Protein AF-A0A940ZWL9-F1 (afdb_monomer_lite)

Sequence (417 aa):
MSSHLVRTAQLRFAGARVITVVVVAIGALFLGMLVYILVGLVMSLPDIWNMHLAHQRGELGLADSFSYTMGLVILWLPVYIYGGLYVLPVILTLPVSAPIVALWQAPPRFLFLRPFNRGLLSRPLKRVARREVAPFGHLYTLSDADIKVSWYIRIPILLGQLALFSFRMRRIRDQKQIPRLARAVDRTWLRNINWCMSIGKIFPVASSDDHWRRVVDCLLTRSSAVIIDVSDLRENVMWEIDRAKSLGVETQILYLISSDRADASQAALTQTLGAEACASRLFRYTKDGLADRSRFRAALVEKVVGEATAENGRPRTHEPDRLDIAATVAFVLGLIPVLGLAFPNILGLPRWNPWEHSAYWPGIARVVNTEALTIMAFGLSTWVLLFLAARRAHTMRFLLIIQTLLLLSAPIGMLDW

pLDDT: mean 77.96, std 15.51, range [38.91, 98.0]

Foldseek 3Di:
DLVVLVVQLVVLLVLLLVLQVVLVVLLVVLVVVVVVVVVVVVVCVVVVVVLVVCVVVVVDDPCVVVVVVVVVCVVCVVVCNLCSQAVVSCLVSCLSLLLSLVLCQDQFEEEEAEDAPDQVVLQQVLVQCQPQPLSRGQYEYADHPNRHDDPLLVPCSNCHCCVVLDPLDNEAEDPVCLVVVLVCLVPSSSRSSNQSNDNSSYRHHHYDPVCVVVNLLSRLVRGLAYEYEQQPPDPVSVCSQVSNVVVVNNLRYAYEHEPVRCPPRLVVVCVVQNDVRSVQRYWYTYSVYTPCSPSSSVSNVVSNVVVVVVCVVPPDDDDCDVLNSVLSVLLSVLVVLLVCLLCVVVVVHDDDDVVPPPPPDDDPVPPDDPSLVVSLVSLVVSLVSLVVVVVRDVSSVVSNVSSVVSSVCSVVSVDDD

Radius of gyration: 27.42 Å; chains: 1; bounding box: 62×54×81 Å

Structure (mmCIF, N/CA/C/O backbone):
data_AF-A0A940ZWL9-F1
#
_entry.id   AF-A0A940ZWL9-F1
#
loop_
_atom_site.group_PDB
_atom_site.id
_atom_site.type_symbol
_atom_site.label_atom_id
_atom_site.label_alt_id
_atom_site.label_comp_id
_atom_site.label_asym_id
_atom_site.label_entity_id
_atom_site.label_seq_id
_atom_site.pdbx_PDB_ins_code
_atom_site.Cartn_x
_atom_site.Cartn_y
_atom_site.Cartn_z
_atom_site.occupancy
_atom_site.B_iso_or_equiv
_atom_site.auth_seq_id
_atom_site.auth_comp_id
_atom_site.auth_asym_id
_atom_site.auth_atom_id
_atom_site.pdbx_PDB_model_num
ATOM 1 N N . MET A 1 1 ? -7.010 22.313 14.764 1.00 57.34 1 MET A N 1
ATOM 2 C CA . MET A 1 1 ? -5.910 21.398 14.361 1.00 57.34 1 MET A CA 1
ATOM 3 C C . MET A 1 1 ? -6.362 20.259 13.440 1.00 57.34 1 MET A C 1
ATOM 5 O O . MET A 1 1 ? -5.707 20.029 12.429 1.00 57.34 1 MET A O 1
ATOM 9 N N . SER A 1 2 ? -7.478 19.575 13.729 1.00 69.50 2 SER A N 1
ATOM 10 C CA . SER A 1 2 ? -7.965 18.428 12.935 1.00 69.50 2 SER A CA 1
ATOM 11 C C . SER A 1 2 ? -8.220 18.746 11.451 1.00 69.50 2 SER A C 1
ATOM 13 O O . SER A 1 2 ? -7.832 17.969 10.582 1.00 69.50 2 SER A O 1
ATOM 15 N N . SER A 1 3 ? -8.791 19.912 11.132 1.00 80.00 3 SER A N 1
ATOM 16 C CA . SER A 1 3 ? -9.109 20.307 9.748 1.00 80.00 3 SER A CA 1
ATOM 17 C C . SER A 1 3 ? -7.876 20.450 8.845 1.00 80.00 3 SER A C 1
ATOM 19 O O . SER A 1 3 ? -7.915 20.039 7.684 1.00 80.00 3 SER A O 1
ATOM 21 N N . HIS A 1 4 ? -6.765 20.978 9.368 1.00 82.06 4 HIS A N 1
ATOM 22 C CA . HIS A 1 4 ? -5.525 21.157 8.608 1.00 82.06 4 HIS A CA 1
ATOM 23 C C . HIS A 1 4 ? -4.855 19.814 8.282 1.00 82.06 4 HIS A C 1
ATOM 25 O O . HIS A 1 4 ? -4.444 19.581 7.143 1.00 82.06 4 HIS A O 1
ATOM 31 N N . LEU A 1 5 ? -4.803 18.897 9.258 1.00 80.81 5 LEU A N 1
ATOM 32 C CA . LEU A 1 5 ? -4.275 17.543 9.057 1.00 80.81 5 LEU A CA 1
ATOM 33 C C . LEU A 1 5 ? -5.085 16.775 8.009 1.00 80.81 5 LEU A C 1
ATOM 35 O O . LEU A 1 5 ? -4.501 16.171 7.112 1.00 80.81 5 LEU A O 1
ATOM 39 N N . VAL A 1 6 ? -6.419 16.861 8.069 1.00 80.88 6 VAL A N 1
ATOM 40 C CA . VAL A 1 6 ? -7.310 16.224 7.087 1.00 80.88 6 VAL A CA 1
ATOM 41 C C . VAL A 1 6 ? -7.081 16.785 5.682 1.00 80.88 6 VAL A C 1
ATOM 43 O O . VAL A 1 6 ? -6.930 16.006 4.742 1.00 80.88 6 VAL A O 1
ATOM 46 N N . ARG A 1 7 ? -7.000 18.114 5.517 1.00 85.31 7 ARG A N 1
ATOM 47 C CA . ARG A 1 7 ? -6.727 18.736 4.206 1.00 85.31 7 ARG A CA 1
ATOM 48 C C . ARG A 1 7 ? -5.365 18.321 3.650 1.00 85.31 7 ARG A C 1
ATOM 50 O O . ARG A 1 7 ? -5.267 17.938 2.488 1.00 85.31 7 ARG A O 1
ATOM 57 N N . THR A 1 8 ? -4.333 18.327 4.491 1.00 82.31 8 THR A N 1
ATOM 58 C CA . THR A 1 8 ? -2.970 17.944 4.092 1.00 82.31 8 THR A CA 1
ATOM 59 C C . THR A 1 8 ? -2.908 16.473 3.669 1.00 82.31 8 THR A C 1
ATOM 61 O O . THR A 1 8 ? -2.327 16.145 2.636 1.00 82.31 8 THR A O 1
ATOM 64 N N . ALA A 1 9 ? -3.557 15.584 4.426 1.00 83.19 9 ALA A N 1
ATOM 65 C CA . ALA A 1 9 ? -3.692 14.165 4.105 1.00 83.19 9 ALA A CA 1
ATOM 66 C C . ALA A 1 9 ? -4.405 13.945 2.757 1.00 83.19 9 ALA A C 1
ATOM 68 O O . ALA A 1 9 ? -3.939 13.173 1.917 1.00 83.19 9 ALA A O 1
ATOM 69 N N . GLN A 1 10 ? -5.498 14.671 2.505 1.00 84.25 10 GLN A N 1
ATOM 70 C CA . GLN A 1 10 ? -6.243 14.590 1.245 1.00 84.25 10 GLN A CA 1
ATOM 71 C C . GLN A 1 10 ? -5.436 15.090 0.043 1.00 84.25 10 GLN A C 1
ATOM 73 O O . GLN A 1 10 ? -5.428 14.421 -0.990 1.00 84.25 10 GLN A O 1
ATOM 78 N N . LEU A 1 11 ? -4.722 16.212 0.176 1.00 83.62 11 LEU A N 1
ATOM 79 C CA . LEU A 1 11 ? -3.851 16.741 -0.879 1.00 83.62 11 LEU A CA 1
ATOM 80 C C . LEU A 1 11 ? -2.728 15.756 -1.224 1.00 83.62 11 LEU A C 1
ATOM 82 O O . LEU A 1 11 ? -2.514 15.448 -2.395 1.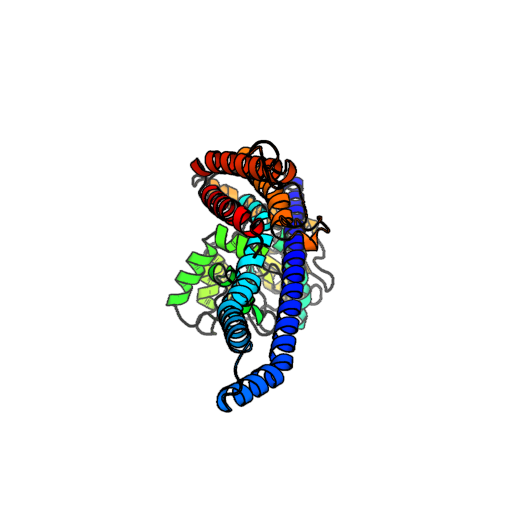00 83.62 11 LEU A O 1
ATOM 86 N N . ARG A 1 12 ? -2.065 15.183 -0.210 1.00 81.44 12 ARG A N 1
ATOM 87 C CA . ARG A 1 12 ? -1.033 14.147 -0.401 1.00 81.44 12 ARG A CA 1
ATOM 88 C C . ARG A 1 12 ? -1.592 12.914 -1.103 1.00 81.44 12 ARG A C 1
ATOM 90 O O . ARG A 1 12 ? -0.975 12.382 -2.022 1.00 81.44 12 ARG A O 1
ATOM 97 N N . PHE A 1 13 ? -2.781 12.476 -0.699 1.00 83.69 13 PHE A N 1
ATOM 98 C CA . PHE A 1 13 ? -3.461 11.341 -1.313 1.00 83.69 13 PHE A CA 1
ATOM 99 C C . PHE A 1 13 ? -3.853 11.599 -2.771 1.00 83.69 13 PHE A C 1
ATOM 101 O O . PHE A 1 13 ? -3.687 10.714 -3.612 1.00 83.69 13 PHE A O 1
ATOM 108 N N . ALA A 1 14 ? -4.332 12.805 -3.085 1.00 84.00 14 ALA A N 1
ATOM 109 C CA . ALA A 1 14 ? -4.616 13.224 -4.452 1.00 84.00 14 ALA A CA 1
ATOM 110 C C . ALA A 1 14 ? -3.336 13.246 -5.302 1.00 84.00 14 ALA A C 1
ATOM 112 O O . ALA A 1 14 ? -3.299 12.601 -6.349 1.00 84.00 14 ALA A O 1
ATOM 113 N N . GLY A 1 15 ? -2.259 13.869 -4.809 1.00 80.31 15 GLY A N 1
ATOM 114 C CA . GLY A 1 15 ? -0.956 13.881 -5.483 1.00 80.31 15 GLY A CA 1
ATOM 115 C C . GLY A 1 15 ? -0.423 12.471 -5.750 1.00 80.31 15 GLY A C 1
ATOM 116 O O . GLY A 1 15 ? -0.023 12.147 -6.864 1.00 80.31 15 GLY A O 1
ATOM 117 N N . ALA A 1 16 ? -0.529 11.568 -4.775 1.00 79.25 16 ALA A N 1
ATOM 118 C CA . ALA A 1 16 ? -0.110 10.179 -4.944 1.00 79.25 16 ALA A CA 1
ATOM 119 C C . ALA A 1 16 ? -0.954 9.392 -5.957 1.00 79.25 16 ALA A C 1
ATOM 121 O O . ALA A 1 16 ? -0.450 8.441 -6.562 1.00 79.25 16 ALA A O 1
ATOM 122 N N . ARG A 1 17 ? -2.232 9.749 -6.147 1.00 82.44 17 ARG A N 1
ATOM 123 C CA . ARG A 1 17 ? -3.064 9.184 -7.220 1.00 82.44 17 ARG A CA 1
ATOM 124 C C . ARG A 1 17 ? -2.637 9.700 -8.583 1.00 82.44 17 ARG A C 1
ATOM 126 O O . ARG A 1 17 ? -2.506 8.881 -9.483 1.00 82.44 17 ARG A O 1
ATOM 133 N N . VAL A 1 18 ? -2.377 11.000 -8.710 1.00 80.25 18 VAL A N 1
ATOM 134 C CA . VAL A 1 18 ? -1.851 11.590 -9.951 1.00 80.25 18 VAL A CA 1
ATOM 135 C C . VAL A 1 18 ? -0.548 10.898 -10.341 1.00 80.25 18 VAL A C 1
ATOM 137 O O . VAL A 1 18 ? -0.451 10.397 -11.454 1.00 80.25 18 VAL A O 1
ATOM 140 N N . ILE A 1 19 ? 0.388 10.727 -9.401 1.00 75.75 19 ILE A N 1
ATOM 141 C CA . ILE A 1 19 ? 1.624 9.962 -9.637 1.00 75.75 19 ILE A CA 1
ATOM 142 C C . ILE A 1 19 ? 1.319 8.551 -10.120 1.00 75.75 19 ILE A C 1
ATOM 144 O O . ILE A 1 19 ? 1.910 8.097 -11.087 1.00 75.75 19 ILE A O 1
ATOM 148 N N . THR A 1 20 ? 0.395 7.848 -9.462 1.00 77.25 20 THR A N 1
ATOM 149 C CA . THR A 1 20 ? 0.047 6.479 -9.865 1.00 77.25 20 THR A CA 1
ATOM 150 C C . THR A 1 20 ? -0.488 6.444 -11.299 1.00 77.25 20 THR A C 1
ATOM 152 O O . THR A 1 20 ? -0.107 5.562 -12.059 1.00 77.25 20 THR A O 1
ATOM 155 N N . VAL A 1 21 ? -1.341 7.399 -11.683 1.00 80.06 21 VAL A N 1
ATOM 156 C CA . VAL A 1 21 ? -1.873 7.513 -13.050 1.00 80.06 21 VAL A CA 1
ATOM 157 C C . VAL A 1 21 ? -0.754 7.801 -14.047 1.00 80.06 21 VAL A C 1
ATOM 159 O O . VAL A 1 21 ? -0.672 7.114 -15.058 1.00 80.06 21 VAL A O 1
ATOM 162 N N . VAL A 1 22 ? 0.142 8.743 -13.739 1.00 75.75 22 VAL A N 1
ATOM 163 C CA . VAL A 1 22 ? 1.304 9.076 -14.578 1.00 75.75 22 VAL A CA 1
ATOM 164 C C . VAL A 1 22 ? 2.220 7.863 -14.751 1.00 75.75 22 VAL A C 1
ATOM 166 O O . VAL A 1 22 ? 2.555 7.513 -15.876 1.00 75.75 22 VAL A O 1
ATOM 169 N N . VAL A 1 23 ? 2.560 7.159 -13.666 1.00 73.38 23 VAL A N 1
ATOM 170 C CA . VAL A 1 23 ? 3.372 5.928 -13.703 1.00 73.38 23 VAL A CA 1
ATOM 171 C C . VAL A 1 23 ? 2.710 4.862 -14.580 1.00 73.38 23 VAL A C 1
ATOM 173 O O . VAL A 1 23 ? 3.387 4.225 -15.381 1.00 73.38 23 VAL A O 1
ATOM 176 N N . VAL A 1 24 ? 1.394 4.660 -14.445 1.00 78.19 24 VAL A N 1
ATOM 177 C CA . VAL A 1 24 ? 0.647 3.676 -15.246 1.00 78.19 24 VAL A CA 1
ATOM 178 C C . VAL A 1 24 ? 0.608 4.075 -16.721 1.00 78.19 24 VAL A C 1
ATOM 180 O O . VAL A 1 24 ? 0.820 3.215 -17.569 1.00 78.19 24 VAL A O 1
ATOM 183 N N . ALA A 1 25 ? 0.379 5.352 -17.033 1.00 77.06 25 ALA A N 1
ATOM 184 C CA . ALA A 1 25 ? 0.365 5.854 -18.405 1.00 77.06 25 ALA A CA 1
ATOM 185 C C . ALA A 1 25 ? 1.740 5.707 -19.072 1.00 77.06 25 ALA A C 1
ATOM 187 O O . ALA A 1 25 ? 1.836 5.160 -20.166 1.00 77.06 25 ALA A O 1
ATOM 188 N N . ILE A 1 26 ? 2.807 6.105 -18.372 1.00 72.69 26 ILE A N 1
ATOM 189 C CA . ILE A 1 26 ? 4.192 5.923 -18.817 1.00 72.69 26 ILE A CA 1
ATOM 190 C C . ILE A 1 26 ? 4.485 4.433 -19.035 1.00 72.69 26 ILE A C 1
ATOM 192 O O . ILE A 1 26 ? 4.972 4.048 -20.093 1.00 72.69 26 ILE A O 1
ATOM 196 N N . GLY A 1 27 ? 4.127 3.572 -18.078 1.00 74.50 27 GLY A N 1
ATOM 197 C CA . GLY A 1 27 ? 4.304 2.125 -18.205 1.00 74.50 27 GLY A CA 1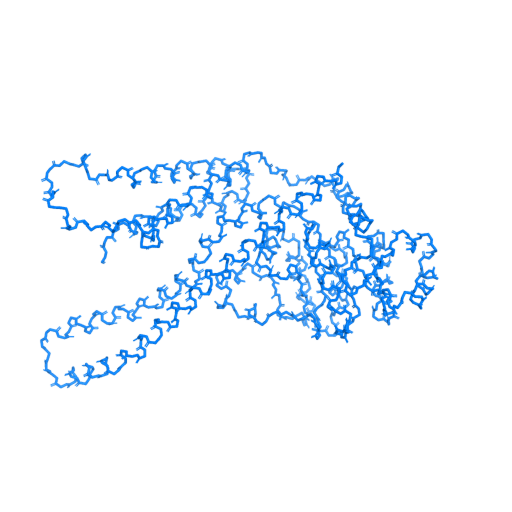
ATOM 198 C C . GLY A 1 27 ? 3.545 1.520 -19.392 1.00 74.50 27 GLY A C 1
ATOM 199 O O . GLY A 1 27 ? 4.076 0.646 -20.073 1.00 74.50 27 GLY A O 1
ATOM 200 N N . ALA A 1 28 ? 2.331 2.000 -19.677 1.00 77.62 28 ALA A N 1
ATOM 201 C CA . ALA A 1 28 ? 1.547 1.567 -20.832 1.00 77.62 28 ALA A CA 1
ATOM 202 C C . ALA A 1 28 ? 2.184 2.002 -22.161 1.00 77.62 28 ALA A C 1
ATOM 204 O O . ALA A 1 28 ? 2.263 1.189 -23.081 1.00 77.62 28 ALA A O 1
ATOM 205 N N . LEU A 1 29 ? 2.692 3.238 -22.246 1.00 75.25 29 LEU A N 1
ATOM 206 C CA . LEU A 1 29 ? 3.441 3.723 -23.412 1.00 75.25 29 LEU A CA 1
ATOM 207 C C . LEU A 1 29 ? 4.685 2.866 -23.668 1.00 75.25 29 LEU A C 1
ATOM 209 O O . LEU A 1 29 ? 4.911 2.430 -24.795 1.00 75.25 29 LEU A O 1
ATOM 213 N N . PHE A 1 30 ? 5.446 2.549 -22.618 1.00 70.75 30 PHE A N 1
ATOM 214 C CA . PHE A 1 30 ? 6.616 1.677 -22.727 1.00 70.75 30 PHE A CA 1
ATOM 215 C C . PHE A 1 30 ? 6.273 0.260 -23.166 1.00 70.75 30 PHE A C 1
ATOM 217 O O . PHE A 1 30 ? 6.975 -0.306 -24.000 1.00 70.75 30 PHE A O 1
ATOM 224 N N . LEU A 1 31 ? 5.191 -0.312 -22.636 1.00 76.81 31 LEU A N 1
ATOM 225 C CA . LEU A 1 31 ? 4.726 -1.624 -23.070 1.00 76.81 31 LEU A CA 1
ATOM 226 C C . LEU A 1 31 ? 4.325 -1.602 -24.552 1.00 76.81 31 LEU A C 1
ATOM 228 O O . LEU A 1 31 ? 4.677 -2.522 -25.284 1.00 76.81 31 LEU A O 1
ATOM 232 N N . GLY A 1 32 ? 3.652 -0.540 -25.005 1.00 78.62 32 GLY A N 1
ATOM 233 C CA . GLY A 1 32 ? 3.329 -0.336 -26.418 1.00 78.62 32 GLY A CA 1
ATOM 234 C C . GLY A 1 32 ? 4.577 -0.249 -27.298 1.00 78.62 32 GLY A C 1
ATOM 235 O O . GLY A 1 32 ? 4.660 -0.940 -28.310 1.00 78.62 32 GLY A O 1
ATOM 236 N N . MET A 1 33 ? 5.583 0.523 -26.875 1.00 74.06 33 MET A N 1
ATOM 237 C CA . MET A 1 33 ? 6.866 0.633 -27.577 1.00 74.06 33 MET A CA 1
ATOM 238 C C . MET A 1 33 ? 7.605 -0.710 -27.634 1.00 74.06 33 MET A C 1
ATOM 240 O O . MET A 1 33 ? 8.136 -1.074 -28.677 1.00 74.06 33 MET A O 1
ATOM 244 N N . LEU A 1 34 ? 7.601 -1.482 -26.543 1.00 75.38 34 LEU A N 1
ATOM 245 C CA . LEU A 1 34 ? 8.202 -2.815 -26.507 1.00 75.38 34 LEU A CA 1
ATOM 246 C C . LEU A 1 34 ? 7.515 -3.769 -27.487 1.00 75.38 34 LEU A C 1
ATOM 248 O O . LEU A 1 34 ? 8.196 -4.486 -28.214 1.00 75.38 34 LEU A O 1
ATOM 252 N N . VAL A 1 35 ? 6.180 -3.775 -27.515 1.00 81.75 35 VAL A N 1
ATOM 253 C CA . VAL A 1 35 ? 5.411 -4.590 -28.466 1.00 81.75 35 VAL A CA 1
ATOM 254 C C . VAL A 1 35 ? 5.734 -4.174 -29.899 1.00 81.75 35 VAL A C 1
ATOM 256 O O . VAL A 1 35 ? 5.996 -5.041 -30.724 1.00 81.75 35 VAL A O 1
ATOM 259 N N . TYR A 1 36 ? 5.789 -2.871 -30.183 1.00 78.94 36 TYR A N 1
ATOM 260 C CA . TYR A 1 36 ? 6.165 -2.355 -31.500 1.00 78.94 36 TYR A CA 1
ATOM 261 C C . TYR A 1 36 ? 7.568 -2.818 -31.925 1.00 78.94 36 TYR A C 1
ATOM 263 O O . TYR A 1 36 ? 7.735 -3.332 -33.028 1.00 78.94 36 TYR A O 1
ATOM 271 N N . ILE A 1 37 ? 8.558 -2.715 -31.032 1.00 75.31 37 ILE A N 1
ATOM 272 C CA . ILE A 1 37 ? 9.932 -3.178 -31.277 1.00 75.31 37 ILE A CA 1
ATOM 273 C C . ILE A 1 37 ? 9.971 -4.691 -31.514 1.00 75.31 37 ILE A C 1
ATOM 275 O O . ILE A 1 37 ? 10.633 -5.143 -32.443 1.00 75.31 37 ILE A O 1
ATOM 279 N N . LEU A 1 38 ? 9.259 -5.482 -30.706 1.00 80.25 38 LEU A N 1
ATOM 280 C CA . LEU A 1 38 ? 9.203 -6.937 -30.866 1.00 80.25 38 LEU A CA 1
ATOM 281 C C . LEU A 1 38 ? 8.554 -7.341 -32.192 1.00 80.25 38 LEU A C 1
ATOM 283 O O . LEU A 1 38 ? 9.057 -8.239 -32.857 1.00 80.25 38 LEU A O 1
ATOM 287 N N . VAL A 1 39 ? 7.473 -6.671 -32.599 1.00 82.12 39 VAL A N 1
ATOM 288 C CA . VAL A 1 39 ? 6.845 -6.897 -33.908 1.00 82.12 39 VAL A CA 1
ATOM 289 C C . VAL A 1 39 ? 7.810 -6.523 -35.029 1.00 82.12 39 VAL A C 1
ATOM 291 O O . VAL A 1 39 ? 7.989 -7.318 -35.944 1.00 82.12 39 VAL A O 1
ATOM 294 N N . GLY A 1 40 ? 8.478 -5.370 -34.938 1.00 78.44 40 GLY A N 1
ATOM 295 C CA . GLY A 1 40 ? 9.489 -4.952 -35.911 1.00 78.44 40 GLY A CA 1
ATOM 296 C C . GLY A 1 40 ? 10.642 -5.951 -36.032 1.00 78.44 40 GLY A C 1
ATOM 297 O O . GLY A 1 40 ? 11.038 -6.288 -37.141 1.00 78.44 40 GLY A O 1
ATOM 298 N N . LEU A 1 41 ? 11.116 -6.488 -34.903 1.00 79.12 41 LEU A N 1
ATOM 299 C CA . LEU A 1 41 ? 12.145 -7.527 -34.867 1.00 79.12 41 LEU A CA 1
ATOM 300 C C . LEU A 1 41 ? 11.666 -8.819 -35.534 1.00 79.12 41 LEU A C 1
ATOM 302 O O . LEU A 1 41 ? 12.392 -9.399 -36.326 1.00 79.12 41 LEU A O 1
ATOM 306 N N . VAL A 1 42 ? 10.447 -9.274 -35.230 1.00 84.00 42 VAL A N 1
ATOM 307 C CA . VAL A 1 42 ? 9.881 -10.486 -35.845 1.00 84.00 42 VAL A CA 1
ATOM 308 C C . VAL A 1 42 ? 9.708 -10.303 -37.352 1.00 84.00 42 VAL A C 1
ATOM 310 O O . VAL A 1 42 ? 10.035 -11.211 -38.112 1.00 84.00 42 VAL A O 1
ATOM 313 N N . MET A 1 43 ? 9.243 -9.129 -37.786 1.00 81.75 43 MET A N 1
ATOM 314 C CA . MET A 1 43 ? 9.074 -8.804 -39.204 1.00 81.75 43 MET A CA 1
ATOM 315 C C . MET A 1 43 ? 10.405 -8.691 -39.952 1.00 81.75 43 MET A C 1
ATOM 317 O O . MET A 1 43 ? 10.425 -8.956 -41.147 1.00 81.75 43 MET A O 1
ATOM 321 N N . SER A 1 44 ? 11.507 -8.345 -39.278 1.00 77.62 44 SER A N 1
ATOM 322 C CA . SER A 1 44 ? 12.837 -8.283 -39.896 1.00 77.62 44 SER A CA 1
ATOM 323 C C . SER A 1 44 ? 13.584 -9.621 -39.901 1.00 77.62 44 SER A C 1
ATOM 325 O O . SER A 1 44 ? 14.590 -9.745 -40.598 1.00 77.62 44 SER A O 1
ATOM 327 N N . LEU A 1 45 ? 13.104 -10.651 -39.187 1.00 81.62 45 LEU A N 1
ATOM 328 C CA . LEU A 1 45 ? 13.741 -11.977 -39.173 1.00 81.62 45 LEU A CA 1
ATOM 329 C C . LEU A 1 45 ? 13.907 -12.605 -40.570 1.00 81.62 45 LEU A C 1
ATOM 331 O O . LEU A 1 45 ? 14.984 -13.150 -40.814 1.00 81.62 45 LEU A O 1
ATOM 335 N N . PRO A 1 46 ? 12.925 -12.548 -41.496 1.00 83.94 46 PRO A N 1
ATOM 336 C CA . PRO A 1 46 ? 13.101 -13.079 -42.847 1.00 83.94 46 PRO A CA 1
ATOM 337 C C . PRO A 1 46 ? 14.211 -12.361 -43.617 1.00 83.94 46 PRO A C 1
ATOM 339 O O . PRO A 1 46 ? 15.024 -13.018 -44.261 1.00 83.94 46 PRO A O 1
ATOM 342 N N . ASP A 1 47 ? 14.292 -11.033 -43.507 1.00 77.81 47 ASP A N 1
ATOM 343 C CA . ASP A 1 47 ? 15.323 -10.235 -44.178 1.00 77.81 47 ASP A CA 1
ATOM 344 C C . ASP A 1 47 ? 16.711 -10.546 -43.613 1.00 77.81 47 ASP A C 1
ATOM 346 O O . ASP A 1 47 ? 17.658 -10.769 -44.368 1.00 77.81 47 ASP A O 1
ATOM 350 N N . ILE A 1 48 ? 16.816 -10.648 -42.283 1.00 75.06 48 ILE A N 1
ATOM 351 C CA . ILE A 1 48 ? 18.038 -11.064 -41.585 1.00 75.06 48 ILE A CA 1
ATOM 352 C C . ILE A 1 48 ? 18.461 -12.472 -42.033 1.00 75.06 48 ILE A C 1
ATOM 354 O O . ILE A 1 48 ? 19.636 -12.707 -42.317 1.00 75.06 48 ILE A O 1
ATOM 358 N N . TRP A 1 49 ? 17.514 -13.409 -42.134 1.00 81.31 49 TRP A N 1
ATOM 359 C CA . TRP A 1 49 ? 17.774 -14.783 -42.566 1.00 81.31 49 TRP A CA 1
ATOM 360 C C . TRP A 1 49 ? 18.230 -14.859 -44.027 1.00 81.31 49 TRP A C 1
ATOM 362 O O . TRP A 1 49 ? 19.225 -15.515 -44.338 1.00 81.31 49 TRP A O 1
ATOM 372 N N . ASN A 1 50 ? 17.552 -14.142 -44.923 1.00 79.19 50 ASN A N 1
ATOM 373 C CA . ASN A 1 50 ? 17.914 -14.068 -46.337 1.00 79.19 50 ASN A CA 1
ATOM 374 C C . ASN A 1 50 ? 19.313 -13.472 -46.527 1.00 79.19 50 ASN A C 1
ATOM 376 O O . ASN A 1 50 ? 20.092 -13.983 -47.333 1.00 79.19 50 ASN A O 1
ATOM 380 N N . MET A 1 51 ? 19.663 -12.449 -45.743 1.00 67.81 51 MET A N 1
ATOM 381 C CA . MET A 1 51 ? 21.014 -11.888 -45.726 1.00 67.81 51 MET A CA 1
ATOM 382 C C . MET A 1 51 ? 22.058 -12.878 -45.223 1.00 67.81 51 MET A C 1
ATOM 384 O O . MET A 1 51 ? 23.126 -12.987 -45.823 1.00 67.81 51 MET A O 1
ATOM 388 N N . HIS A 1 52 ? 21.756 -13.646 -44.175 1.00 73.19 52 HIS A N 1
ATOM 389 C CA . HIS A 1 52 ? 22.655 -14.697 -43.706 1.00 73.19 52 HIS A CA 1
ATOM 390 C C . HIS A 1 52 ? 22.918 -15.751 -44.797 1.00 73.19 52 HIS A C 1
ATOM 392 O O . HIS A 1 52 ? 24.062 -16.151 -45.017 1.00 73.19 52 HIS A O 1
ATOM 398 N N . LEU A 1 53 ? 21.881 -16.148 -45.543 1.00 80.62 53 LEU A N 1
ATOM 399 C CA . LEU A 1 53 ? 22.008 -17.076 -46.672 1.00 80.62 53 LEU A CA 1
ATOM 400 C C . LEU A 1 53 ? 22.760 -16.479 -47.873 1.00 80.62 53 LEU A C 1
ATOM 402 O O . LEU A 1 53 ? 23.414 -17.218 -48.607 1.00 80.62 53 LEU A O 1
ATOM 406 N N . ALA A 1 54 ? 22.657 -15.171 -48.119 1.00 75.38 54 ALA A N 1
ATOM 407 C CA . ALA A 1 54 ? 23.446 -14.484 -49.145 1.00 75.38 54 ALA A CA 1
ATOM 408 C C . ALA A 1 54 ? 24.933 -14.409 -48.752 1.00 75.38 54 ALA A C 1
ATOM 410 O O . ALA A 1 54 ? 25.806 -14.662 -49.580 1.00 75.38 54 ALA A O 1
ATOM 411 N N . HIS A 1 55 ? 25.226 -14.178 -47.466 1.00 68.19 55 HIS A N 1
ATOM 412 C CA . HIS A 1 55 ? 26.591 -14.205 -46.937 1.00 68.19 55 HIS A CA 1
ATOM 413 C C . HIS A 1 55 ? 27.258 -15.572 -47.119 1.00 68.19 55 HIS A C 1
ATOM 415 O O . HIS A 1 55 ? 28.385 -15.645 -47.601 1.00 68.19 55 HIS A O 1
ATOM 421 N N . GLN A 1 56 ? 26.546 -16.669 -46.835 1.00 77.94 56 GLN A N 1
ATOM 422 C CA . GLN A 1 56 ? 27.082 -18.019 -47.054 1.00 77.94 56 GLN A CA 1
ATOM 423 C C . GLN A 1 56 ? 27.386 -18.338 -48.528 1.00 77.94 56 GLN A C 1
ATOM 425 O O . GLN A 1 56 ? 28.177 -19.238 -48.801 1.00 77.94 56 GLN A O 1
ATOM 430 N N . ARG A 1 57 ? 26.791 -17.605 -49.478 1.00 85.69 57 ARG A N 1
ATOM 431 C CA . ARG A 1 57 ? 27.025 -17.774 -50.920 1.00 85.69 57 ARG A CA 1
ATOM 432 C C . ARG A 1 57 ? 28.219 -16.977 -51.458 1.00 85.69 57 ARG A C 1
ATOM 434 O O . ARG A 1 57 ? 28.560 -17.139 -52.623 1.00 85.69 57 ARG A O 1
ATOM 441 N N . GLY A 1 58 ? 28.883 -16.168 -50.626 1.00 76.06 58 GLY A N 1
ATOM 442 C CA . GLY A 1 58 ? 30.091 -15.429 -51.014 1.00 76.06 58 GLY A CA 1
ATOM 443 C C . GLY A 1 58 ? 29.839 -14.209 -51.908 1.00 76.06 58 GLY A C 1
ATOM 444 O O . GLY A 1 58 ? 30.762 -13.729 -52.557 1.00 76.06 58 GLY A O 1
ATOM 445 N N . GLU A 1 59 ? 28.612 -13.685 -51.949 1.00 78.62 59 GLU A N 1
ATOM 446 C CA . GLU A 1 59 ? 28.196 -12.609 -52.868 1.00 78.62 59 GLU A CA 1
ATOM 447 C C . GLU A 1 59 ? 28.518 -11.178 -52.372 1.00 78.62 59 GLU A C 1
ATOM 449 O O . GLU A 1 59 ? 27.866 -10.219 -52.780 1.00 78.62 59 GLU A O 1
ATOM 454 N N . LEU A 1 60 ? 29.490 -10.978 -51.474 1.00 55.03 60 LEU A N 1
ATOM 455 C CA . LEU A 1 60 ? 29.508 -9.755 -50.659 1.00 55.03 60 LEU A CA 1
ATOM 456 C C . LEU A 1 60 ? 30.567 -8.702 -51.006 1.00 55.03 60 LEU A C 1
ATOM 458 O O . LEU A 1 60 ? 31.713 -8.759 -50.576 1.00 55.03 60 LEU A O 1
ATOM 462 N N . GLY A 1 61 ? 30.090 -7.656 -51.689 1.00 70.25 61 GLY A N 1
ATOM 463 C CA . GLY A 1 61 ? 30.397 -6.251 -51.395 1.00 70.25 61 GLY A CA 1
ATOM 464 C C . GLY A 1 61 ? 29.175 -5.569 -50.744 1.00 70.25 61 GLY A C 1
ATOM 465 O O . GLY A 1 61 ? 28.072 -6.102 -50.810 1.00 70.25 61 GLY A O 1
ATOM 466 N N . LEU A 1 62 ? 29.351 -4.406 -50.096 1.00 59.56 62 LEU A N 1
ATOM 467 C CA . LEU A 1 62 ? 28.325 -3.575 -49.408 1.00 59.56 62 LEU A CA 1
ATOM 468 C C . LEU A 1 62 ? 27.479 -4.218 -48.280 1.00 59.56 62 LEU A C 1
ATOM 470 O O . LEU A 1 62 ? 27.052 -3.497 -47.377 1.00 59.56 62 LEU A O 1
ATOM 474 N N . ALA A 1 63 ? 27.253 -5.531 -48.245 1.00 56.12 63 ALA A N 1
ATOM 475 C CA . ALA A 1 63 ? 26.443 -6.157 -47.194 1.00 56.12 63 ALA A CA 1
ATOM 476 C C . ALA A 1 63 ? 27.232 -6.591 -45.939 1.00 56.12 63 ALA A C 1
ATOM 478 O O . ALA A 1 63 ? 26.616 -6.846 -44.903 1.00 56.12 63 ALA A O 1
ATOM 479 N N . ASP A 1 64 ? 28.568 -6.504 -45.950 1.00 60.75 64 ASP A N 1
ATOM 480 C CA . ASP A 1 64 ? 29.383 -6.566 -44.721 1.00 60.75 64 ASP A CA 1
ATOM 481 C C . ASP A 1 64 ? 29.118 -5.364 -43.798 1.00 60.75 64 ASP A C 1
ATOM 483 O O . ASP A 1 64 ? 29.007 -5.519 -42.580 1.00 60.75 64 ASP A O 1
ATOM 487 N N . SER A 1 65 ? 28.901 -4.174 -44.372 1.00 61.47 65 SER A N 1
ATOM 488 C CA . SER A 1 65 ? 28.475 -2.979 -43.629 1.00 61.47 65 SER A CA 1
ATOM 489 C C . SER A 1 65 ? 27.098 -3.160 -42.986 1.00 61.47 65 SER A C 1
ATOM 491 O O . SER A 1 65 ? 26.911 -2.782 -41.834 1.00 61.47 65 SER A O 1
ATOM 493 N N . PHE A 1 66 ? 26.147 -3.790 -43.682 1.00 63.34 66 PHE A N 1
ATOM 494 C CA . PHE A 1 66 ? 24.795 -3.991 -43.151 1.00 63.34 66 PHE A CA 1
ATOM 495 C C . PHE A 1 66 ? 24.744 -5.063 -42.051 1.00 63.34 66 PHE A C 1
ATOM 497 O O . PHE A 1 66 ? 24.074 -4.871 -41.036 1.00 63.34 66 PHE A O 1
ATOM 504 N N . SER A 1 67 ? 25.492 -6.164 -42.207 1.00 62.09 67 SER A N 1
ATOM 505 C CA . SER A 1 67 ? 25.644 -7.197 -41.170 1.00 62.09 67 SER A CA 1
ATOM 506 C C . SER A 1 67 ? 26.255 -6.618 -39.889 1.00 62.09 67 SER A C 1
ATOM 508 O O . SER A 1 67 ? 25.772 -6.883 -38.786 1.00 62.09 67 SER A O 1
ATOM 510 N N . TYR A 1 68 ? 27.248 -5.733 -40.029 1.00 65.75 68 TYR A N 1
ATOM 511 C CA . TYR A 1 68 ? 27.832 -5.001 -38.908 1.00 65.75 68 TYR A CA 1
ATOM 512 C C . TYR A 1 68 ? 26.817 -4.064 -38.229 1.00 65.75 68 TYR A C 1
ATOM 514 O O . TYR A 1 68 ? 26.689 -4.085 -37.003 1.00 65.75 68 TYR A O 1
ATOM 522 N N . THR A 1 69 ? 26.026 -3.301 -38.996 1.00 69.94 69 THR A N 1
ATOM 523 C CA . THR A 1 69 ? 24.977 -2.424 -38.444 1.00 69.94 69 THR A CA 1
ATOM 524 C C . THR A 1 69 ? 23.879 -3.212 -37.727 1.00 69.94 69 THR A C 1
ATOM 526 O O . THR A 1 69 ? 23.503 -2.853 -36.612 1.00 69.94 69 THR A O 1
ATOM 529 N N . MET A 1 70 ? 23.386 -4.313 -38.302 1.00 68.56 70 MET A N 1
ATOM 530 C CA . MET A 1 70 ? 22.378 -5.158 -37.647 1.00 68.56 70 MET A CA 1
ATOM 531 C C . MET A 1 70 ? 22.932 -5.871 -36.414 1.00 68.56 70 MET A C 1
ATOM 533 O O . MET A 1 70 ? 22.245 -5.951 -35.394 1.00 68.56 70 MET A O 1
ATOM 537 N N . GLY A 1 71 ? 24.188 -6.319 -36.465 1.00 71.06 71 GLY A N 1
ATOM 538 C CA . GLY A 1 71 ? 24.897 -6.858 -35.307 1.00 71.06 71 GLY A CA 1
ATOM 539 C C . GLY A 1 71 ? 24.980 -5.845 -34.164 1.00 71.06 71 GLY A C 1
ATOM 540 O O . GLY A 1 71 ? 24.672 -6.186 -33.022 1.00 71.06 71 GLY A O 1
ATOM 541 N N . LEU A 1 72 ? 25.302 -4.583 -34.469 1.00 71.81 72 LEU A N 1
ATOM 542 C CA . LEU A 1 72 ? 25.298 -3.494 -33.490 1.00 71.81 72 LEU A CA 1
ATOM 543 C C . LEU A 1 72 ? 23.895 -3.228 -32.931 1.00 71.81 72 LEU A C 1
ATOM 545 O O . LEU A 1 72 ? 23.739 -3.144 -31.715 1.00 71.81 72 LEU A O 1
ATOM 549 N N . VAL A 1 73 ? 22.861 -3.145 -33.772 1.00 74.81 73 VAL A N 1
ATOM 550 C CA . VAL A 1 73 ? 21.481 -2.916 -33.307 1.00 74.81 73 VAL A CA 1
ATOM 551 C C . VAL A 1 73 ? 21.021 -4.033 -32.369 1.00 74.81 73 VAL A C 1
ATOM 553 O O . VAL A 1 73 ? 20.483 -3.746 -31.302 1.00 74.81 73 VAL A O 1
ATOM 556 N N . ILE A 1 74 ? 21.273 -5.299 -32.713 1.00 76.00 74 ILE A N 1
ATOM 557 C CA . ILE A 1 74 ? 20.925 -6.449 -31.866 1.00 76.00 74 ILE A CA 1
ATOM 558 C C . ILE A 1 74 ? 21.724 -6.432 -30.557 1.00 76.00 74 ILE A C 1
ATOM 560 O O . ILE A 1 74 ? 21.160 -6.716 -29.499 1.00 76.00 74 ILE A O 1
ATOM 564 N N . LEU A 1 75 ? 23.008 -6.060 -30.600 1.00 75.44 75 LEU A N 1
ATOM 565 C CA . LEU A 1 75 ? 23.856 -5.934 -29.412 1.00 75.44 75 LEU A CA 1
ATOM 566 C C . LEU A 1 75 ? 23.349 -4.843 -28.453 1.00 75.44 75 LEU A C 1
ATOM 568 O O . LEU A 1 75 ? 23.357 -5.039 -27.237 1.00 75.44 75 LEU A O 1
ATOM 572 N N . TRP A 1 76 ? 22.877 -3.712 -28.988 1.00 77.75 76 TRP A N 1
ATOM 573 C CA . TRP A 1 76 ? 22.365 -2.585 -28.200 1.00 77.75 76 TRP A CA 1
ATOM 574 C C . TRP A 1 76 ? 20.892 -2.723 -27.803 1.00 77.75 76 TRP A C 1
ATOM 576 O O . TRP A 1 76 ? 20.455 -2.094 -26.837 1.00 77.75 76 TRP A O 1
ATOM 586 N N . LEU A 1 77 ? 20.120 -3.578 -28.477 1.00 77.94 77 LEU A N 1
ATOM 587 C CA . LEU A 1 77 ? 18.696 -3.777 -28.210 1.00 77.94 77 LEU A CA 1
ATOM 588 C C . LEU A 1 77 ? 18.391 -4.101 -26.730 1.00 77.94 77 LEU A C 1
ATOM 590 O O . LEU A 1 77 ? 17.516 -3.442 -26.163 1.00 77.94 77 LEU A O 1
ATOM 594 N N . PRO A 1 78 ? 19.104 -5.016 -26.036 1.00 76.56 78 PRO A N 1
ATOM 595 C CA . PRO A 1 78 ? 18.905 -5.245 -24.604 1.00 76.56 78 PRO A CA 1
ATOM 596 C C . PRO A 1 78 ? 19.173 -4.006 -23.747 1.00 76.56 78 PRO A C 1
ATOM 598 O O . PRO A 1 78 ? 18.476 -3.791 -22.757 1.00 76.56 78 PRO A O 1
ATOM 601 N N . VAL A 1 79 ? 20.155 -3.180 -24.126 1.00 75.62 79 VAL A N 1
ATOM 602 C CA . VAL A 1 79 ? 20.489 -1.934 -23.422 1.00 75.62 79 VAL A CA 1
ATOM 603 C C . VAL A 1 79 ? 19.362 -0.920 -23.585 1.00 75.62 79 VAL A C 1
ATOM 605 O O . VAL A 1 79 ? 18.932 -0.342 -22.589 1.00 75.62 79 VAL A O 1
ATOM 608 N N . TYR A 1 80 ? 18.815 -0.756 -24.792 1.00 77.81 80 TYR A N 1
ATOM 609 C CA . TYR A 1 80 ? 17.663 0.119 -25.028 1.00 77.81 80 TYR A CA 1
ATOM 610 C C . TYR A 1 80 ? 16.398 -0.383 -24.332 1.00 77.81 80 TYR A C 1
ATOM 612 O O . TYR A 1 80 ? 15.686 0.407 -23.714 1.00 77.81 80 TYR A O 1
ATOM 620 N N . ILE A 1 81 ? 16.139 -1.694 -24.359 1.00 76.88 81 ILE A N 1
ATOM 621 C CA . ILE A 1 81 ? 15.023 -2.307 -23.627 1.00 76.88 81 ILE A CA 1
ATOM 622 C C . ILE A 1 81 ? 15.195 -2.079 -22.122 1.00 76.88 81 ILE A C 1
ATOM 624 O O . ILE A 1 81 ? 14.244 -1.691 -21.445 1.00 76.88 81 ILE A O 1
ATOM 628 N N . TYR A 1 82 ? 16.400 -2.271 -21.583 1.00 77.94 82 TYR A N 1
ATOM 629 C CA . TYR A 1 82 ? 16.677 -2.023 -20.172 1.00 77.94 82 TYR A CA 1
ATOM 630 C C . TYR A 1 82 ? 16.524 -0.537 -19.816 1.00 77.94 82 TYR A C 1
ATOM 632 O O . TYR A 1 82 ? 15.815 -0.193 -18.870 1.00 77.94 82 TYR A O 1
ATOM 640 N N . GLY A 1 83 ? 17.128 0.359 -20.596 1.00 78.56 83 GLY A N 1
ATOM 641 C CA . GLY A 1 83 ? 17.032 1.804 -20.412 1.00 78.56 83 GLY A CA 1
ATOM 642 C C . GLY A 1 83 ? 15.584 2.290 -20.456 1.00 78.56 83 GLY A C 1
ATOM 643 O O . GLY A 1 83 ? 15.122 2.938 -19.517 1.00 78.56 83 GLY A O 1
ATOM 644 N N . GLY A 1 84 ? 14.841 1.899 -21.491 1.00 74.00 84 GLY A N 1
ATOM 645 C CA . GLY A 1 84 ? 13.444 2.273 -21.687 1.00 74.00 84 GLY A CA 1
ATOM 646 C C . GLY A 1 84 ? 12.499 1.684 -20.639 1.00 74.00 84 GLY A C 1
ATOM 647 O O . GLY A 1 84 ? 11.674 2.407 -20.099 1.00 74.00 84 GLY A O 1
ATOM 648 N N . LEU A 1 85 ? 12.613 0.397 -20.297 1.00 71.00 85 LEU A N 1
ATOM 649 C CA . LEU A 1 85 ? 11.663 -0.241 -19.373 1.00 71.00 85 LEU A CA 1
ATOM 650 C C . LEU A 1 85 ? 12.005 -0.040 -17.890 1.00 71.00 85 LEU A C 1
ATOM 652 O O . LEU A 1 85 ? 11.102 -0.046 -17.055 1.00 71.00 85 LEU A O 1
ATOM 656 N N . TYR A 1 86 ? 13.286 0.103 -17.536 1.00 72.81 86 TYR A N 1
ATOM 657 C CA . TYR A 1 86 ? 13.730 0.053 -16.137 1.00 72.81 86 TYR A CA 1
ATOM 658 C C . TYR A 1 86 ? 14.254 1.386 -15.624 1.00 72.81 86 TYR A C 1
ATOM 660 O O . TYR A 1 86 ? 13.961 1.744 -14.483 1.00 72.81 86 TYR A O 1
ATOM 668 N N . VAL A 1 87 ? 15.044 2.095 -16.430 1.00 76.31 87 VAL A N 1
ATOM 669 C CA . VAL A 1 87 ? 15.730 3.322 -16.002 1.00 76.31 87 VAL A CA 1
ATOM 670 C C . VAL A 1 87 ? 14.823 4.529 -16.208 1.00 76.31 87 VAL A C 1
ATOM 672 O O . VAL A 1 87 ? 14.586 5.305 -15.283 1.00 76.31 87 VAL A O 1
ATOM 675 N N . LEU A 1 88 ? 14.253 4.657 -17.404 1.00 72.56 88 LEU A N 1
ATOM 676 C CA . LEU A 1 88 ? 13.499 5.834 -17.803 1.00 72.56 88 LEU A CA 1
ATOM 677 C C . LEU A 1 88 ? 12.224 6.062 -16.965 1.00 72.56 88 LEU A C 1
ATOM 679 O O . LEU A 1 88 ? 12.039 7.185 -16.498 1.00 72.56 88 LEU A O 1
ATOM 683 N N . PRO A 1 89 ? 11.386 5.055 -16.632 1.00 72.06 89 PRO A N 1
ATOM 684 C CA . PRO A 1 89 ? 10.226 5.273 -15.768 1.00 72.06 89 PRO A CA 1
ATOM 685 C C . PRO A 1 89 ? 10.627 5.739 -14.371 1.00 72.06 89 PRO A C 1
ATOM 687 O O . PRO A 1 89 ? 9.941 6.565 -13.777 1.00 72.06 89 PRO A O 1
ATOM 690 N N . VAL A 1 90 ? 11.745 5.245 -13.836 1.00 74.19 90 VAL A N 1
ATOM 691 C CA . VAL A 1 90 ? 12.262 5.693 -12.538 1.00 74.19 90 VAL A CA 1
ATOM 692 C C . VAL A 1 90 ? 12.680 7.151 -12.635 1.00 74.19 90 VAL A C 1
ATOM 694 O O . VAL A 1 90 ? 12.190 7.959 -11.856 1.00 74.19 90 VAL A O 1
ATOM 697 N N . ILE A 1 91 ? 13.494 7.506 -13.629 1.00 74.38 91 ILE A N 1
ATOM 698 C CA . ILE A 1 91 ? 13.929 8.888 -13.861 1.00 74.38 91 ILE A CA 1
ATOM 699 C C . ILE A 1 91 ? 12.736 9.838 -14.031 1.00 74.38 91 ILE A C 1
ATOM 701 O O . ILE A 1 91 ? 12.741 10.918 -13.454 1.00 74.38 91 ILE A O 1
ATOM 705 N N . LEU A 1 92 ? 11.696 9.436 -14.765 1.00 72.75 92 LEU A N 1
ATOM 706 C CA . LEU A 1 92 ? 10.509 10.264 -15.001 1.00 72.75 92 LEU A CA 1
ATOM 707 C C . LEU A 1 92 ? 9.610 10.397 -13.763 1.00 72.75 92 LEU A C 1
ATOM 709 O O . LEU A 1 92 ? 8.975 11.428 -13.553 1.00 72.75 92 LEU A O 1
ATOM 713 N N . THR A 1 93 ? 9.521 9.358 -12.930 1.00 71.81 93 THR A N 1
ATOM 714 C CA . THR A 1 93 ? 8.575 9.315 -11.797 1.00 71.81 93 THR A CA 1
ATOM 715 C C . THR A 1 93 ? 9.183 9.801 -10.488 1.00 71.81 93 THR A C 1
ATOM 717 O O . THR A 1 93 ? 8.465 10.237 -9.581 1.00 71.81 93 THR A O 1
ATOM 720 N N . LEU A 1 94 ? 10.505 9.755 -10.367 1.00 74.31 94 LEU A N 1
ATOM 721 C CA . LEU A 1 94 ? 11.234 10.167 -9.179 1.00 74.31 94 LEU A CA 1
ATOM 722 C C . LEU A 1 94 ? 11.110 11.663 -8.852 1.00 74.31 94 LEU A C 1
ATOM 724 O O . LEU A 1 94 ? 10.853 11.956 -7.690 1.00 74.31 94 LEU A O 1
ATOM 728 N N . PRO A 1 95 ? 11.168 12.608 -9.805 1.00 70.38 95 PRO A N 1
ATOM 729 C CA . PRO A 1 95 ? 10.975 14.032 -9.537 1.00 70.38 95 PRO A CA 1
ATOM 730 C C . PRO A 1 95 ? 9.617 14.308 -8.909 1.00 70.38 95 PRO A C 1
ATOM 732 O O . PRO A 1 95 ? 9.512 15.116 -8.003 1.00 70.38 95 PRO A O 1
ATOM 735 N N . VAL A 1 96 ? 8.574 13.590 -9.324 1.00 71.69 96 VAL A N 1
ATOM 736 C CA . VAL A 1 96 ? 7.230 13.791 -8.770 1.00 71.69 96 VAL A CA 1
ATOM 737 C C . VAL A 1 96 ? 7.067 13.060 -7.432 1.00 71.69 96 VAL A C 1
ATOM 739 O O . VAL A 1 96 ? 6.464 13.583 -6.495 1.00 71.69 96 VAL A O 1
ATOM 742 N N . SER A 1 97 ? 7.609 11.845 -7.310 1.00 73.44 97 SER A N 1
ATOM 743 C CA . SER A 1 97 ? 7.438 11.004 -6.117 1.00 73.44 97 SER A CA 1
ATOM 744 C C . SER A 1 97 ? 8.369 11.348 -4.959 1.00 73.44 97 SER A C 1
ATOM 746 O O . SER A 1 97 ? 7.928 11.294 -3.812 1.00 73.44 97 SER A O 1
ATOM 748 N N . ALA A 1 98 ? 9.611 11.750 -5.223 1.00 77.62 98 ALA A N 1
ATOM 749 C CA . ALA A 1 98 ? 10.589 12.113 -4.205 1.00 77.62 98 ALA A CA 1
ATOM 750 C C . ALA A 1 98 ? 10.111 13.240 -3.270 1.00 77.62 98 ALA A C 1
ATOM 752 O O . ALA A 1 98 ? 10.193 13.026 -2.063 1.00 77.62 98 ALA A O 1
ATOM 753 N N . PRO A 1 99 ? 9.533 14.369 -3.735 1.00 73.38 99 PRO A N 1
ATOM 754 C CA . PRO A 1 99 ? 8.940 15.369 -2.846 1.00 73.38 99 PRO A CA 1
ATOM 755 C C . PRO A 1 99 ? 7.829 14.813 -1.980 1.00 73.38 99 PRO A C 1
ATOM 757 O O . PRO A 1 99 ? 7.813 15.068 -0.782 1.00 73.38 99 PRO A O 1
ATOM 760 N N . ILE A 1 100 ? 6.917 14.014 -2.534 1.00 76.19 100 ILE A N 1
ATOM 761 C CA . ILE A 1 100 ? 5.837 13.437 -1.724 1.00 76.19 100 ILE A CA 1
ATOM 762 C C . ILE A 1 100 ? 6.413 12.499 -0.658 1.00 76.19 100 ILE A C 1
ATOM 764 O O . ILE A 1 100 ? 5.993 12.544 0.497 1.00 76.19 100 ILE A O 1
ATOM 768 N N . VAL A 1 101 ? 7.410 11.692 -1.024 1.00 81.12 101 VAL A N 1
ATOM 769 C CA . VAL A 1 101 ? 8.133 10.804 -0.109 1.00 81.12 101 VAL A CA 1
ATOM 770 C C . VAL A 1 101 ? 8.884 11.599 0.965 1.00 81.12 101 VAL A C 1
ATOM 772 O O . VAL A 1 101 ? 8.838 11.209 2.130 1.00 81.12 101 VAL A O 1
ATOM 775 N N . ALA A 1 102 ? 9.537 12.703 0.603 1.00 76.38 102 ALA A N 1
ATOM 776 C CA . ALA A 1 102 ? 10.337 13.542 1.494 1.00 76.38 102 ALA A CA 1
ATOM 777 C C . ALA A 1 102 ? 9.477 14.390 2.442 1.00 76.38 102 ALA A C 1
ATOM 779 O O . ALA A 1 102 ? 9.819 14.557 3.607 1.00 76.38 102 ALA A O 1
ATOM 780 N N . LEU A 1 103 ? 8.327 14.882 1.976 1.00 77.00 103 LEU A N 1
ATOM 781 C CA . LEU A 1 103 ? 7.379 15.660 2.780 1.00 77.00 103 LEU A CA 1
ATOM 782 C C . LEU A 1 103 ? 6.595 14.794 3.773 1.00 77.00 103 LEU A C 1
ATOM 784 O O . LEU A 1 103 ? 5.921 15.317 4.665 1.00 77.00 103 LEU A O 1
ATOM 788 N N . TRP A 1 104 ? 6.650 13.470 3.625 1.00 81.25 104 TRP A N 1
ATOM 789 C CA . TRP A 1 104 ? 5.927 12.527 4.466 1.00 81.25 104 TRP A CA 1
ATOM 790 C C . TRP A 1 104 ? 6.867 11.810 5.438 1.00 81.25 104 TRP A C 1
ATOM 792 O O . TRP A 1 104 ? 7.046 10.597 5.388 1.00 81.25 104 TRP A O 1
ATOM 802 N N . GLN A 1 105 ? 7.492 12.573 6.335 1.00 75.50 105 GLN A N 1
ATOM 803 C CA . GLN A 1 105 ? 8.608 12.078 7.152 1.00 75.50 105 GLN A CA 1
ATOM 804 C C . GLN A 1 105 ? 8.239 11.028 8.211 1.00 75.50 105 GLN A C 1
ATOM 806 O O . GLN A 1 105 ? 9.089 10.228 8.589 1.00 75.50 105 GLN A O 1
ATOM 811 N N . ALA A 1 106 ? 6.975 10.953 8.640 1.00 83.62 106 ALA A N 1
ATOM 812 C CA . ALA A 1 106 ? 6.516 9.931 9.587 1.00 83.62 106 ALA A CA 1
ATOM 813 C C . ALA A 1 106 ? 5.002 9.652 9.488 1.00 83.62 106 ALA A C 1
ATOM 815 O O . ALA A 1 106 ? 4.250 9.919 10.422 1.00 83.62 106 ALA A O 1
ATOM 816 N N . PRO A 1 107 ? 4.495 9.144 8.354 1.00 89.69 107 PRO A N 1
ATOM 817 C CA . PRO A 1 107 ? 3.116 8.682 8.266 1.00 89.69 107 PRO A CA 1
ATOM 818 C C . PRO A 1 107 ? 2.782 7.638 9.326 1.00 89.69 107 PRO A C 1
ATOM 820 O O . PRO A 1 107 ? 3.547 6.666 9.441 1.00 89.69 107 PRO A O 1
ATOM 823 N N . PRO A 1 108 ? 1.607 7.753 9.973 1.00 93.81 108 PRO A N 1
ATOM 824 C CA . PRO A 1 108 ? 1.106 6.718 10.857 1.00 93.81 108 PRO A CA 1
ATOM 825 C C . PRO A 1 108 ? 0.948 5.402 10.104 1.00 93.81 108 PRO A C 1
ATOM 827 O O . PRO A 1 108 ? 0.739 5.347 8.882 1.00 93.81 108 PRO A O 1
ATOM 830 N N . ARG A 1 109 ? 1.075 4.323 10.865 1.00 95.81 109 ARG A N 1
ATOM 831 C CA . ARG A 1 109 ? 0.927 2.954 10.381 1.00 95.81 109 ARG A CA 1
ATOM 832 C C . ARG A 1 109 ? -0.431 2.460 10.849 1.00 95.81 109 ARG A C 1
ATOM 834 O O . ARG A 1 109 ? -0.749 2.547 12.022 1.00 95.81 109 ARG A O 1
ATOM 841 N N . PHE A 1 110 ? -1.244 1.965 9.940 1.00 97.38 110 PHE A N 1
ATOM 842 C CA . PHE A 1 110 ? -2.564 1.450 10.248 1.00 97.38 110 PHE A CA 1
ATOM 843 C C . PHE A 1 110 ? -2.587 -0.039 9.968 1.00 97.38 110 PHE A C 1
ATOM 845 O O . PHE A 1 110 ? -2.184 -0.463 8.883 1.00 97.38 110 PHE A O 1
ATOM 852 N N . LEU A 1 111 ? -3.094 -0.825 10.908 1.00 97.88 111 LEU A N 1
ATOM 853 C CA . LEU A 1 111 ? -3.397 -2.229 10.675 1.00 97.88 111 LEU A CA 1
ATOM 854 C C . LEU A 1 111 ? -4.897 -2.388 10.473 1.00 97.88 111 LEU A C 1
ATOM 856 O O . LEU A 1 111 ? -5.687 -1.912 11.274 1.00 97.88 111 LEU A O 1
ATOM 860 N N . PHE A 1 112 ? -5.282 -3.061 9.398 1.00 97.44 112 PHE A N 1
ATOM 861 C CA . PHE A 1 112 ? -6.662 -3.371 9.069 1.00 97.44 112 PHE A CA 1
ATOM 862 C C . PHE A 1 112 ? -6.879 -4.879 9.133 1.00 97.44 112 PHE A C 1
ATOM 864 O O . PHE A 1 112 ? -6.450 -5.615 8.233 1.00 97.44 112 PHE A O 1
ATOM 871 N N . LEU A 1 113 ? -7.537 -5.323 10.196 1.00 96.88 113 LEU A N 1
ATOM 872 C CA . LEU A 1 113 ? -7.916 -6.708 10.431 1.00 96.88 113 LEU A CA 1
ATOM 873 C C . LEU A 1 113 ? -9.381 -6.901 10.064 1.00 96.88 113 LEU A C 1
ATOM 875 O O . LEU A 1 113 ? -10.220 -6.019 10.252 1.00 96.88 113 LEU A O 1
ATOM 879 N N . ARG A 1 114 ? -9.681 -8.049 9.472 1.00 93.75 114 ARG A N 1
ATOM 880 C CA . ARG A 1 114 ? -11.030 -8.373 9.031 1.00 93.75 114 ARG A CA 1
ATOM 881 C C . ARG A 1 114 ? -11.242 -9.879 9.029 1.00 93.75 114 ARG A C 1
ATOM 883 O O . ARG A 1 114 ? -10.266 -10.623 8.928 1.00 93.75 114 ARG A O 1
ATOM 890 N N . PRO A 1 115 ? -12.501 -10.331 8.990 1.00 90.50 115 PRO A N 1
ATOM 891 C CA . PRO A 1 115 ? -12.807 -11.728 8.756 1.00 90.50 115 PRO A CA 1
ATOM 892 C C . PRO A 1 115 ? -12.189 -12.212 7.433 1.00 90.50 115 PRO A C 1
ATOM 894 O O . PRO A 1 115 ? -12.357 -11.586 6.375 1.00 90.50 115 PRO A O 1
ATOM 897 N N . PHE A 1 116 ? -11.471 -13.334 7.496 1.00 85.62 116 PHE A N 1
ATOM 898 C CA . PHE A 1 116 ? -10.876 -13.976 6.325 1.00 85.62 116 PHE A CA 1
ATOM 899 C C . PHE A 1 116 ? -11.948 -14.550 5.391 1.00 85.62 116 PHE A C 1
ATOM 901 O O . PHE A 1 116 ? -12.959 -15.086 5.848 1.00 85.62 116 PHE A O 1
ATOM 908 N N . ASN A 1 117 ? -11.687 -14.504 4.080 1.00 84.00 117 ASN A N 1
ATOM 909 C CA . ASN A 1 117 ? -12.472 -15.191 3.043 1.00 84.00 117 ASN A CA 1
ATOM 910 C C . ASN A 1 117 ? -13.978 -14.834 3.056 1.00 84.00 117 ASN A C 1
ATOM 912 O O . ASN A 1 117 ? -14.850 -15.690 2.889 1.00 84.00 117 ASN A O 1
ATOM 916 N N . ARG A 1 118 ? -14.293 -13.550 3.263 1.00 85.75 118 ARG A N 1
ATOM 917 C CA . ARG A 1 118 ? -15.644 -12.974 3.196 1.00 85.75 118 ARG A CA 1
ATOM 918 C C . ARG A 1 118 ? -15.739 -11.947 2.064 1.00 85.75 118 ARG A C 1
ATOM 920 O O . ARG A 1 118 ? -15.806 -10.734 2.293 1.00 85.75 118 ARG A O 1
ATOM 927 N N . GLY A 1 119 ? -15.839 -12.438 0.829 1.00 82.50 119 GLY A N 1
ATOM 928 C CA . GLY A 1 119 ? -15.885 -11.602 -0.375 1.00 82.50 119 GLY A CA 1
ATOM 929 C C . GLY A 1 119 ? -16.948 -10.501 -0.351 1.00 82.50 119 GLY A C 1
ATOM 930 O O . GLY A 1 119 ? -16.654 -9.371 -0.754 1.00 82.50 119 GLY A O 1
ATOM 931 N N . LEU A 1 120 ? -18.137 -10.787 0.198 1.00 83.06 120 LEU A N 1
ATOM 932 C CA . LEU A 1 120 ? -19.246 -9.827 0.315 1.00 83.06 120 LEU A CA 1
ATOM 933 C C . LEU A 1 120 ? -18.898 -8.612 1.192 1.00 83.06 120 LEU A C 1
ATOM 935 O O . LEU A 1 120 ? -19.209 -7.482 0.818 1.00 83.06 120 LEU A O 1
ATOM 939 N N . LEU A 1 121 ? -18.192 -8.826 2.307 1.00 85.62 121 LEU A N 1
ATOM 940 C CA . LEU A 1 121 ? -17.754 -7.755 3.213 1.00 85.62 121 LEU A CA 1
ATOM 941 C C . LEU A 1 121 ? -16.507 -7.037 2.675 1.00 85.62 121 LEU A C 1
ATOM 943 O O . LEU A 1 121 ? -16.310 -5.840 2.885 1.00 85.62 121 LEU A O 1
ATOM 947 N N . SER A 1 122 ? -15.675 -7.743 1.904 1.00 86.50 122 SER A N 1
ATOM 948 C CA . SER A 1 122 ? -14.384 -7.225 1.441 1.00 86.50 122 SER A CA 1
ATOM 949 C C . SER A 1 122 ? -14.491 -5.959 0.578 1.00 86.50 122 SER A C 1
ATOM 951 O O . SER A 1 122 ? -13.615 -5.094 0.645 1.00 86.50 122 SER A O 1
ATOM 953 N N . ARG A 1 123 ? -15.541 -5.821 -0.247 1.00 90.88 123 ARG A N 1
ATOM 954 C CA . ARG A 1 123 ? -15.699 -4.682 -1.170 1.00 90.88 123 ARG A CA 1
ATOM 955 C C . ARG A 1 123 ? -16.011 -3.374 -0.422 1.00 90.88 123 ARG A C 1
ATOM 957 O O . ARG A 1 123 ? -15.249 -2.420 -0.616 1.00 90.88 123 ARG A O 1
ATOM 964 N N . PRO A 1 124 ? -17.052 -3.301 0.436 1.00 93.44 124 PRO A N 1
ATOM 965 C CA . PRO A 1 124 ? -17.287 -2.138 1.292 1.00 93.44 124 PRO A CA 1
ATOM 966 C C . PRO A 1 124 ? -16.073 -1.770 2.147 1.00 93.44 124 PRO A C 1
ATOM 968 O O . PRO A 1 124 ? -15.647 -0.614 2.131 1.00 93.44 124 PRO A O 1
ATOM 971 N N . LEU A 1 125 ? -15.441 -2.754 2.793 1.00 93.62 125 LEU A N 1
ATOM 972 C CA . LEU A 1 125 ? -14.277 -2.522 3.650 1.00 93.62 125 LEU A CA 1
ATOM 973 C C . LEU A 1 125 ? -13.084 -1.960 2.875 1.00 93.62 125 LEU A C 1
ATOM 975 O O . LEU A 1 125 ? -12.487 -0.978 3.306 1.00 93.62 125 LEU A O 1
ATOM 979 N N . LYS A 1 126 ? -12.766 -2.500 1.688 1.00 93.44 126 LYS A N 1
ATOM 980 C CA . LYS A 1 126 ? -11.735 -1.926 0.801 1.00 93.44 126 LYS A CA 1
ATOM 981 C C . LYS A 1 126 ? -12.030 -0.468 0.466 1.00 93.44 126 LYS A C 1
ATOM 983 O O . LYS A 1 126 ? -11.099 0.326 0.337 1.00 93.44 126 LYS A O 1
ATOM 988 N N . ARG A 1 127 ? -13.305 -0.108 0.286 1.00 93.88 127 ARG A N 1
ATOM 989 C CA . ARG A 1 127 ? -13.702 1.275 0.001 1.00 93.88 127 ARG A CA 1
ATOM 990 C C . ARG A 1 127 ? -13.470 2.171 1.215 1.00 93.88 127 ARG A C 1
ATOM 992 O O . ARG A 1 127 ? -12.871 3.229 1.036 1.00 93.88 127 ARG A O 1
ATOM 999 N N . VAL A 1 128 ? -13.875 1.736 2.409 1.00 95.94 128 VAL A N 1
ATOM 1000 C CA . VAL A 1 128 ? -13.619 2.445 3.675 1.00 95.94 128 VAL A CA 1
ATOM 1001 C C . VAL A 1 128 ? -12.116 2.623 3.889 1.00 95.94 128 VAL A C 1
ATOM 1003 O O . VAL A 1 128 ? -11.637 3.749 3.965 1.00 95.94 128 VAL A O 1
ATOM 1006 N N . ALA A 1 129 ? -11.350 1.534 3.838 1.00 95.00 129 ALA A N 1
ATOM 1007 C CA . ALA A 1 129 ? -9.891 1.529 3.911 1.00 95.00 129 ALA A CA 1
ATOM 1008 C C . ALA A 1 129 ? -9.246 2.551 2.956 1.00 95.00 129 ALA A C 1
ATOM 1010 O O . ALA A 1 129 ? -8.416 3.360 3.363 1.00 95.00 129 ALA A O 1
ATOM 1011 N N . ARG A 1 130 ? -9.654 2.564 1.681 1.00 93.50 130 ARG A N 1
ATOM 1012 C CA . ARG A 1 130 ? -9.078 3.455 0.660 1.00 93.50 130 ARG A CA 1
ATOM 1013 C C . ARG A 1 130 ? -9.482 4.915 0.798 1.00 93.50 130 ARG A C 1
ATOM 1015 O O . ARG A 1 130 ? -8.681 5.778 0.460 1.00 93.50 130 ARG A O 1
ATOM 1022 N N . ARG A 1 131 ? -10.735 5.197 1.157 1.00 93.69 131 ARG A N 1
ATOM 1023 C CA . ARG A 1 131 ? -11.274 6.568 1.161 1.00 93.69 131 ARG A CA 1
ATOM 1024 C C . ARG A 1 131 ? -11.081 7.265 2.501 1.00 93.69 131 ARG A C 1
ATOM 1026 O O . ARG A 1 131 ? -10.901 8.476 2.517 1.00 93.69 131 ARG A O 1
ATOM 1033 N N . GLU A 1 132 ? -11.112 6.505 3.588 1.00 95.31 132 GLU A N 1
ATOM 1034 C CA . GLU A 1 132 ? -11.227 7.046 4.943 1.00 95.31 132 GLU A CA 1
ATOM 1035 C C . GLU A 1 132 ? -9.957 6.851 5.771 1.00 95.31 132 GLU A C 1
ATOM 1037 O O . GLU A 1 132 ? -9.726 7.629 6.684 1.00 95.31 132 GLU A O 1
ATOM 1042 N N . VAL A 1 133 ? -9.113 5.864 5.446 1.00 95.81 133 VAL A N 1
ATOM 1043 C CA . VAL A 1 133 ? -7.914 5.537 6.243 1.00 95.81 133 VAL A CA 1
ATOM 1044 C C . VAL A 1 133 ? -6.627 5.815 5.471 1.00 95.81 133 VAL A C 1
ATOM 1046 O O . VAL A 1 133 ? -5.746 6.522 5.951 1.00 95.81 133 VAL A O 1
ATOM 1049 N N . ALA A 1 134 ? -6.528 5.314 4.238 1.00 94.00 134 ALA A N 1
ATOM 1050 C CA . ALA A 1 134 ? -5.330 5.435 3.411 1.00 94.00 134 ALA A CA 1
ATOM 1051 C C . ALA A 1 134 ? -4.824 6.876 3.184 1.00 94.00 134 ALA A C 1
ATOM 1053 O O . ALA A 1 134 ? -3.610 7.031 3.078 1.00 94.00 134 ALA A O 1
ATOM 1054 N N . PRO A 1 135 ? -5.664 7.934 3.130 1.00 92.56 135 PRO A N 1
ATOM 1055 C CA . PRO A 1 135 ? -5.156 9.304 3.042 1.00 92.56 135 PRO A CA 1
ATOM 1056 C C . PRO A 1 135 ? -4.294 9.724 4.237 1.00 92.56 135 PRO A C 1
ATOM 1058 O O . PRO A 1 135 ? -3.427 10.580 4.094 1.00 92.56 135 PRO A O 1
ATOM 1061 N N . PHE A 1 136 ? -4.521 9.128 5.407 1.00 92.62 136 PHE A N 1
ATOM 1062 C CA . PHE A 1 136 ? -3.861 9.524 6.645 1.00 92.62 136 PHE A CA 1
ATOM 1063 C C . PHE A 1 136 ? -2.513 8.831 6.857 1.00 92.62 136 PHE A C 1
ATOM 1065 O O . PHE A 1 136 ? -1.728 9.306 7.668 1.00 92.62 136 PHE A O 1
ATOM 1072 N N . GLY A 1 137 ? -2.214 7.733 6.152 1.00 93.62 137 GLY A N 1
ATOM 1073 C CA . GLY A 1 137 ? -1.049 6.908 6.470 1.00 93.62 137 GLY A CA 1
ATOM 1074 C C . GLY A 1 137 ? -0.951 5.605 5.687 1.00 93.62 137 GLY A C 1
ATOM 1075 O O . GLY A 1 137 ? -1.586 5.394 4.651 1.00 93.62 137 GLY A O 1
ATOM 1076 N N . HIS A 1 138 ? -0.121 4.707 6.202 1.00 95.06 138 HIS A N 1
ATOM 1077 C CA . HIS A 1 138 ? 0.179 3.432 5.569 1.00 95.06 138 HIS A CA 1
ATOM 1078 C C . HIS A 1 138 ? -0.705 2.325 6.099 1.00 95.06 138 HIS A C 1
ATOM 1080 O O . HIS A 1 138 ? -0.603 1.971 7.265 1.00 95.06 138 HIS A O 1
ATOM 1086 N N . LEU A 1 139 ? -1.529 1.749 5.230 1.00 96.06 139 LEU A N 1
ATOM 1087 C CA . LEU A 1 139 ? -2.497 0.739 5.624 1.00 96.06 139 LEU A CA 1
ATOM 1088 C C . LEU A 1 139 ? -2.006 -0.671 5.303 1.00 96.06 139 LEU A C 1
ATOM 1090 O O . LEU A 1 139 ? -1.840 -1.015 4.134 1.00 96.06 139 LEU A O 1
ATOM 1094 N N . TYR A 1 140 ? -1.823 -1.490 6.328 1.00 96.69 140 TYR A N 1
ATOM 1095 C CA . TYR A 1 140 ? -1.475 -2.902 6.242 1.00 96.69 140 TYR A CA 1
ATOM 1096 C C . TYR A 1 140 ? -2.701 -3.771 6.477 1.00 96.69 140 TYR A C 1
ATOM 1098 O O . TYR A 1 140 ? -3.602 -3.406 7.222 1.00 96.69 140 TYR A O 1
ATOM 1106 N N . THR A 1 141 ? -2.740 -4.935 5.848 1.00 96.12 141 THR A N 1
ATOM 1107 C CA . THR A 1 141 ? -3.771 -5.948 6.095 1.00 96.12 141 THR A CA 1
ATOM 1108 C C . THR A 1 141 ? -3.192 -7.321 5.795 1.00 96.12 141 THR A C 1
ATOM 1110 O O . THR A 1 141 ? -2.217 -7.422 5.048 1.00 96.12 141 THR A O 1
ATOM 1113 N N . LEU A 1 142 ? -3.775 -8.384 6.336 1.00 95.38 142 LEU A N 1
ATOM 1114 C CA . LEU A 1 142 ? -3.404 -9.733 5.929 1.00 95.38 142 LEU A CA 1
ATOM 1115 C C . LEU A 1 142 ? -4.001 -10.069 4.559 1.00 95.38 142 LEU A C 1
ATOM 1117 O O . LEU A 1 142 ? -5.129 -9.695 4.227 1.00 95.38 142 LEU A O 1
ATOM 1121 N N . SER A 1 143 ? -3.212 -10.753 3.734 1.00 92.56 143 SER A N 1
ATOM 1122 C CA . SER A 1 143 ? -3.673 -11.242 2.437 1.00 92.56 143 SER A CA 1
ATOM 1123 C C . SER A 1 143 ? -4.478 -12.528 2.607 1.00 92.56 143 SER A C 1
ATOM 1125 O O . SER A 1 143 ? -4.080 -13.406 3.365 1.00 92.56 143 SER A O 1
ATOM 1127 N N . ASP A 1 144 ? -5.557 -12.665 1.842 1.00 90.81 144 ASP A N 1
ATOM 1128 C CA . ASP A 1 144 ? -6.383 -13.876 1.766 1.00 90.81 144 ASP A CA 1
ATOM 1129 C C . ASP A 1 144 ? -6.966 -14.044 0.343 1.00 90.81 144 ASP A C 1
ATOM 1131 O O . ASP A 1 144 ? -6.472 -13.432 -0.615 1.00 90.81 144 ASP A O 1
ATOM 1135 N N . ALA A 1 145 ? -8.024 -14.850 0.187 1.00 85.06 145 ALA A N 1
ATOM 1136 C CA . ALA A 1 145 ? -8.703 -15.033 -1.095 1.00 85.06 145 ALA A CA 1
ATOM 1137 C C . ALA A 1 145 ? -9.318 -13.739 -1.672 1.00 85.06 145 ALA A C 1
ATOM 1139 O O . ALA A 1 145 ? -9.385 -13.591 -2.894 1.00 85.06 145 ALA A O 1
ATOM 1140 N N . ASP A 1 146 ? -9.711 -12.781 -0.832 1.00 85.50 146 ASP A N 1
ATOM 1141 C CA . ASP A 1 146 ? -10.398 -11.553 -1.233 1.00 85.50 146 ASP A CA 1
ATOM 1142 C C . ASP A 1 146 ? -9.445 -10.370 -1.423 1.00 85.50 146 ASP A C 1
ATOM 1144 O O . ASP A 1 146 ? -9.626 -9.552 -2.331 1.00 85.50 146 ASP A O 1
ATOM 1148 N N . ILE A 1 147 ? -8.421 -10.238 -0.576 1.00 85.12 147 ILE A N 1
ATOM 1149 C CA . ILE A 1 147 ? -7.354 -9.241 -0.712 1.00 85.12 147 ILE A CA 1
ATOM 1150 C C . ILE A 1 147 ? -6.065 -9.976 -1.062 1.00 85.12 147 ILE A C 1
ATOM 1152 O O . ILE A 1 147 ? -5.254 -10.317 -0.202 1.00 85.12 147 ILE A O 1
ATOM 1156 N N . LYS A 1 148 ? -5.857 -10.179 -2.363 1.00 88.38 148 LYS A N 1
ATOM 1157 C CA . LYS A 1 148 ? -4.634 -10.780 -2.898 1.00 88.38 148 LYS A CA 1
ATOM 1158 C C . LYS A 1 148 ? -3.545 -9.727 -3.097 1.00 88.38 148 LYS A C 1
ATOM 1160 O O . LYS A 1 148 ? -3.815 -8.591 -3.491 1.00 88.38 148 LYS A O 1
ATOM 1165 N N . VAL A 1 149 ? -2.293 -10.135 -2.906 1.00 84.75 149 VAL A N 1
ATOM 1166 C CA . VAL A 1 149 ? -1.139 -9.412 -3.460 1.00 84.75 149 VAL A CA 1
ATOM 1167 C C . VAL A 1 149 ? -1.249 -9.440 -4.985 1.00 84.75 149 VAL A C 1
ATOM 1169 O O . VAL A 1 149 ? -1.284 -10.528 -5.565 1.00 84.75 149 VAL A O 1
ATOM 1172 N N . SER A 1 150 ? -1.305 -8.267 -5.625 1.00 81.19 150 SER A N 1
ATOM 1173 C CA . SER A 1 150 ? -1.416 -8.163 -7.083 1.00 81.19 150 SER A CA 1
ATOM 1174 C C . SER A 1 150 ? -0.312 -8.954 -7.787 1.00 81.19 150 SER A C 1
ATOM 1176 O O . SER A 1 150 ? 0.847 -8.909 -7.375 1.00 81.19 150 SER A O 1
ATOM 1178 N N . TRP A 1 151 ? -0.661 -9.672 -8.855 1.00 83.25 151 TRP A N 1
ATOM 1179 C CA . TRP A 1 151 ? 0.263 -10.572 -9.552 1.00 83.25 151 TRP A CA 1
ATOM 1180 C C . TRP A 1 151 ? 1.477 -9.839 -10.142 1.00 83.25 151 TRP A C 1
ATOM 1182 O O . TRP A 1 151 ? 2.590 -10.339 -10.015 1.00 83.25 151 TRP A O 1
ATOM 1192 N N . TYR A 1 152 ? 1.289 -8.633 -10.690 1.00 76.00 152 TYR A N 1
ATOM 1193 C CA . TYR A 1 152 ? 2.356 -7.857 -11.336 1.00 76.00 152 TYR A CA 1
ATOM 1194 C C . TYR A 1 152 ? 3.486 -7.481 -10.370 1.00 76.00 152 TYR A C 1
ATOM 1196 O O . TYR A 1 152 ? 4.644 -7.402 -10.756 1.00 76.00 152 TYR A O 1
ATOM 1204 N N . ILE A 1 153 ? 3.176 -7.347 -9.079 1.00 73.56 153 ILE A N 1
ATOM 1205 C CA . ILE A 1 153 ? 4.159 -7.064 -8.023 1.00 73.56 153 ILE A CA 1
ATOM 1206 C C . ILE A 1 153 ? 5.133 -8.234 -7.853 1.00 73.56 153 ILE A C 1
ATOM 1208 O O . ILE A 1 153 ? 6.250 -8.074 -7.370 1.00 73.56 153 ILE A O 1
ATOM 1212 N N . ARG A 1 154 ? 4.713 -9.443 -8.237 1.00 74.25 154 ARG A N 1
ATOM 1213 C CA . ARG A 1 154 ? 5.531 -10.649 -8.117 1.00 74.25 154 ARG A CA 1
ATOM 1214 C C . ARG A 1 154 ? 6.573 -10.757 -9.218 1.00 74.25 154 ARG A C 1
ATOM 1216 O O . ARG A 1 154 ? 7.450 -11.607 -9.077 1.00 74.25 154 ARG A O 1
ATOM 1223 N N . ILE A 1 155 ? 6.474 -9.953 -10.275 1.00 72.00 155 ILE A N 1
ATOM 1224 C CA . ILE A 1 155 ? 7.351 -10.002 -11.440 1.00 72.00 155 ILE A CA 1
ATOM 1225 C C . ILE A 1 155 ? 8.285 -8.788 -11.356 1.00 72.00 155 ILE A C 1
ATOM 1227 O O . ILE A 1 155 ? 7.861 -7.684 -11.692 1.00 72.00 155 ILE A O 1
ATOM 1231 N N . PRO A 1 156 ? 9.544 -8.962 -10.901 1.00 65.25 156 PRO A N 1
ATOM 1232 C CA . PRO A 1 156 ? 10.490 -7.854 -10.749 1.00 65.25 156 PRO A CA 1
ATOM 1233 C C . PRO A 1 156 ? 10.683 -7.066 -12.046 1.00 65.25 156 PRO A C 1
ATOM 1235 O O . PRO A 1 156 ? 10.763 -5.847 -12.002 1.00 65.25 156 PRO A O 1
ATOM 1238 N N . ILE A 1 157 ? 10.647 -7.764 -13.187 1.00 65.25 157 ILE A N 1
ATOM 1239 C CA . ILE A 1 157 ? 10.710 -7.190 -14.538 1.00 65.25 157 ILE A CA 1
ATOM 1240 C C . ILE A 1 157 ? 9.651 -6.095 -14.747 1.00 65.25 157 ILE A C 1
ATOM 1242 O O . ILE A 1 157 ? 9.966 -5.033 -15.265 1.00 65.25 157 ILE A O 1
ATOM 1246 N N . LEU A 1 158 ? 8.415 -6.301 -14.274 1.00 64.69 158 LEU A N 1
ATOM 1247 C CA . LEU A 1 158 ? 7.328 -5.321 -14.420 1.00 64.69 158 LEU A CA 1
ATOM 1248 C C . LEU A 1 158 ? 7.438 -4.143 -13.447 1.00 64.69 158 LEU A C 1
ATOM 1250 O O . LEU A 1 158 ? 6.824 -3.104 -13.663 1.00 64.69 158 LEU A O 1
ATOM 1254 N N . LEU A 1 159 ? 8.175 -4.315 -12.350 1.00 63.38 159 LEU A N 1
ATOM 1255 C CA . LEU A 1 159 ? 8.442 -3.251 -11.385 1.00 63.38 159 LEU A CA 1
ATOM 1256 C C . LEU A 1 159 ? 9.721 -2.476 -11.721 1.00 63.38 159 LEU A C 1
ATOM 1258 O O . LEU A 1 159 ? 10.007 -1.469 -11.079 1.00 63.38 159 LEU A O 1
ATOM 1262 N N . GLY A 1 160 ? 10.505 -2.921 -12.697 1.00 69.88 160 GLY A N 1
ATOM 1263 C CA . GLY A 1 160 ? 11.751 -2.267 -13.042 1.00 69.88 160 GLY A CA 1
ATOM 1264 C C . GLY A 1 160 ? 12.759 -2.257 -11.882 1.00 69.88 160 GLY A C 1
ATOM 1265 O O . GLY A 1 160 ? 12.787 -3.152 -11.031 1.00 69.88 160 GLY A O 1
ATOM 1266 N N . GLN A 1 161 ? 13.541 -1.181 -11.768 1.00 68.81 161 GLN A N 1
ATOM 1267 C CA . GLN A 1 161 ? 14.400 -0.956 -10.593 1.00 68.81 161 GLN A CA 1
ATOM 1268 C C . GLN A 1 161 ? 13.589 -0.675 -9.316 1.00 68.81 161 GLN A C 1
ATOM 1270 O O . GLN A 1 161 ? 14.106 -0.826 -8.208 1.00 68.81 161 GLN A O 1
ATOM 1275 N N . LEU A 1 162 ? 12.295 -0.345 -9.431 1.00 68.69 162 LEU A N 1
ATOM 1276 C CA . LEU A 1 162 ? 11.415 -0.166 -8.272 1.00 68.69 162 LEU A CA 1
ATOM 1277 C C . LEU A 1 162 ? 11.162 -1.483 -7.530 1.00 68.69 162 LEU A C 1
ATOM 1279 O O . LEU A 1 162 ? 10.765 -1.457 -6.363 1.00 68.69 162 LEU A O 1
ATOM 1283 N N . ALA A 1 163 ? 11.461 -2.630 -8.154 1.00 69.00 163 ALA A N 1
ATOM 1284 C CA . ALA A 1 163 ? 11.494 -3.923 -7.482 1.00 69.00 163 ALA A CA 1
ATOM 1285 C C . ALA A 1 163 ? 12.472 -3.931 -6.294 1.00 69.00 163 ALA A C 1
ATOM 1287 O O . ALA A 1 163 ? 12.148 -4.503 -5.255 1.00 69.00 163 ALA A O 1
ATOM 1288 N N . LEU A 1 164 ? 13.619 -3.242 -6.407 1.00 67.94 164 LEU A N 1
ATOM 1289 C CA . LEU A 1 164 ? 14.609 -3.112 -5.326 1.00 67.94 164 LEU A CA 1
ATOM 1290 C C . LEU A 1 164 ? 14.049 -2.337 -4.131 1.00 67.94 164 LEU A C 1
ATOM 1292 O O . LEU A 1 164 ? 14.427 -2.570 -2.982 1.00 67.94 164 LEU A O 1
ATOM 1296 N N . PHE A 1 165 ? 13.112 -1.434 -4.407 1.00 71.38 165 PHE A N 1
ATOM 1297 C CA . PHE A 1 165 ? 12.434 -0.630 -3.404 1.00 71.38 165 PHE A CA 1
ATOM 1298 C C . PHE A 1 165 ? 11.106 -1.240 -2.963 1.00 71.38 165 PHE A C 1
ATOM 1300 O O . PHE A 1 165 ? 10.441 -0.661 -2.109 1.00 71.38 165 PHE A O 1
ATOM 1307 N N . SER A 1 166 ? 10.693 -2.403 -3.478 1.00 75.69 166 SER A N 1
ATOM 1308 C CA . SER A 1 166 ? 9.483 -3.073 -3.011 1.00 75.69 166 SER A CA 1
ATOM 1309 C C . SER A 1 166 ? 9.797 -4.077 -1.909 1.00 75.69 166 SER A C 1
ATOM 1311 O O . SER A 1 166 ? 10.486 -5.065 -2.132 1.00 75.69 166 SER A O 1
ATOM 1313 N N . PHE A 1 167 ? 9.234 -3.885 -0.712 1.00 77.19 167 PHE A N 1
ATOM 1314 C CA . PHE A 1 167 ? 9.318 -4.902 0.348 1.00 77.19 167 PHE A CA 1
ATOM 1315 C C . PHE A 1 167 ? 8.116 -5.843 0.376 1.00 77.19 167 PHE A C 1
ATOM 1317 O O . PHE A 1 167 ? 7.912 -6.557 1.360 1.00 77.19 167 PHE A O 1
ATOM 1324 N N . ARG A 1 168 ? 7.300 -5.859 -0.684 1.00 69.44 168 ARG A N 1
ATOM 1325 C CA . ARG A 1 168 ? 6.148 -6.757 -0.778 1.00 69.44 168 ARG A CA 1
ATOM 1326 C C . ARG A 1 168 ? 6.637 -8.197 -0.916 1.00 69.44 168 ARG A C 1
ATOM 1328 O O . ARG A 1 168 ? 6.789 -8.724 -2.014 1.00 69.44 168 ARG A O 1
ATOM 1335 N N . MET A 1 169 ? 6.902 -8.828 0.227 1.00 67.38 169 MET A N 1
ATOM 1336 C CA . MET A 1 169 ? 7.278 -10.232 0.295 1.00 67.38 169 MET A CA 1
ATOM 1337 C C . MET A 1 169 ? 6.185 -11.077 -0.343 1.00 67.38 169 MET A C 1
ATOM 1339 O O . MET A 1 169 ? 5.000 -10.888 -0.072 1.00 67.38 169 MET A O 1
ATOM 1343 N N . ARG A 1 170 ? 6.591 -12.035 -1.181 1.00 73.88 170 ARG A N 1
ATOM 1344 C CA . ARG A 1 170 ? 5.653 -12.904 -1.903 1.00 73.88 170 ARG A CA 1
ATOM 1345 C C . ARG A 1 170 ? 4.730 -13.669 -0.947 1.00 73.88 170 ARG A C 1
ATOM 1347 O O . ARG A 1 170 ? 3.534 -13.744 -1.214 1.00 73.88 170 ARG A O 1
ATOM 1354 N N . ARG A 1 171 ? 5.283 -14.234 0.135 1.00 91.12 171 ARG A N 1
ATOM 1355 C CA . ARG A 1 171 ? 4.558 -14.897 1.234 1.00 91.12 171 ARG A CA 1
ATOM 1356 C C . ARG A 1 171 ? 5.509 -15.165 2.405 1.00 91.12 171 ARG A C 1
ATOM 1358 O O . ARG A 1 171 ? 6.607 -15.661 2.168 1.00 91.12 171 ARG A O 1
ATOM 1365 N N . ILE A 1 172 ? 5.080 -14.879 3.632 1.00 93.94 172 ILE A N 1
ATOM 1366 C CA . ILE A 1 172 ? 5.811 -15.187 4.867 1.00 93.94 172 ILE A CA 1
ATOM 1367 C C . ILE A 1 172 ? 5.542 -16.649 5.244 1.00 93.94 172 ILE A C 1
ATOM 1369 O O . ILE A 1 172 ? 4.427 -17.010 5.625 1.00 93.94 172 ILE A O 1
ATOM 1373 N N . ARG A 1 173 ? 6.555 -17.498 5.075 1.00 95.25 173 ARG A N 1
ATOM 1374 C CA . ARG A 1 173 ? 6.518 -18.950 5.323 1.00 95.25 173 ARG A CA 1
ATOM 1375 C C . ARG A 1 173 ? 7.396 -19.393 6.492 1.00 95.25 173 ARG A C 1
ATOM 1377 O O . ARG A 1 173 ? 7.248 -20.517 6.938 1.00 95.25 173 ARG A O 1
ATOM 1384 N N . ASP A 1 174 ? 8.311 -18.537 6.939 1.00 95.81 174 ASP A N 1
ATOM 1385 C CA . ASP A 1 174 ? 9.302 -18.856 7.969 1.00 95.81 174 ASP A CA 1
ATOM 1386 C C . ASP A 1 174 ? 9.385 -17.710 8.985 1.00 95.81 174 ASP A C 1
ATOM 1388 O O . ASP A 1 174 ? 9.324 -16.526 8.628 1.00 95.81 174 ASP A O 1
ATOM 1392 N N . GLN A 1 175 ? 9.598 -18.066 10.248 1.00 95.69 175 GLN A N 1
ATOM 1393 C CA . GLN A 1 175 ? 9.936 -17.174 11.346 1.00 95.69 175 GLN A CA 1
ATOM 1394 C C . GLN A 1 175 ? 11.049 -16.184 10.989 1.00 95.69 175 GLN A C 1
ATOM 1396 O O . GLN A 1 175 ? 10.954 -15.008 11.338 1.00 95.69 175 GLN A O 1
ATOM 1401 N N . LYS A 1 176 ? 12.074 -16.605 10.232 1.00 95.25 176 LYS A N 1
ATOM 1402 C CA . LYS A 1 176 ? 13.188 -15.727 9.813 1.00 95.25 176 LYS A CA 1
ATOM 1403 C C . LYS A 1 176 ? 12.743 -14.547 8.939 1.00 95.25 176 LYS A C 1
ATOM 1405 O O . LYS A 1 176 ? 13.460 -13.548 8.822 1.00 95.25 176 LYS A O 1
ATOM 1410 N N . GLN A 1 177 ? 11.571 -14.635 8.307 1.00 94.56 177 GLN A N 1
ATOM 1411 C CA . GLN A 1 177 ? 11.025 -13.573 7.461 1.00 94.56 177 GLN A CA 1
ATOM 1412 C C . GLN A 1 177 ? 10.270 -12.505 8.265 1.00 94.56 177 GLN A C 1
ATOM 1414 O O . GLN A 1 177 ? 10.158 -11.372 7.798 1.00 94.56 177 GLN A O 1
ATOM 1419 N N . ILE A 1 178 ? 9.835 -12.800 9.493 1.00 95.69 178 ILE A N 1
ATOM 1420 C CA . ILE A 1 178 ? 9.110 -11.844 10.343 1.00 95.69 178 ILE A CA 1
ATOM 1421 C C . ILE A 1 178 ? 10.005 -10.662 10.760 1.00 95.69 178 ILE A C 1
ATOM 1423 O O . ILE A 1 178 ? 9.602 -9.520 10.538 1.00 95.69 178 ILE A O 1
ATOM 1427 N N . PRO A 1 179 ? 11.263 -10.856 11.213 1.00 95.25 179 PRO A N 1
ATOM 1428 C CA . PRO A 1 179 ? 12.181 -9.738 11.447 1.00 95.25 179 PRO A CA 1
ATOM 1429 C C . PRO A 1 179 ? 12.500 -8.926 10.184 1.00 95.25 179 PRO A C 1
ATOM 1431 O O . PRO A 1 179 ? 12.859 -7.751 10.261 1.00 95.25 179 PRO A O 1
ATOM 1434 N N . ARG A 1 180 ? 12.410 -9.535 8.994 1.00 92.44 180 ARG A N 1
ATOM 1435 C CA . ARG A 1 180 ? 12.563 -8.807 7.725 1.00 92.44 180 ARG A CA 1
ATOM 1436 C C . ARG A 1 180 ? 11.332 -7.938 7.446 1.00 92.44 180 ARG A C 1
ATOM 1438 O O . ARG A 1 180 ? 11.509 -6.806 7.009 1.00 92.44 180 ARG A O 1
ATOM 1445 N N . LEU A 1 181 ? 10.122 -8.433 7.735 1.00 93.81 181 LEU A N 1
ATOM 1446 C CA . LEU A 1 181 ? 8.886 -7.649 7.649 1.00 93.81 181 LEU A CA 1
ATOM 1447 C C . LEU A 1 181 ? 8.948 -6.467 8.617 1.00 93.81 181 LEU A C 1
ATOM 1449 O O . LEU A 1 181 ? 8.743 -5.340 8.185 1.00 93.81 181 LEU A O 1
ATOM 1453 N N . ALA A 1 182 ? 9.300 -6.716 9.880 1.00 94.56 182 ALA A N 1
ATOM 1454 C CA . ALA A 1 182 ? 9.480 -5.687 10.900 1.00 94.56 182 ALA A CA 1
ATOM 1455 C C . ALA A 1 182 ? 10.403 -4.561 10.410 1.00 94.56 182 ALA A C 1
ATOM 1457 O O . ALA A 1 182 ? 9.979 -3.415 10.290 1.00 94.56 182 ALA A O 1
ATOM 1458 N N . ARG A 1 183 ? 11.631 -4.908 9.995 1.00 92.38 183 ARG A N 1
ATOM 1459 C CA . ARG A 1 183 ? 12.598 -3.937 9.456 1.00 92.38 183 ARG A CA 1
ATOM 1460 C C . ARG A 1 183 ? 12.066 -3.173 8.248 1.00 92.38 183 ARG A C 1
ATOM 1462 O O . ARG A 1 183 ? 12.395 -2.005 8.080 1.00 92.38 183 ARG A O 1
ATOM 1469 N N . ALA A 1 184 ? 11.287 -3.816 7.384 1.00 90.81 184 ALA A N 1
ATOM 1470 C CA . ALA A 1 184 ? 10.716 -3.156 6.220 1.00 90.81 184 ALA A CA 1
ATOM 1471 C C . ALA A 1 184 ? 9.583 -2.185 6.590 1.00 90.81 184 ALA A C 1
ATOM 1473 O O . ALA A 1 184 ? 9.540 -1.079 6.057 1.00 90.81 184 ALA A O 1
ATOM 1474 N N . VAL A 1 185 ? 8.719 -2.564 7.538 1.00 91.81 185 VAL A N 1
ATOM 1475 C CA . VAL A 1 185 ? 7.660 -1.705 8.090 1.00 91.81 185 VAL A CA 1
ATOM 1476 C C . VAL A 1 185 ? 8.257 -0.496 8.807 1.00 91.81 185 VAL A C 1
ATOM 1478 O O . VAL A 1 185 ? 7.707 0.598 8.684 1.00 91.81 185 VAL A O 1
ATOM 1481 N N . ASP A 1 186 ? 9.389 -0.665 9.492 1.00 91.31 186 ASP A N 1
ATOM 1482 C CA . ASP A 1 186 ? 10.069 0.396 10.245 1.00 91.31 186 ASP A CA 1
ATOM 1483 C C . ASP A 1 186 ? 10.857 1.369 9.337 1.00 91.31 186 ASP A C 1
ATOM 1485 O O . ASP A 1 186 ? 11.095 2.518 9.705 1.00 91.31 186 ASP A O 1
ATOM 1489 N N . ARG A 1 187 ? 11.194 0.979 8.097 1.00 88.50 187 ARG A N 1
ATOM 1490 C CA . ARG A 1 187 ? 11.871 1.852 7.116 1.00 88.50 187 ARG A CA 1
ATOM 1491 C C . ARG A 1 187 ? 10.898 2.834 6.456 1.00 88.50 187 ARG A C 1
ATOM 1493 O O . ARG A 1 187 ? 10.295 2.526 5.429 1.00 88.50 187 ARG A O 1
ATOM 1500 N N . THR A 1 188 ? 10.797 4.051 6.993 1.00 88.56 188 THR A N 1
ATOM 1501 C CA . THR A 1 188 ? 9.861 5.080 6.497 1.00 88.56 188 THR A CA 1
ATOM 1502 C C . THR A 1 188 ? 10.007 5.405 5.012 1.00 88.56 188 THR A C 1
ATOM 1504 O O . THR A 1 188 ? 9.015 5.362 4.291 1.00 88.56 188 THR A O 1
ATOM 1507 N N . TRP A 1 189 ? 11.223 5.657 4.521 1.00 84.44 189 TRP A N 1
ATOM 1508 C CA . TRP A 1 189 ? 11.440 5.989 3.106 1.00 84.44 189 TRP A CA 1
ATOM 1509 C C . TRP A 1 189 ? 10.940 4.876 2.168 1.00 84.44 189 TRP A C 1
ATOM 1511 O O . TRP A 1 189 ? 10.253 5.137 1.181 1.00 84.44 189 TRP A O 1
ATOM 1521 N N . LEU A 1 190 ? 11.207 3.616 2.525 1.00 84.88 190 LEU A N 1
ATOM 1522 C CA . LEU A 1 190 ? 10.803 2.447 1.750 1.00 84.88 190 LEU A CA 1
ATOM 1523 C C . LEU A 1 190 ? 9.277 2.304 1.742 1.00 84.88 190 LEU A C 1
ATOM 1525 O O . LEU A 1 190 ? 8.668 2.003 0.713 1.00 84.88 190 LEU A O 1
ATOM 1529 N N . ARG A 1 191 ? 8.648 2.562 2.890 1.00 90.31 191 ARG A N 1
ATOM 1530 C CA . ARG A 1 191 ? 7.196 2.570 3.072 1.00 90.31 191 ARG A CA 1
ATOM 1531 C C . ARG A 1 191 ? 6.522 3.631 2.200 1.00 90.31 191 ARG A C 1
ATOM 1533 O O . ARG A 1 191 ? 5.601 3.297 1.453 1.00 90.31 191 ARG A O 1
ATOM 1540 N N . ASN A 1 192 ? 7.055 4.851 2.212 1.00 89.19 192 ASN A N 1
ATOM 1541 C CA . ASN A 1 192 ? 6.565 5.976 1.417 1.00 89.19 192 ASN A CA 1
ATOM 1542 C C . ASN A 1 192 ? 6.629 5.674 -0.087 1.00 89.19 192 ASN A C 1
ATOM 1544 O O . ASN A 1 192 ? 5.639 5.876 -0.793 1.00 89.19 192 ASN A O 1
ATOM 1548 N N . ILE A 1 193 ? 7.758 5.141 -0.577 1.00 83.31 193 ILE A N 1
ATOM 1549 C CA . ILE A 1 193 ? 7.917 4.749 -1.989 1.00 83.31 193 ILE A CA 1
ATOM 1550 C C . ILE A 1 193 ? 6.880 3.683 -2.358 1.00 83.31 193 ILE A C 1
ATOM 1552 O O . ILE A 1 193 ? 6.114 3.847 -3.309 1.00 83.31 193 ILE A O 1
ATOM 1556 N N . ASN A 1 194 ? 6.774 2.616 -1.557 1.00 85.75 194 ASN A N 1
ATOM 1557 C CA . ASN A 1 194 ? 5.790 1.555 -1.789 1.00 85.75 194 ASN A CA 1
ATOM 1558 C C . ASN A 1 194 ? 4.349 2.071 -1.788 1.00 85.75 194 ASN A C 1
ATOM 1560 O O . ASN A 1 194 ? 3.497 1.519 -2.490 1.00 85.75 194 ASN A O 1
ATOM 1564 N N . TRP A 1 195 ? 4.058 3.105 -1.001 1.00 88.56 195 TRP A N 1
ATOM 1565 C CA . TRP A 1 195 ? 2.724 3.687 -0.923 1.00 88.56 195 TRP A CA 1
ATOM 1566 C C . TRP A 1 195 ? 2.425 4.561 -2.122 1.00 88.56 195 TRP A C 1
ATOM 1568 O O . TRP A 1 195 ? 1.347 4.428 -2.704 1.00 88.56 195 TRP A O 1
ATOM 1578 N N . CYS A 1 196 ? 3.387 5.376 -2.555 1.00 84.06 196 CYS A N 1
ATOM 1579 C CA . CYS A 1 196 ? 3.276 6.166 -3.776 1.00 84.06 196 CYS A CA 1
ATOM 1580 C C . CYS A 1 196 ? 2.973 5.264 -4.979 1.00 84.06 196 CYS A C 1
ATOM 1582 O O . CYS A 1 196 ? 2.044 5.556 -5.726 1.00 84.06 196 CYS A O 1
ATOM 1584 N N . MET A 1 197 ? 3.630 4.105 -5.072 1.00 77.69 197 MET A N 1
ATOM 1585 C CA . MET A 1 197 ? 3.423 3.126 -6.151 1.00 77.69 197 MET A CA 1
ATOM 1586 C C . MET A 1 197 ? 2.182 2.233 -5.985 1.00 77.69 197 MET A C 1
ATOM 1588 O O . MET A 1 197 ? 1.765 1.541 -6.913 1.00 77.69 197 MET A O 1
ATOM 1592 N N . SER A 1 198 ? 1.573 2.186 -4.799 1.00 84.12 198 SER A N 1
ATOM 1593 C CA . SER A 1 198 ? 0.410 1.330 -4.557 1.00 84.12 198 SER A CA 1
ATOM 1594 C C . SER A 1 198 ? -0.848 1.939 -5.174 1.00 84.12 198 SER A C 1
ATOM 1596 O O . SER A 1 198 ? -1.327 2.961 -4.694 1.00 84.12 198 SER A O 1
ATOM 1598 N N . ILE A 1 199 ? -1.465 1.283 -6.160 1.00 84.69 199 ILE A N 1
ATOM 1599 C CA . ILE A 1 199 ? -2.776 1.710 -6.694 1.00 84.69 199 ILE A CA 1
ATOM 1600 C C . ILE A 1 199 ? -3.849 1.646 -5.599 1.00 84.69 199 ILE A C 1
ATOM 1602 O O . ILE A 1 199 ? -4.645 2.562 -5.406 1.00 84.69 199 ILE A O 1
ATOM 1606 N N . GLY A 1 200 ? -3.859 0.546 -4.845 1.00 86.12 200 GLY A N 1
ATOM 1607 C CA . GLY A 1 200 ? -4.869 0.296 -3.824 1.00 86.12 200 GLY A CA 1
ATOM 1608 C C . GLY A 1 200 ? -4.622 1.010 -2.500 1.00 86.12 200 GLY A C 1
ATOM 1609 O O . GLY A 1 200 ? -5.504 0.931 -1.651 1.00 86.12 200 GLY A O 1
ATOM 1610 N N . LYS A 1 201 ? -3.440 1.618 -2.302 1.00 90.94 201 LYS A N 1
ATOM 1611 C CA . LYS A 1 201 ? -2.964 2.235 -1.043 1.00 90.94 201 LYS A CA 1
ATOM 1612 C C . LYS A 1 201 ? -3.156 1.356 0.214 1.00 90.94 201 LYS A C 1
ATOM 1614 O O . LYS A 1 201 ? -3.132 1.842 1.335 1.00 90.94 201 LYS A O 1
ATOM 1619 N N . ILE A 1 202 ? -3.312 0.049 -0.004 1.00 92.88 202 ILE A N 1
ATOM 1620 C CA . ILE A 1 202 ? -3.413 -1.024 0.985 1.00 92.88 202 ILE A CA 1
ATOM 1621 C C . ILE A 1 202 ? -2.250 -1.979 0.710 1.00 92.88 202 ILE A C 1
ATOM 1623 O O . ILE A 1 202 ? -2.003 -2.337 -0.449 1.00 92.88 202 ILE A O 1
ATOM 1627 N N . PHE A 1 203 ? -1.556 -2.395 1.761 1.00 93.06 203 PHE A N 1
ATOM 1628 C CA . PHE A 1 203 ? -0.447 -3.338 1.731 1.00 93.06 203 PHE A CA 1
ATOM 1629 C C . PHE A 1 203 ? -0.887 -4.692 2.278 1.00 93.06 203 PHE A C 1
ATOM 1631 O O . PHE A 1 203 ? -0.824 -4.914 3.488 1.00 93.06 203 PHE A O 1
ATOM 1638 N N . PRO A 1 204 ? -1.340 -5.607 1.404 1.00 93.94 204 PRO A N 1
ATOM 1639 C CA . PRO A 1 204 ? -1.583 -6.977 1.816 1.00 93.94 204 PRO A CA 1
ATOM 1640 C C . PRO A 1 204 ? -0.264 -7.676 2.151 1.00 93.94 204 PRO A C 1
ATOM 1642 O O . PRO A 1 204 ? 0.652 -7.713 1.327 1.00 93.94 204 PRO A O 1
ATOM 1645 N N . VAL A 1 205 ? -0.194 -8.257 3.344 1.00 94.44 205 VAL A N 1
ATOM 1646 C CA . VAL A 1 205 ? 0.902 -9.099 3.817 1.00 94.44 205 VAL A CA 1
ATOM 1647 C C . VAL A 1 205 ? 0.440 -10.546 3.729 1.00 94.44 205 VAL A C 1
ATOM 1649 O O . VAL A 1 205 ? -0.446 -10.974 4.462 1.00 94.44 205 VAL A O 1
ATOM 1652 N N . ALA A 1 206 ? 1.000 -11.298 2.785 1.00 94.06 206 ALA A N 1
ATOM 1653 C CA . ALA A 1 206 ? 0.688 -12.715 2.643 1.00 94.06 206 ALA A CA 1
ATOM 1654 C C . ALA A 1 206 ? 1.489 -13.547 3.648 1.00 94.06 206 ALA A C 1
ATOM 1656 O O . ALA A 1 206 ? 2.710 -13.411 3.724 1.00 94.06 206 ALA A O 1
ATOM 1657 N N . SER A 1 207 ? 0.820 -14.452 4.358 1.00 95.19 207 SER A N 1
ATOM 1658 C CA . SER A 1 207 ? 1.419 -15.380 5.322 1.00 95.19 207 SER A CA 1
ATOM 1659 C C . SER A 1 207 ? 0.968 -16.824 5.069 1.00 95.19 207 SER A C 1
ATOM 1661 O O . SER A 1 207 ? 0.108 -17.102 4.229 1.00 95.19 207 SER A O 1
ATOM 1663 N N . SER A 1 208 ? 1.633 -17.771 5.720 1.00 94.94 208 SER A N 1
ATOM 1664 C CA . SER A 1 208 ? 1.152 -19.145 5.900 1.00 94.94 208 SER A CA 1
ATOM 1665 C C . SER A 1 208 ? 0.245 -19.231 7.129 1.00 94.94 208 SER A C 1
ATOM 1667 O O . SER A 1 208 ? 0.277 -18.335 7.980 1.00 94.94 208 SER A O 1
ATOM 1669 N N . ASP A 1 209 ? -0.530 -20.308 7.218 1.00 93.56 209 ASP A N 1
ATOM 1670 C CA . ASP A 1 209 ? -1.460 -20.540 8.328 1.00 93.56 209 ASP A CA 1
ATOM 1671 C C . ASP A 1 209 ? -0.711 -20.777 9.655 1.00 93.56 209 ASP A C 1
ATOM 1673 O O . ASP A 1 209 ? -1.183 -20.393 10.721 1.00 93.56 209 ASP A O 1
ATOM 1677 N N . ASP A 1 210 ? 0.532 -21.256 9.589 1.00 96.12 210 ASP A N 1
ATOM 1678 C CA . ASP A 1 210 ? 1.381 -21.442 10.773 1.00 96.12 210 ASP A CA 1
ATOM 1679 C C . ASP A 1 210 ? 1.970 -20.125 11.309 1.00 96.12 210 ASP A C 1
ATOM 1681 O O . ASP A 1 210 ? 2.381 -20.032 12.466 1.00 96.12 210 ASP A O 1
ATOM 1685 N N . HIS A 1 211 ? 2.040 -19.083 10.471 1.00 96.44 211 HIS A N 1
ATOM 1686 C CA . HIS A 1 211 ? 2.781 -17.855 10.783 1.00 96.44 211 HIS A CA 1
ATOM 1687 C C . HIS A 1 211 ? 1.922 -16.586 10.835 1.00 96.44 211 HIS A C 1
ATOM 1689 O O . HIS A 1 211 ? 2.430 -15.552 11.275 1.00 96.44 211 HIS A O 1
ATOM 1695 N N . TRP A 1 212 ? 0.649 -16.614 10.418 1.00 96.00 212 TRP A N 1
ATOM 1696 C CA . TRP A 1 212 ? -0.183 -15.400 10.371 1.00 96.00 212 TRP A CA 1
ATOM 1697 C C . TRP A 1 212 ? -0.305 -14.724 11.740 1.00 96.00 212 TRP A C 1
ATOM 1699 O O . TRP A 1 212 ? -0.152 -13.510 11.811 1.00 96.00 212 TRP A O 1
ATOM 1709 N N . ARG A 1 213 ? -0.456 -15.490 12.832 1.00 97.44 213 ARG A N 1
ATOM 1710 C CA . ARG A 1 213 ? -0.532 -14.948 14.202 1.00 97.44 213 ARG A CA 1
ATOM 1711 C C . ARG A 1 213 ? 0.698 -14.116 14.561 1.00 97.44 213 ARG A C 1
ATOM 1713 O O . ARG A 1 213 ? 0.586 -12.992 15.032 1.00 97.44 213 ARG A O 1
ATOM 1720 N N . ARG A 1 214 ? 1.892 -14.624 14.244 1.00 97.56 214 ARG A N 1
ATOM 1721 C CA . ARG A 1 214 ? 3.156 -13.912 14.491 1.00 97.56 214 ARG A CA 1
ATOM 1722 C C . ARG A 1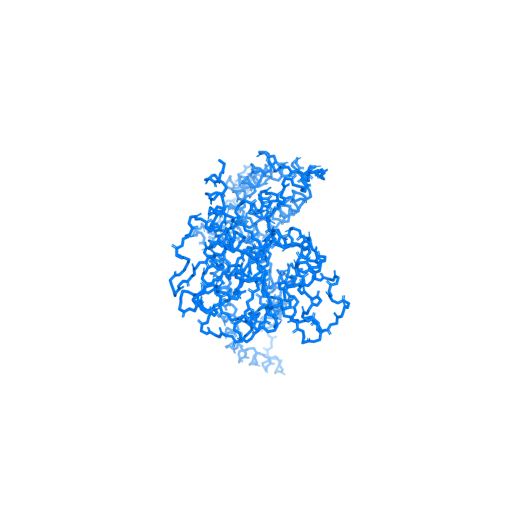 214 ? 3.319 -12.681 13.591 1.00 97.56 214 ARG A C 1
ATOM 1724 O O . ARG A 1 214 ? 3.959 -11.706 13.981 1.00 97.56 214 ARG A O 1
ATOM 1731 N N . VAL A 1 215 ? 2.739 -12.706 12.389 1.00 97.25 215 VAL A N 1
ATOM 1732 C CA . VAL A 1 215 ? 2.658 -11.527 11.515 1.00 97.25 215 VAL A CA 1
ATOM 1733 C C . VAL A 1 215 ? 1.706 -10.481 12.101 1.00 97.25 215 VAL A C 1
ATOM 1735 O O . VAL A 1 215 ? 2.066 -9.306 12.110 1.00 97.25 215 VAL A O 1
ATOM 1738 N N . VAL A 1 216 ? 0.547 -10.884 12.634 1.00 97.56 216 VAL A N 1
ATOM 1739 C CA . VAL A 1 216 ? -0.380 -9.981 13.340 1.00 97.56 216 VAL A CA 1
ATOM 1740 C C . VAL A 1 216 ? 0.310 -9.340 14.536 1.00 97.56 216 VAL A C 1
ATOM 1742 O O . VAL A 1 216 ? 0.316 -8.120 14.613 1.00 97.56 216 VAL A O 1
ATOM 1745 N N . ASP A 1 217 ? 0.983 -10.114 15.390 1.00 98.00 217 ASP A N 1
ATOM 1746 C CA . ASP A 1 217 ? 1.757 -9.587 16.525 1.00 98.00 217 ASP A CA 1
ATOM 1747 C C . ASP A 1 217 ? 2.780 -8.529 16.083 1.00 98.00 217 ASP A C 1
ATOM 1749 O O . ASP A 1 217 ? 2.888 -7.441 16.660 1.00 98.00 217 ASP A O 1
ATOM 1753 N N . CYS A 1 218 ? 3.524 -8.832 15.014 1.00 97.31 218 CYS A N 1
ATOM 1754 C CA . CYS A 1 218 ? 4.516 -7.926 14.447 1.00 97.31 218 CYS A CA 1
ATOM 1755 C C . CYS A 1 218 ? 3.893 -6.608 13.960 1.00 97.31 218 CYS A C 1
ATOM 1757 O O . CYS A 1 218 ? 4.537 -5.562 14.075 1.00 97.31 218 CYS A O 1
ATOM 1759 N N . LEU A 1 219 ? 2.690 -6.657 13.381 1.00 97.38 219 LEU A N 1
ATOM 1760 C CA . LEU A 1 219 ? 1.986 -5.487 12.857 1.00 97.38 219 LEU A CA 1
ATOM 1761 C C . LEU A 1 219 ? 1.246 -4.713 13.954 1.00 97.38 219 LEU A C 1
ATOM 1763 O O . LEU A 1 219 ? 1.288 -3.487 13.922 1.00 97.38 219 LEU A O 1
ATOM 1767 N N . LEU A 1 220 ? 0.625 -5.389 14.925 1.00 97.50 220 LEU A N 1
ATOM 1768 C CA . LEU A 1 220 ? -0.051 -4.780 16.078 1.00 97.50 220 LEU A CA 1
ATOM 1769 C C . LEU A 1 220 ? 0.912 -3.880 16.852 1.00 97.50 220 LEU A C 1
ATOM 1771 O O . LEU A 1 220 ? 0.635 -2.708 17.053 1.00 97.50 220 LEU A O 1
ATOM 1775 N N . THR A 1 221 ? 2.096 -4.397 17.180 1.00 96.31 221 THR A N 1
ATOM 1776 C CA . THR A 1 221 ? 3.134 -3.668 17.936 1.00 96.31 221 THR A CA 1
ATOM 1777 C C . THR A 1 221 ? 3.800 -2.519 17.171 1.00 96.31 221 THR A C 1
ATOM 1779 O O . THR A 1 221 ? 4.599 -1.781 17.741 1.00 96.31 221 THR A O 1
ATOM 1782 N N . ARG A 1 222 ? 3.528 -2.378 15.869 1.00 95.44 222 ARG A N 1
ATOM 1783 C CA . ARG A 1 222 ? 4.111 -1.343 14.996 1.00 95.44 222 ARG A CA 1
ATOM 1784 C C . ARG A 1 222 ? 3.062 -0.434 14.378 1.00 95.44 222 ARG A C 1
ATOM 1786 O O . ARG A 1 222 ? 3.406 0.361 13.508 1.00 95.44 222 ARG A O 1
ATOM 1793 N N . SER A 1 223 ? 1.795 -0.587 14.735 1.00 96.06 223 SER A N 1
ATOM 1794 C CA . SER A 1 223 ? 0.724 0.215 14.159 1.00 96.06 223 SER A CA 1
ATOM 1795 C C . SER A 1 223 ? 0.313 1.305 15.126 1.00 96.06 223 SER A C 1
ATOM 1797 O O . SER A 1 223 ? 0.184 1.060 16.311 1.00 96.06 223 SER A O 1
ATOM 1799 N N . SER A 1 224 ? 0.079 2.486 14.575 1.00 95.62 224 SER A N 1
ATOM 1800 C CA . SER A 1 224 ? -0.406 3.669 15.272 1.00 95.62 224 SER A CA 1
ATOM 1801 C C . SER A 1 224 ? -1.881 3.610 15.622 1.00 95.62 224 SER A C 1
ATOM 1803 O O . SER A 1 224 ? -2.337 4.170 16.614 1.00 95.62 224 SER A O 1
ATOM 1805 N N . ALA A 1 225 ? -2.651 2.954 14.761 1.00 97.06 225 ALA A N 1
ATOM 1806 C CA . ALA A 1 225 ? -4.016 2.577 15.060 1.00 97.06 225 ALA A CA 1
ATOM 1807 C C . ALA A 1 225 ? -4.337 1.250 14.380 1.00 97.06 225 ALA A C 1
ATOM 1809 O O . ALA A 1 225 ? -3.797 0.911 13.318 1.00 97.06 225 ALA A O 1
ATOM 1810 N N . VAL A 1 226 ? -5.243 0.507 14.995 1.00 97.44 226 VAL A N 1
ATOM 1811 C CA . VAL A 1 226 ? -5.709 -0.786 14.509 1.00 97.44 226 VAL A CA 1
ATOM 1812 C C . VAL A 1 226 ? -7.191 -0.653 14.210 1.00 97.44 226 VAL A C 1
ATOM 1814 O O . VAL A 1 226 ? -7.939 -0.056 14.973 1.00 97.44 226 VAL A O 1
ATOM 1817 N N . ILE A 1 227 ? -7.626 -1.178 13.078 1.00 98.00 227 ILE A N 1
ATOM 1818 C CA . ILE A 1 227 ? -9.019 -1.165 12.658 1.00 98.00 227 ILE A CA 1
ATOM 1819 C C . ILE A 1 227 ? -9.440 -2.615 12.488 1.00 98.00 227 ILE A C 1
ATOM 1821 O O . ILE A 1 227 ? -8.853 -3.319 11.667 1.00 98.00 227 ILE A O 1
ATOM 1825 N N . ILE A 1 228 ? -10.428 -3.054 13.262 1.00 97.44 228 ILE A N 1
ATOM 1826 C CA . ILE A 1 228 ? -10.904 -4.441 13.260 1.00 97.44 228 ILE A CA 1
ATOM 1827 C C . ILE A 1 228 ? -12.354 -4.466 12.787 1.00 97.44 228 ILE A C 1
ATOM 1829 O O . ILE A 1 228 ? -13.219 -3.825 13.383 1.00 97.44 228 ILE A O 1
ATOM 1833 N N . ASP A 1 229 ? -12.630 -5.205 11.714 1.00 97.00 229 ASP A N 1
ATOM 1834 C CA . ASP A 1 229 ? -14.003 -5.502 11.309 1.00 97.00 229 ASP A CA 1
ATOM 1835 C C . ASP A 1 229 ? -14.600 -6.613 12.185 1.00 97.00 229 ASP A C 1
ATOM 1837 O O . ASP A 1 229 ? -14.165 -7.762 12.143 1.00 97.00 229 ASP A O 1
ATOM 1841 N N . VAL A 1 230 ? -15.629 -6.258 12.951 1.00 96.31 230 VAL A N 1
ATOM 1842 C CA . VAL A 1 230 ? -16.364 -7.123 13.888 1.00 96.31 230 VAL A CA 1
ATOM 1843 C C . VAL A 1 230 ? -17.739 -7.528 13.351 1.00 96.31 230 VAL A C 1
ATOM 1845 O O . VAL A 1 230 ? -18.594 -8.021 14.083 1.00 96.31 230 VAL A O 1
ATOM 1848 N N . SER A 1 231 ? -17.968 -7.368 12.045 1.00 95.25 231 SER A N 1
ATOM 1849 C CA . SER A 1 231 ? -19.196 -7.824 11.369 1.00 95.25 231 SER A CA 1
ATOM 1850 C C . SER A 1 231 ? -19.414 -9.344 11.420 1.00 95.25 231 SER A C 1
ATOM 1852 O O . SER A 1 231 ? -20.488 -9.828 11.061 1.00 95.25 231 SER A O 1
ATOM 1854 N N . ASP A 1 232 ? -18.380 -10.108 11.774 1.00 93.00 232 ASP A N 1
ATOM 1855 C CA . ASP A 1 232 ? -18.402 -11.565 11.924 1.00 93.00 232 ASP A CA 1
ATOM 1856 C C . ASP A 1 232 ? -17.372 -11.959 13.001 1.00 93.00 232 ASP A C 1
ATOM 1858 O O . ASP A 1 232 ? -16.187 -12.125 12.704 1.00 93.00 232 ASP A O 1
ATOM 1862 N N . LEU A 1 233 ? -17.814 -12.031 14.264 1.00 91.75 233 LEU A N 1
ATOM 1863 C CA . LEU A 1 233 ? -16.981 -12.317 15.444 1.00 91.75 233 LEU A CA 1
ATOM 1864 C C . LEU A 1 233 ? -16.610 -13.805 15.533 1.00 91.75 233 LEU A C 1
ATOM 1866 O O . LEU A 1 233 ? -17.101 -14.558 16.369 1.00 91.75 233 LEU A O 1
ATOM 1870 N N . ARG A 1 234 ? -15.739 -14.242 14.629 1.00 90.94 234 ARG A N 1
ATOM 1871 C CA . ARG A 1 234 ? -15.173 -15.595 14.619 1.00 90.94 234 ARG A CA 1
ATOM 1872 C C . ARG A 1 234 ? -13.993 -15.716 15.574 1.00 90.94 234 ARG A C 1
ATOM 1874 O O . ARG A 1 234 ? -13.402 -14.716 15.970 1.00 90.94 234 ARG A O 1
ATOM 1881 N N . GLU A 1 235 ? -13.585 -16.955 15.839 1.00 92.44 235 GLU A N 1
ATOM 1882 C CA . GLU A 1 235 ? -12.426 -17.278 16.679 1.00 92.44 235 GLU A CA 1
ATOM 1883 C C . GLU A 1 235 ? -11.163 -16.501 16.277 1.00 92.44 235 GLU A C 1
ATOM 1885 O O . GLU A 1 235 ? -10.447 -16.004 17.138 1.00 92.44 235 GLU A O 1
ATOM 1890 N N . ASN A 1 236 ? -10.907 -16.314 14.976 1.00 93.25 236 ASN A N 1
ATOM 1891 C CA . ASN A 1 236 ? -9.741 -15.557 14.520 1.00 93.25 236 ASN A CA 1
ATOM 1892 C C . ASN A 1 236 ? -9.818 -14.066 14.893 1.00 93.25 236 ASN A C 1
ATOM 1894 O O . ASN A 1 236 ? -8.807 -13.507 15.299 1.00 93.25 236 ASN A O 1
ATOM 1898 N N . VAL A 1 237 ? -10.994 -13.438 14.782 1.00 94.44 237 VAL A N 1
ATOM 1899 C CA . VAL A 1 237 ? -11.191 -12.018 15.127 1.00 94.44 237 VAL A CA 1
ATOM 1900 C C . VAL A 1 237 ? -11.158 -11.836 16.642 1.00 94.44 237 VAL A C 1
ATOM 1902 O O . VAL A 1 237 ? -10.532 -10.903 17.134 1.00 94.44 237 VAL A O 1
ATOM 1905 N N . MET A 1 238 ? -11.773 -12.755 17.390 1.00 94.19 238 MET A N 1
ATOM 1906 C CA . MET A 1 238 ? -11.699 -12.769 18.853 1.00 94.19 238 MET A CA 1
ATOM 1907 C C . MET A 1 238 ? -10.252 -12.910 19.326 1.00 94.19 238 MET A C 1
ATOM 1909 O O . MET A 1 238 ? -9.789 -12.096 20.119 1.00 94.19 238 MET A O 1
ATOM 1913 N N . TRP A 1 239 ? -9.497 -13.849 18.744 1.00 95.69 239 TRP A N 1
ATOM 1914 C CA . TRP A 1 239 ? -8.069 -13.997 19.012 1.00 95.69 239 TRP A CA 1
ATOM 1915 C C . TRP A 1 239 ? -7.289 -12.710 18.709 1.00 95.69 239 TRP A C 1
ATOM 1917 O O . TRP A 1 239 ? -6.435 -12.329 19.500 1.00 95.69 239 TRP A O 1
ATOM 1927 N N . GLU A 1 240 ? -7.570 -12.017 17.600 1.00 96.19 240 GLU A N 1
ATOM 1928 C CA . GLU A 1 240 ? -6.917 -10.742 17.258 1.00 96.19 240 GLU A CA 1
ATOM 1929 C C . GLU A 1 240 ? -7.196 -9.648 18.305 1.00 96.19 240 GLU A C 1
ATOM 1931 O O . GLU A 1 240 ? -6.279 -8.915 18.684 1.00 96.19 240 GLU A O 1
ATOM 1936 N N . ILE A 1 241 ? -8.437 -9.560 18.799 1.00 95.25 241 ILE A N 1
ATOM 1937 C CA . ILE A 1 241 ? -8.849 -8.621 19.855 1.00 95.25 241 ILE A CA 1
ATOM 1938 C C . ILE A 1 241 ? -8.142 -8.957 21.172 1.00 95.25 241 ILE A C 1
ATOM 1940 O O . ILE A 1 241 ? -7.497 -8.089 21.764 1.00 95.25 241 ILE A O 1
ATOM 1944 N N . ASP A 1 242 ? -8.203 -10.215 21.607 1.00 95.88 242 ASP A N 1
ATOM 1945 C CA . ASP A 1 242 ? -7.565 -10.679 22.843 1.00 95.88 242 ASP A CA 1
ATOM 1946 C C . ASP A 1 242 ? -6.049 -10.508 22.780 1.00 95.88 242 ASP A C 1
ATOM 1948 O O . ASP A 1 242 ? -5.399 -10.100 23.748 1.00 95.88 242 ASP A O 1
ATOM 1952 N N . ARG A 1 243 ? -5.465 -10.748 21.604 1.00 97.19 243 ARG A N 1
ATOM 1953 C CA . ARG A 1 243 ? -4.040 -10.557 21.390 1.00 97.19 243 ARG A CA 1
ATOM 1954 C C . ARG A 1 243 ? -3.656 -9.090 21.509 1.00 97.19 243 ARG A C 1
ATOM 1956 O O . ARG A 1 243 ? -2.682 -8.782 22.195 1.00 97.19 243 ARG A O 1
ATOM 1963 N N . ALA A 1 244 ? -4.430 -8.187 20.915 1.00 96.19 244 ALA A N 1
ATOM 1964 C CA . ALA A 1 244 ? -4.215 -6.751 21.034 1.00 96.19 244 ALA A CA 1
ATOM 1965 C C . ALA A 1 244 ? -4.345 -6.253 22.489 1.00 96.19 244 ALA A C 1
ATOM 1967 O O . ALA A 1 244 ? -3.534 -5.429 22.919 1.00 96.19 244 ALA A O 1
ATOM 1968 N N . LYS A 1 245 ? -5.282 -6.813 23.271 1.00 94.88 245 LYS A N 1
ATOM 1969 C CA . LYS A 1 245 ? -5.374 -6.593 24.726 1.00 94.88 245 LYS A CA 1
ATOM 1970 C C . LYS A 1 245 ? -4.110 -7.061 25.449 1.00 94.88 245 LYS A C 1
ATOM 1972 O O . LYS A 1 245 ? -3.497 -6.280 26.169 1.00 94.88 245 LYS A O 1
ATOM 1977 N N . SER A 1 246 ? -3.658 -8.292 25.188 1.00 96.88 246 SER A N 1
ATOM 1978 C CA . SER A 1 246 ? -2.454 -8.864 25.820 1.00 96.88 246 SER A CA 1
ATOM 1979 C C . SER A 1 246 ? -1.166 -8.087 25.514 1.00 96.88 246 SER A C 1
ATOM 1981 O O . SER A 1 246 ? -0.224 -8.112 26.299 1.00 96.88 246 SER A O 1
ATOM 1983 N N . LEU A 1 247 ? -1.122 -7.392 24.373 1.00 96.75 247 LEU A N 1
ATOM 1984 C CA . LEU A 1 247 ? 0.004 -6.561 23.948 1.00 96.75 247 LEU A CA 1
ATOM 1985 C C . LEU A 1 247 ? -0.115 -5.101 24.421 1.00 96.75 247 LEU A C 1
ATOM 1987 O O . LEU A 1 247 ? 0.768 -4.302 24.120 1.00 96.75 247 LEU A O 1
ATOM 1991 N N . GLY A 1 248 ? -1.191 -4.734 25.126 1.00 95.50 248 GLY A N 1
ATOM 1992 C CA . GLY A 1 248 ? -1.411 -3.375 25.626 1.00 95.50 248 GLY A CA 1
ATOM 1993 C C . GLY A 1 248 ? -1.748 -2.340 24.546 1.00 95.50 248 GLY A C 1
ATOM 1994 O O . GLY A 1 248 ? -1.637 -1.144 24.796 1.00 95.50 248 GLY A O 1
ATOM 1995 N N . VAL A 1 249 ? -2.170 -2.770 23.350 1.00 95.31 249 VAL A N 1
ATOM 1996 C CA . VAL A 1 249 ? -2.505 -1.876 22.220 1.00 95.31 249 VAL A CA 1
ATOM 1997 C C . VAL A 1 249 ? -4.015 -1.707 22.012 1.00 95.31 249 VAL A C 1
ATOM 1999 O O . VAL A 1 249 ? -4.457 -1.134 21.019 1.00 95.31 249 VAL A O 1
ATOM 2002 N N . GLU A 1 250 ? -4.841 -2.161 22.959 1.00 94.62 250 GLU A N 1
ATOM 2003 C CA . GLU A 1 250 ? -6.309 -2.077 22.884 1.00 94.62 250 GLU A CA 1
ATOM 2004 C C . GLU A 1 250 ? -6.830 -0.644 22.695 1.00 94.62 250 GLU A C 1
ATOM 2006 O O . GLU A 1 250 ? -7.803 -0.402 21.975 1.00 94.62 250 GLU A O 1
ATOM 2011 N N . THR A 1 251 ? -6.183 0.334 23.326 1.00 93.00 251 THR A N 1
ATOM 2012 C CA . THR A 1 251 ? -6.581 1.747 23.249 1.00 93.00 251 THR A CA 1
ATOM 2013 C C . THR A 1 251 ? -6.417 2.336 21.850 1.00 93.00 251 THR A C 1
ATOM 2015 O O . THR A 1 251 ? -7.021 3.372 21.565 1.00 93.00 251 THR A O 1
ATOM 2018 N N . GLN A 1 252 ? -5.662 1.672 20.972 1.00 94.94 252 GLN A N 1
ATOM 2019 C CA . GLN A 1 252 ? -5.410 2.065 19.587 1.00 94.94 252 GLN A CA 1
ATOM 2020 C C . GLN A 1 252 ? -6.437 1.474 18.605 1.00 94.94 252 GLN A C 1
ATOM 2022 O O . GLN A 1 252 ? -6.385 1.776 17.410 1.00 94.94 252 GLN A O 1
ATOM 2027 N N . ILE A 1 253 ? -7.361 0.630 19.084 1.00 96.50 253 ILE A N 1
ATOM 2028 C CA . ILE A 1 253 ? -8.318 -0.085 18.237 1.00 96.50 253 ILE A CA 1
ATOM 2029 C C . ILE A 1 25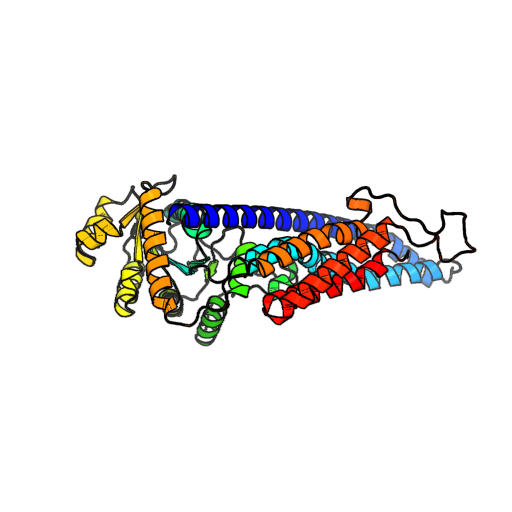3 ? -9.564 0.764 17.955 1.00 96.50 253 ILE A C 1
ATOM 2031 O O . ILE A 1 253 ? -10.182 1.324 18.863 1.00 96.50 253 ILE A O 1
ATOM 2035 N N . LEU A 1 254 ? -9.967 0.794 16.686 1.00 97.69 254 LEU A N 1
ATOM 2036 C CA . LEU A 1 254 ? -11.278 1.221 16.208 1.00 97.69 254 LEU A CA 1
ATOM 2037 C C . LEU A 1 254 ? -12.001 0.008 15.613 1.00 97.69 254 LEU A C 1
ATOM 2039 O O . LEU A 1 254 ? -11.422 -0.763 14.847 1.00 97.69 254 LEU A O 1
ATOM 2043 N N . TYR A 1 255 ? -13.277 -0.148 15.931 1.00 97.38 255 TYR A N 1
ATOM 2044 C CA . TYR A 1 255 ? -14.087 -1.267 15.469 1.00 97.38 255 TYR A CA 1
ATOM 2045 C C . TYR A 1 255 ? -14.989 -0.831 14.322 1.00 97.38 255 TYR A C 1
ATOM 2047 O O . TYR A 1 255 ? -15.609 0.232 14.368 1.00 97.38 255 TYR A O 1
ATOM 2055 N N . LEU A 1 256 ? -15.077 -1.663 13.289 1.00 97.50 256 LEU A N 1
ATOM 2056 C CA . LEU A 1 256 ? -16.005 -1.490 12.178 1.00 97.50 256 LEU A CA 1
ATOM 2057 C C . LEU A 1 256 ? -17.064 -2.582 12.210 1.00 97.50 256 LEU A C 1
ATOM 2059 O O . LEU A 1 256 ? -16.740 -3.749 12.386 1.00 97.50 256 LEU A O 1
ATOM 2063 N N . ILE A 1 257 ? -18.319 -2.216 11.984 1.00 96.62 257 ILE A N 1
ATOM 2064 C CA . ILE A 1 257 ? -19.425 -3.168 11.898 1.00 96.62 257 ILE A CA 1
ATOM 2065 C C . ILE A 1 257 ? -20.308 -2.848 10.695 1.00 96.62 257 ILE A C 1
ATOM 2067 O O . ILE A 1 257 ? -20.657 -1.694 10.441 1.00 96.62 257 ILE A O 1
ATOM 2071 N N . SER A 1 258 ? -20.647 -3.873 9.924 1.00 96.44 258 SER A N 1
ATOM 2072 C CA . SER A 1 258 ? -21.565 -3.768 8.799 1.00 96.44 258 SER A CA 1
ATOM 2073 C C . SER A 1 258 ? -22.942 -3.427 9.344 1.00 96.44 258 SER A C 1
ATOM 2075 O O . SER A 1 258 ? -23.433 -4.130 10.226 1.00 96.44 258 SER A O 1
ATOM 2077 N N . SER A 1 259 ? -23.590 -2.396 8.800 1.00 95.75 259 SER A N 1
ATOM 2078 C CA . SER A 1 259 ? -24.948 -2.019 9.207 1.00 95.75 259 SER A CA 1
ATOM 2079 C C . SER A 1 259 ? -25.918 -3.200 9.101 1.00 95.75 259 SER A C 1
ATOM 2081 O O . SER A 1 259 ? -26.707 -3.412 10.011 1.00 95.75 259 SER A O 1
ATOM 2083 N N . ASP A 1 260 ? -25.765 -4.036 8.068 1.00 93.88 260 ASP A N 1
ATOM 2084 C CA . ASP A 1 260 ? -26.569 -5.247 7.833 1.00 93.88 260 ASP A CA 1
ATOM 2085 C C . ASP A 1 260 ? -26.425 -6.323 8.936 1.00 93.88 260 ASP A C 1
ATOM 2087 O O . ASP A 1 260 ? -27.165 -7.301 8.947 1.00 93.88 260 ASP A O 1
ATOM 2091 N N . ARG A 1 261 ? -25.429 -6.199 9.824 1.00 91.00 261 ARG A N 1
ATOM 2092 C CA . ARG A 1 261 ? -25.110 -7.166 10.893 1.00 91.00 261 ARG A CA 1
ATOM 2093 C C . ARG A 1 261 ? -24.914 -6.498 12.256 1.00 91.00 261 ARG A C 1
ATOM 2095 O O . ARG A 1 261 ? -24.318 -7.096 13.151 1.00 91.00 261 ARG A O 1
ATOM 2102 N N . ALA A 1 262 ? -25.363 -5.251 12.396 1.00 89.56 262 ALA A N 1
ATOM 2103 C CA . ALA A 1 262 ? -25.055 -4.432 13.558 1.00 89.56 262 ALA A CA 1
ATOM 2104 C C . ALA A 1 262 ? -25.578 -5.053 14.860 1.00 89.56 262 ALA A C 1
ATOM 2106 O O . ALA A 1 262 ? -24.834 -5.135 15.832 1.00 89.56 262 ALA A O 1
ATOM 2107 N N . ASP A 1 263 ? -26.814 -5.545 14.857 1.00 87.25 263 ASP A N 1
ATOM 2108 C CA . ASP A 1 263 ? -27.513 -5.905 16.093 1.00 87.25 263 ASP A CA 1
ATOM 2109 C C . ASP A 1 263 ? -26.893 -7.127 16.790 1.00 87.25 263 ASP A C 1
ATOM 2111 O O . ASP A 1 263 ? -26.638 -7.093 17.994 1.00 87.25 263 ASP A O 1
ATOM 2115 N N . ALA A 1 264 ? -26.549 -8.174 16.031 1.00 84.62 264 ALA A N 1
ATOM 2116 C CA . ALA A 1 264 ? -25.975 -9.405 16.582 1.00 84.62 264 ALA A CA 1
ATOM 2117 C C . ALA A 1 264 ? -24.547 -9.206 17.124 1.00 84.62 264 ALA A C 1
ATOM 2119 O O . ALA A 1 264 ? -24.227 -9.637 18.231 1.00 84.62 264 ALA A O 1
ATOM 2120 N N . SER A 1 265 ? -23.682 -8.530 16.362 1.00 86.69 265 SER A N 1
ATOM 2121 C CA . SER A 1 265 ? -22.282 -8.330 16.756 1.00 86.69 265 SER A CA 1
ATOM 2122 C C . SER A 1 265 ? -22.111 -7.230 17.811 1.00 86.69 265 SER A C 1
ATOM 2124 O O . SER A 1 265 ? -21.167 -7.288 18.599 1.00 86.69 265 SER A O 1
ATOM 2126 N N . GLN A 1 266 ? -23.001 -6.230 17.863 1.00 90.62 266 GLN A N 1
ATOM 2127 C CA . GLN A 1 266 ? -22.895 -5.136 18.833 1.00 90.62 266 GLN A CA 1
ATOM 2128 C C . GLN A 1 266 ? -23.133 -5.617 20.269 1.00 90.62 266 GLN A C 1
ATOM 2130 O O . GLN A 1 266 ? -22.413 -5.182 21.168 1.00 90.62 266 GLN A O 1
ATOM 2135 N N . ALA A 1 267 ? -24.091 -6.521 20.495 1.00 89.00 267 ALA A N 1
ATOM 2136 C CA . ALA A 1 267 ? -24.351 -7.084 21.822 1.00 89.00 267 ALA A CA 1
ATOM 2137 C C . ALA A 1 267 ? -23.126 -7.841 22.370 1.00 89.00 267 ALA A C 1
ATOM 2139 O O . ALA A 1 267 ? -22.654 -7.542 23.468 1.00 89.00 267 ALA A O 1
ATOM 2140 N N . ALA A 1 268 ? -22.548 -8.738 21.564 1.00 87.81 268 ALA A N 1
ATOM 2141 C CA . ALA A 1 268 ? -21.341 -9.484 21.921 1.00 87.81 268 ALA A CA 1
ATOM 2142 C C . ALA A 1 268 ? -20.142 -8.555 22.183 1.00 87.81 268 ALA A C 1
ATOM 2144 O O . ALA A 1 268 ? -19.459 -8.687 23.196 1.00 87.81 268 ALA A O 1
ATOM 2145 N N . LEU A 1 269 ? -19.926 -7.551 21.326 1.00 88.75 269 LEU A N 1
ATOM 2146 C CA . LEU A 1 269 ? -18.831 -6.596 21.513 1.00 88.75 269 LEU A CA 1
ATOM 2147 C C . LEU A 1 269 ? -19.004 -5.752 22.785 1.00 88.75 269 LEU A C 1
ATOM 2149 O O . LEU A 1 269 ? -18.030 -5.454 23.475 1.00 88.75 269 LEU A O 1
ATOM 2153 N N . THR A 1 270 ? -20.246 -5.389 23.111 1.00 92.38 270 THR A N 1
ATOM 2154 C CA . THR A 1 270 ? -20.582 -4.630 24.323 1.00 92.38 270 THR A CA 1
ATOM 2155 C C . THR A 1 270 ? -20.268 -5.437 25.577 1.00 92.38 270 THR A C 1
ATOM 2157 O O . THR A 1 270 ? -19.744 -4.879 26.538 1.00 92.38 270 THR A O 1
ATOM 2160 N N . GLN A 1 271 ? -20.495 -6.750 25.551 1.00 89.19 271 GLN A N 1
ATOM 2161 C CA . GLN A 1 271 ? -20.103 -7.649 26.634 1.00 89.19 271 GLN A CA 1
ATOM 2162 C C . GLN A 1 271 ? -18.574 -7.755 26.779 1.00 89.19 271 GLN A C 1
ATOM 2164 O O . GLN A 1 271 ? -18.066 -7.809 27.894 1.00 89.19 271 GLN A O 1
ATOM 2169 N N . THR A 1 272 ? -17.826 -7.756 25.669 1.00 86.75 272 THR A N 1
ATOM 2170 C CA . THR A 1 272 ? -16.357 -7.915 25.676 1.00 86.75 272 THR A CA 1
ATOM 2171 C C . THR A 1 272 ? -15.579 -6.636 26.012 1.00 86.75 272 THR A C 1
ATOM 2173 O O . THR A 1 272 ? -14.458 -6.724 26.524 1.00 86.75 272 THR A O 1
ATOM 2176 N N . LEU A 1 273 ? -16.113 -5.458 25.676 1.00 86.81 273 LEU A N 1
ATOM 2177 C CA . LEU A 1 273 ? -15.425 -4.165 25.829 1.00 86.81 273 LEU A CA 1
ATOM 2178 C C . LEU A 1 273 ? -16.071 -3.235 26.863 1.00 86.81 273 LEU A C 1
ATOM 2180 O O . LEU A 1 273 ? -15.439 -2.270 27.286 1.00 86.81 273 LEU A O 1
ATOM 2184 N N . GLY A 1 274 ? -17.326 -3.482 27.237 1.00 91.50 274 GLY A N 1
ATOM 2185 C CA . GLY A 1 274 ? -18.160 -2.531 27.968 1.00 91.50 274 GLY A CA 1
ATOM 2186 C C . GLY A 1 274 ? -18.872 -1.532 27.046 1.00 91.50 274 GLY A C 1
ATOM 2187 O O . GLY A 1 274 ? -18.422 -1.227 25.936 1.00 91.50 274 GLY A O 1
ATOM 2188 N N . ALA A 1 275 ? -20.006 -1.002 27.513 1.00 91.81 275 ALA A N 1
ATOM 2189 C CA . ALA A 1 275 ? -20.879 -0.125 26.727 1.00 91.81 275 ALA A CA 1
ATOM 2190 C C . ALA A 1 275 ? -20.202 1.185 26.298 1.00 91.81 275 ALA A C 1
ATOM 2192 O O . ALA A 1 275 ? -20.341 1.599 25.149 1.00 91.81 275 ALA A O 1
ATOM 2193 N N . GLU A 1 276 ? -19.424 1.810 27.180 1.00 89.31 276 GLU A N 1
ATOM 2194 C CA . GLU A 1 276 ? -18.771 3.095 26.909 1.00 89.31 276 GLU A CA 1
ATOM 2195 C C . GLU A 1 276 ? -17.628 2.974 25.883 1.00 89.31 276 GLU A C 1
ATOM 2197 O O . GLU A 1 276 ? -17.543 3.741 24.914 1.00 89.31 276 GLU A O 1
ATOM 2202 N N . ALA A 1 277 ? -16.769 1.962 26.038 1.00 87.19 277 ALA A N 1
ATOM 2203 C CA . ALA A 1 277 ? -15.687 1.695 25.092 1.00 87.19 277 ALA A CA 1
ATOM 2204 C C . ALA A 1 277 ? -16.235 1.284 23.717 1.00 87.19 277 ALA A C 1
ATOM 2206 O O . ALA A 1 277 ? -15.728 1.734 22.687 1.00 87.19 277 ALA A O 1
ATOM 2207 N N . CYS A 1 278 ? -17.302 0.479 23.698 1.00 90.69 278 CYS A N 1
ATOM 2208 C CA . CYS A 1 278 ? -18.016 0.114 22.479 1.00 90.69 278 CYS A CA 1
ATOM 2209 C C . CYS A 1 278 ? -18.600 1.361 21.798 1.00 90.69 278 CYS A C 1
ATOM 2211 O O . CYS A 1 278 ? -18.317 1.612 20.627 1.00 90.69 278 CYS A O 1
ATOM 2213 N N . ALA A 1 279 ? -19.326 2.201 22.541 1.00 90.50 279 ALA A N 1
ATOM 2214 C CA . ALA A 1 279 ? -19.946 3.406 22.005 1.00 90.50 279 ALA A CA 1
ATOM 2215 C C . ALA A 1 279 ? -18.919 4.353 21.381 1.00 90.50 279 ALA A C 1
ATOM 2217 O O . ALA A 1 279 ? -19.170 4.859 20.292 1.00 90.50 279 ALA A O 1
ATOM 2218 N N . SER A 1 280 ? -17.766 4.576 22.019 1.00 91.31 280 SER A N 1
ATOM 2219 C CA . SER A 1 280 ? -16.732 5.505 21.536 1.00 91.31 280 SER A CA 1
ATOM 2220 C C . SER A 1 280 ? -15.908 4.979 20.352 1.00 91.31 280 SER A C 1
ATOM 2222 O O . SER A 1 280 ? -15.426 5.785 19.553 1.00 91.31 280 SER A O 1
ATOM 2224 N N . ARG A 1 281 ? -15.756 3.654 20.208 1.00 95.00 281 ARG A N 1
ATOM 2225 C CA . ARG A 1 281 ? -14.828 3.036 19.238 1.00 95.00 281 ARG A CA 1
ATOM 2226 C C . ARG A 1 281 ? -15.505 2.258 18.110 1.00 95.00 281 ARG A C 1
ATOM 2228 O O . ARG A 1 281 ? -14.802 1.854 17.186 1.00 95.00 281 ARG A O 1
ATOM 2235 N N . LEU A 1 282 ? -16.818 2.032 18.162 1.00 96.56 282 LEU A N 1
ATOM 2236 C CA . LEU A 1 282 ? -17.565 1.286 17.147 1.00 96.56 282 LEU A CA 1
ATOM 2237 C C . LEU A 1 282 ? -18.150 2.210 16.072 1.00 96.56 282 LEU A C 1
ATOM 2239 O O . LEU A 1 282 ? -18.923 3.122 16.360 1.00 96.56 282 LEU A O 1
ATOM 2243 N N . PHE A 1 283 ? -17.836 1.922 14.810 1.00 97.19 283 PHE A N 1
ATOM 2244 C CA . PHE A 1 283 ? -18.324 2.670 13.654 1.00 97.19 283 PHE A CA 1
ATOM 2245 C C . PHE A 1 283 ? -19.042 1.756 12.670 1.00 97.19 283 PHE A C 1
ATOM 2247 O O . PHE A 1 283 ? -18.577 0.664 12.342 1.00 97.19 283 PHE A O 1
ATOM 2254 N N . ARG A 1 284 ? -20.177 2.232 12.155 1.00 96.81 284 ARG A N 1
ATOM 2255 C CA . ARG A 1 284 ? -20.997 1.489 11.195 1.00 96.81 284 ARG A CA 1
ATOM 2256 C C . ARG A 1 284 ? -20.580 1.793 9.759 1.00 96.81 284 ARG A C 1
ATOM 2258 O O . ARG A 1 284 ? -20.351 2.955 9.404 1.00 96.81 284 ARG A O 1
ATOM 2265 N N . TYR A 1 285 ? -20.523 0.765 8.918 1.00 97.12 285 TYR A N 1
ATOM 2266 C CA . TYR A 1 285 ? -20.331 0.911 7.478 1.00 97.12 285 TYR A CA 1
ATOM 2267 C C . TYR A 1 285 ? -21.427 0.203 6.681 1.00 97.12 285 TYR A C 1
ATOM 2269 O O . TYR A 1 285 ? -21.927 -0.851 7.061 1.00 97.12 285 TYR A O 1
ATOM 2277 N N . THR A 1 286 ? -21.780 0.786 5.543 1.00 96.00 286 THR A N 1
ATOM 2278 C CA . THR A 1 286 ? -22.728 0.252 4.565 1.00 96.00 286 THR A CA 1
ATOM 2279 C C . THR A 1 286 ? -22.001 -0.120 3.276 1.00 96.00 286 THR A C 1
ATOM 2281 O O . THR A 1 286 ? -20.785 0.061 3.124 1.00 96.00 286 THR A O 1
ATOM 2284 N N . LYS A 1 287 ? -22.767 -0.576 2.281 1.00 94.56 287 LYS A N 1
ATOM 2285 C CA . LYS A 1 287 ? -22.279 -0.789 0.917 1.00 94.56 287 LYS A CA 1
ATOM 2286 C C . LYS A 1 287 ? -21.709 0.471 0.263 1.00 94.56 287 LYS A C 1
ATOM 2288 O O . LYS A 1 287 ? -20.941 0.304 -0.681 1.00 94.56 287 LYS A O 1
ATOM 2293 N N . ASP A 1 288 ? -21.980 1.672 0.773 1.00 94.38 288 ASP A N 1
ATOM 2294 C CA . ASP A 1 288 ? -21.520 2.946 0.195 1.00 94.38 288 ASP A CA 1
ATOM 2295 C C . ASP A 1 288 ? -20.332 3.575 0.937 1.00 94.38 288 ASP A C 1
ATOM 2297 O O . ASP A 1 288 ? -19.622 4.428 0.390 1.00 94.38 288 ASP A O 1
ATOM 2301 N N . GLY A 1 289 ? -20.036 3.109 2.152 1.00 94.06 289 GLY A N 1
ATOM 2302 C CA . GLY A 1 289 ? -18.929 3.588 2.980 1.00 94.06 289 GLY A CA 1
ATOM 2303 C C . GLY A 1 289 ? -19.313 3.676 4.453 1.00 94.06 289 GLY A C 1
ATOM 2304 O O . GLY A 1 289 ? -20.234 3.006 4.896 1.00 94.06 289 GLY A O 1
ATOM 2305 N N . LEU A 1 290 ? -18.601 4.498 5.224 1.00 96.50 290 LEU A N 1
ATOM 2306 C CA . LEU A 1 290 ? -18.955 4.751 6.624 1.00 96.50 290 LEU A CA 1
ATOM 2307 C C . LEU A 1 290 ? -20.221 5.604 6.726 1.00 96.50 290 LEU A C 1
ATOM 2309 O O . LEU A 1 290 ? -20.357 6.573 5.972 1.00 96.50 290 LEU A O 1
ATOM 2313 N N . ALA A 1 291 ? -21.084 5.262 7.685 1.00 95.88 291 ALA A N 1
ATOM 2314 C CA . ALA A 1 291 ? -22.276 6.037 8.024 1.00 95.88 291 ALA A CA 1
ATOM 2315 C C . ALA A 1 291 ? -21.903 7.399 8.637 1.00 95.88 291 ALA A C 1
ATOM 2317 O O . ALA A 1 291 ? -22.389 8.427 8.181 1.00 95.88 291 ALA A O 1
ATOM 2318 N N . ASP A 1 292 ? -20.968 7.420 9.593 1.00 95.44 292 ASP A N 1
ATOM 2319 C CA . ASP A 1 292 ? -20.473 8.649 10.229 1.00 95.44 292 ASP A CA 1
ATOM 2320 C C . ASP A 1 292 ? -18.978 8.856 9.943 1.00 95.44 292 ASP A C 1
ATOM 2322 O O . ASP A 1 292 ? -18.086 8.484 10.713 1.00 95.44 292 ASP A O 1
ATOM 2326 N N . ARG A 1 293 ? -18.695 9.427 8.767 1.00 95.94 293 ARG A N 1
ATOM 2327 C CA . ARG A 1 293 ? -17.321 9.668 8.291 1.00 95.94 293 ARG A CA 1
ATOM 2328 C C . ARG A 1 293 ? -16.582 10.687 9.152 1.00 95.94 293 ARG A C 1
ATOM 2330 O O . ARG A 1 293 ? -15.389 10.526 9.395 1.00 95.94 293 ARG A O 1
ATOM 2337 N N . SER A 1 294 ? -17.269 11.747 9.574 1.00 94.81 294 SER A N 1
ATOM 2338 C CA . SER A 1 294 ? -16.713 12.829 10.393 1.00 94.81 294 SER A CA 1
ATOM 2339 C C . SER A 1 294 ? -16.185 12.299 11.714 1.00 94.81 294 SER A C 1
ATOM 2341 O O . SER A 1 294 ? -15.019 12.524 12.043 1.00 94.81 294 SER A O 1
ATOM 2343 N N . ARG A 1 295 ? -17.018 11.540 12.427 1.00 95.62 295 ARG A N 1
ATOM 2344 C CA . ARG A 1 295 ? -16.676 10.987 13.731 1.00 95.62 295 ARG A CA 1
ATOM 2345 C C . ARG A 1 295 ? -15.584 9.933 13.628 1.00 95.62 295 ARG A C 1
ATOM 2347 O O . ARG A 1 295 ? -14.648 9.961 14.420 1.00 95.62 295 ARG A O 1
ATOM 2354 N N . PHE A 1 296 ? -15.642 9.064 12.616 1.00 96.56 296 PHE A N 1
ATOM 2355 C CA . PHE A 1 296 ? -14.576 8.092 12.372 1.00 96.56 296 PHE A CA 1
ATOM 2356 C C . PHE A 1 296 ? -13.227 8.769 12.116 1.00 96.56 296 PHE A C 1
ATOM 2358 O O . PHE A 1 296 ? -12.222 8.386 12.707 1.00 96.56 296 PHE A O 1
ATOM 2365 N N . ARG A 1 297 ? -13.187 9.801 11.263 1.00 95.19 297 ARG A N 1
ATOM 2366 C CA . ARG A 1 297 ? -11.946 10.542 10.987 1.00 95.19 297 ARG A CA 1
ATOM 2367 C C . ARG A 1 297 ? -11.431 11.267 12.224 1.00 95.19 297 ARG A C 1
ATOM 2369 O O . ARG A 1 297 ? -10.223 11.288 12.430 1.00 95.19 297 ARG A O 1
ATOM 2376 N N . ALA A 1 298 ? -12.320 11.849 13.029 1.00 93.88 298 ALA A N 1
ATOM 2377 C CA . ALA A 1 298 ? -11.943 12.485 14.286 1.00 93.88 298 ALA A CA 1
ATOM 2378 C C . ALA A 1 298 ? -11.291 11.473 15.239 1.00 93.88 298 ALA A C 1
ATOM 2380 O O . ALA A 1 298 ? -10.174 11.715 15.686 1.00 93.88 298 ALA A O 1
ATOM 2381 N N . ALA A 1 299 ? -11.918 10.310 15.438 1.00 95.12 299 ALA A N 1
ATOM 2382 C CA . ALA A 1 299 ? -11.371 9.237 16.265 1.00 95.12 299 ALA A CA 1
ATOM 2383 C C . ALA A 1 299 ? -10.042 8.693 15.714 1.00 95.12 299 ALA A C 1
ATOM 2385 O O . ALA A 1 299 ? -9.097 8.480 16.468 1.00 95.12 299 ALA A O 1
ATOM 2386 N N . LEU A 1 300 ? -9.924 8.514 14.394 1.00 95.00 300 LEU A N 1
ATOM 2387 C CA . LEU A 1 300 ? -8.679 8.073 13.759 1.00 95.00 300 LEU A CA 1
ATOM 2388 C C . LEU A 1 300 ? -7.539 9.074 13.990 1.00 95.00 300 LEU A C 1
ATOM 2390 O O . LEU A 1 300 ? -6.430 8.674 14.340 1.00 95.00 300 LEU A O 1
ATOM 2394 N N . VAL A 1 301 ? -7.808 10.371 13.811 1.00 91.75 301 VAL A N 1
ATOM 2395 C CA . VAL A 1 301 ? -6.830 11.437 14.065 1.00 91.75 301 VAL A CA 1
ATOM 2396 C C . VAL A 1 301 ? -6.468 11.493 15.544 1.00 91.75 301 VAL A C 1
ATOM 2398 O O . VAL A 1 301 ? -5.293 11.632 15.854 1.00 91.75 301 VAL A O 1
ATOM 2401 N N . GLU A 1 302 ? -7.434 11.346 16.448 1.00 92.31 302 GLU A N 1
ATOM 2402 C CA . GLU A 1 302 ? -7.191 11.304 17.891 1.00 92.31 302 GLU A CA 1
ATOM 2403 C C . GLU A 1 302 ? -6.229 10.171 18.270 1.00 92.31 302 GLU A C 1
ATOM 2405 O O . GLU A 1 302 ? -5.249 10.425 18.967 1.00 92.31 302 GLU A O 1
ATOM 2410 N N . LYS A 1 303 ? -6.428 8.949 17.747 1.00 92.38 303 LYS A N 1
ATOM 2411 C CA . LYS A 1 303 ? -5.510 7.819 17.995 1.00 92.38 303 LYS A CA 1
ATOM 2412 C C . LYS A 1 303 ? -4.097 8.095 17.494 1.00 92.38 303 LYS A C 1
ATOM 2414 O O . LYS A 1 303 ? -3.133 7.889 18.224 1.00 92.38 303 LYS A O 1
ATOM 2419 N N . VAL A 1 304 ? -3.983 8.620 16.276 1.00 88.12 304 VAL A N 1
ATOM 2420 C CA . VAL A 1 304 ? -2.687 8.950 15.671 1.00 88.12 304 VAL A CA 1
ATOM 2421 C C . VAL A 1 304 ? -1.977 10.076 16.417 1.00 88.12 304 VAL A C 1
ATOM 2423 O O . VAL A 1 304 ? -0.774 10.000 16.642 1.00 88.12 304 VAL A O 1
ATOM 2426 N N . VAL A 1 305 ? -2.696 11.138 16.784 1.00 84.19 305 VAL A N 1
ATOM 2427 C CA . VAL A 1 305 ? -2.119 12.282 17.500 1.00 84.19 305 VAL A CA 1
ATOM 2428 C C . VAL A 1 305 ? -1.728 11.871 18.915 1.00 84.19 305 VAL A C 1
ATOM 2430 O O . VAL A 1 305 ? -0.646 12.245 19.358 1.00 84.19 305 VAL A O 1
ATOM 2433 N N . GLY A 1 306 ? -2.551 11.076 19.604 1.00 81.25 306 GLY A N 1
ATOM 2434 C CA . GLY A 1 306 ? -2.230 10.548 20.929 1.00 81.25 306 GLY A CA 1
ATOM 2435 C C . GLY A 1 306 ? -0.926 9.750 20.928 1.00 81.25 306 GLY A C 1
ATOM 2436 O O . GLY A 1 306 ? -0.039 10.029 21.734 1.00 81.25 306 GLY A O 1
ATOM 2437 N N . GLU A 1 307 ? -0.758 8.834 19.969 1.00 79.81 307 GLU A N 1
ATOM 2438 C CA . GLU A 1 307 ? 0.485 8.068 19.838 1.00 79.81 307 GLU A CA 1
ATOM 2439 C C . GLU A 1 307 ? 1.666 8.954 19.431 1.00 79.81 307 GLU A C 1
ATOM 2441 O O . GLU A 1 307 ? 2.723 8.876 20.050 1.00 79.81 307 GLU A O 1
ATOM 2446 N N . ALA A 1 308 ? 1.492 9.850 18.453 1.00 74.00 308 ALA A N 1
ATOM 2447 C CA . ALA A 1 308 ? 2.557 10.763 18.052 1.00 74.00 308 ALA A CA 1
ATOM 2448 C C . ALA A 1 308 ? 3.030 11.614 19.240 1.00 74.00 308 ALA A C 1
ATOM 2450 O O . ALA A 1 308 ? 4.221 11.846 19.389 1.00 74.00 308 ALA A O 1
ATOM 2451 N N . THR A 1 309 ? 2.119 12.051 20.113 1.00 71.75 309 THR A N 1
ATOM 2452 C CA . THR A 1 309 ? 2.466 12.823 21.316 1.00 71.75 309 THR A CA 1
ATOM 2453 C C . THR A 1 309 ? 3.244 11.976 22.327 1.00 71.75 309 THR A C 1
ATOM 2455 O O . THR A 1 309 ? 4.198 12.478 22.916 1.00 71.75 309 THR A O 1
ATOM 2458 N N . ALA A 1 310 ? 2.906 10.691 22.470 1.00 71.62 310 ALA A N 1
ATOM 2459 C CA . ALA A 1 310 ? 3.652 9.744 23.299 1.00 71.62 310 ALA A CA 1
ATOM 2460 C C . ALA A 1 310 ? 5.041 9.405 22.714 1.00 71.62 310 ALA A C 1
ATOM 2462 O O . ALA A 1 310 ? 6.019 9.306 23.454 1.00 71.62 310 ALA A O 1
ATOM 2463 N N . GLU A 1 311 ? 5.161 9.275 21.388 1.00 66.12 311 GLU A N 1
ATOM 2464 C CA . GLU A 1 311 ? 6.437 9.026 20.706 1.00 66.12 311 GLU A CA 1
ATOM 2465 C C . GLU A 1 311 ? 7.348 10.262 20.655 1.00 66.12 311 GLU A C 1
ATOM 2467 O O . GLU A 1 311 ? 8.564 10.098 20.595 1.00 66.12 311 GLU A O 1
ATOM 2472 N N . ASN A 1 312 ? 6.811 11.486 20.736 1.00 52.84 312 ASN A N 1
ATOM 2473 C CA . ASN A 1 312 ? 7.586 12.738 20.705 1.00 52.84 312 ASN A CA 1
ATOM 2474 C C . ASN A 1 312 ? 8.552 12.933 21.883 1.00 52.84 312 ASN A C 1
ATOM 2476 O O . ASN A 1 312 ? 9.380 13.839 21.829 1.00 52.84 312 ASN A O 1
ATOM 2480 N N . GLY A 1 313 ? 8.483 12.098 22.925 1.00 56.06 313 GLY A N 1
ATOM 2481 C CA . GLY A 1 313 ? 9.555 12.001 23.922 1.00 56.06 313 GLY A CA 1
ATOM 2482 C C . GLY A 1 313 ? 10.864 11.440 23.344 1.00 56.06 313 GLY A C 1
ATOM 2483 O O . GLY A 1 313 ? 11.925 11.598 23.942 1.00 56.06 313 GLY A O 1
ATOM 2484 N N . ARG A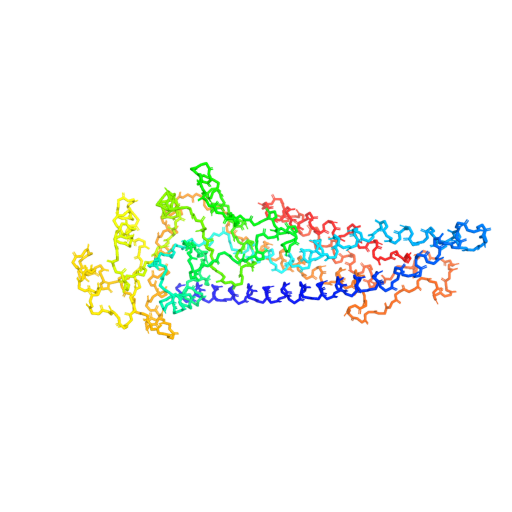 1 314 ? 10.822 10.809 22.163 1.00 53.06 314 ARG A N 1
ATOM 2485 C CA . ARG A 1 314 ? 12.004 10.462 21.368 1.00 53.06 314 ARG A CA 1
ATOM 2486 C C . ARG A 1 314 ? 12.338 11.641 20.449 1.00 53.06 314 ARG A C 1
ATOM 2488 O O . ARG A 1 314 ? 11.426 12.171 19.813 1.00 53.06 314 ARG A O 1
ATOM 2495 N N . PRO A 1 315 ? 13.616 12.054 20.339 1.00 46.34 315 PRO A N 1
ATOM 2496 C CA . PRO A 1 315 ? 14.010 13.180 19.499 1.00 46.34 315 PRO A CA 1
ATOM 2497 C C . PRO A 1 315 ? 13.503 12.959 18.074 1.00 46.34 315 PRO A C 1
ATOM 2499 O O . PRO A 1 315 ? 13.913 12.019 17.386 1.00 46.34 315 PRO A O 1
ATOM 2502 N N . ARG A 1 316 ? 12.561 13.808 17.651 1.00 48.84 316 ARG A N 1
ATOM 2503 C CA . ARG A 1 316 ? 12.021 13.791 16.295 1.00 48.84 316 ARG A CA 1
ATOM 2504 C C . ARG A 1 316 ? 13.172 13.965 15.317 1.00 48.84 316 ARG A C 1
ATOM 2506 O O . ARG A 1 316 ? 13.907 14.950 15.356 1.00 48.84 316 ARG A O 1
ATOM 2513 N N . THR A 1 317 ? 13.301 13.007 14.414 1.00 49.28 317 THR A N 1
ATOM 2514 C CA . THR A 1 317 ? 14.124 13.163 13.223 1.00 49.28 317 THR A CA 1
ATOM 2515 C C . THR A 1 317 ? 13.443 14.205 12.334 1.00 49.28 317 THR A C 1
ATOM 2517 O O . THR A 1 317 ? 12.409 13.921 11.750 1.00 49.28 317 THR A O 1
ATOM 2520 N N . HIS A 1 318 ? 13.999 15.421 12.350 1.00 53.38 318 HIS A N 1
ATOM 2521 C CA . HIS A 1 318 ? 13.830 16.534 11.403 1.00 53.38 318 HIS A CA 1
ATOM 2522 C C . HIS A 1 318 ? 12.387 16.837 10.938 1.00 53.38 318 HIS A C 1
ATOM 2524 O O . HIS A 1 318 ? 11.821 16.145 10.100 1.00 53.38 318 HIS A O 1
ATOM 2530 N N . GLU A 1 319 ? 11.788 17.942 11.395 1.00 52.25 319 GLU A N 1
ATOM 2531 C CA . GLU A 1 319 ? 10.744 18.557 10.565 1.00 52.25 319 GLU A CA 1
ATOM 2532 C C . GLU A 1 319 ? 11.386 18.977 9.233 1.00 52.25 319 GLU A C 1
ATOM 2534 O O . GLU A 1 319 ? 12.486 19.533 9.264 1.00 52.25 319 GLU A O 1
ATOM 2539 N N . PRO A 1 320 ? 10.759 18.693 8.074 1.00 53.97 320 PRO A N 1
ATOM 2540 C CA . PRO A 1 320 ? 11.276 19.168 6.800 1.00 53.97 320 PRO A CA 1
ATOM 2541 C C . PRO A 1 320 ? 11.340 20.692 6.854 1.00 53.97 320 PRO A C 1
ATOM 2543 O O . PRO A 1 320 ? 10.305 21.356 6.964 1.00 53.97 320 PRO A O 1
ATOM 2546 N N . ASP A 1 321 ? 12.554 21.235 6.799 1.00 64.25 321 ASP A N 1
ATOM 2547 C CA . ASP A 1 321 ? 12.767 22.676 6.771 1.00 64.25 321 ASP A CA 1
ATOM 2548 C C . ASP A 1 321 ? 12.087 23.235 5.506 1.00 64.25 321 ASP A C 1
ATOM 2550 O O . ASP A 1 321 ? 11.946 22.541 4.494 1.00 64.25 321 ASP A O 1
ATOM 2554 N N . ARG A 1 322 ? 11.664 24.502 5.509 1.00 62.97 322 ARG A N 1
ATOM 2555 C CA . ARG A 1 322 ? 11.148 25.164 4.293 1.00 62.97 322 ARG A CA 1
ATOM 2556 C C . ARG A 1 322 ? 12.151 25.054 3.141 1.00 62.97 322 ARG A C 1
ATOM 2558 O O . ARG A 1 322 ? 11.751 24.957 1.982 1.00 62.97 322 ARG A O 1
ATOM 2565 N N . LEU A 1 323 ? 13.436 25.001 3.489 1.00 62.84 323 LEU A N 1
ATOM 2566 C CA . LEU A 1 323 ? 14.556 24.707 2.604 1.00 62.84 323 LEU A CA 1
ATOM 2567 C C . LEU A 1 323 ? 14.441 23.339 1.916 1.00 62.84 323 LEU A C 1
ATOM 2569 O O . LEU A 1 323 ? 14.716 23.251 0.723 1.00 62.84 323 LEU A O 1
ATOM 2573 N N . ASP A 1 324 ? 13.967 22.299 2.608 1.00 59.56 324 ASP A N 1
ATOM 2574 C CA . ASP A 1 324 ? 13.791 20.970 2.017 1.00 59.56 324 ASP A CA 1
ATOM 2575 C C . ASP A 1 324 ? 12.663 20.946 0.985 1.00 59.56 324 ASP A C 1
ATOM 2577 O O . ASP A 1 324 ? 12.777 20.353 -0.092 1.00 59.56 324 ASP A O 1
ATOM 2581 N N . ILE A 1 325 ? 11.565 21.634 1.300 1.00 62.66 325 ILE A N 1
ATOM 2582 C CA . ILE A 1 325 ? 10.430 21.779 0.388 1.00 62.66 325 ILE A CA 1
ATOM 2583 C C . ILE A 1 325 ? 10.867 22.561 -0.853 1.00 62.66 325 ILE A C 1
ATOM 2585 O O . ILE A 1 325 ? 10.650 22.100 -1.973 1.00 62.66 325 ILE A O 1
ATOM 2589 N N . ALA A 1 326 ? 11.522 23.708 -0.655 1.00 64.12 326 ALA A N 1
ATOM 2590 C CA . ALA A 1 326 ? 11.999 24.569 -1.731 1.00 64.12 326 ALA A CA 1
ATOM 2591 C C . ALA A 1 326 ? 13.019 23.856 -2.628 1.00 64.12 326 ALA A C 1
ATOM 2593 O O . ALA A 1 326 ? 12.873 23.886 -3.846 1.00 64.12 326 ALA A O 1
ATOM 2594 N N . ALA A 1 327 ? 13.996 23.153 -2.048 1.00 63.34 327 ALA A N 1
ATOM 2595 C CA . ALA A 1 327 ? 14.987 22.394 -2.805 1.00 63.34 327 ALA A CA 1
ATOM 2596 C C . ALA A 1 327 ? 14.345 21.251 -3.600 1.00 63.34 327 ALA A C 1
ATOM 2598 O O . ALA A 1 327 ? 14.730 21.002 -4.742 1.00 63.34 327 ALA A O 1
ATOM 2599 N N . THR A 1 328 ? 13.318 20.595 -3.050 1.00 60.03 328 THR A N 1
ATOM 2600 C CA . THR A 1 328 ? 12.634 19.546 -3.806 1.00 60.03 328 THR A CA 1
ATOM 2601 C C . THR A 1 328 ? 11.775 20.113 -4.935 1.00 60.03 328 THR A C 1
ATOM 2603 O O . THR A 1 328 ? 11.790 19.568 -6.033 1.00 60.03 328 THR A O 1
ATOM 2606 N N . VAL A 1 329 ? 11.064 21.222 -4.712 1.00 62.28 329 VAL A N 1
ATOM 2607 C CA . VAL A 1 329 ? 10.324 21.920 -5.779 1.00 62.28 329 VAL A CA 1
ATOM 2608 C C . VAL A 1 329 ? 11.279 22.398 -6.873 1.00 62.28 329 VAL A C 1
ATOM 2610 O O . VAL A 1 329 ? 11.007 22.167 -8.049 1.00 62.28 329 VAL A O 1
ATOM 2613 N N . ALA A 1 330 ? 12.417 22.989 -6.497 1.00 65.19 330 ALA A N 1
ATOM 2614 C CA . ALA A 1 330 ? 13.458 23.404 -7.431 1.00 65.19 330 ALA A CA 1
ATOM 2615 C C . ALA A 1 330 ? 13.988 22.218 -8.249 1.00 65.19 330 ALA A C 1
ATOM 2617 O O . ALA A 1 330 ? 14.111 22.341 -9.460 1.00 65.19 330 ALA A O 1
ATOM 2618 N N . PHE A 1 331 ? 14.212 21.052 -7.629 1.00 66.06 331 PHE A N 1
ATOM 2619 C CA . PHE A 1 331 ? 14.575 19.821 -8.340 1.00 66.06 331 PHE A CA 1
ATOM 2620 C C . PHE A 1 331 ? 13.539 19.418 -9.389 1.00 66.06 331 PHE A C 1
ATOM 2622 O O . PHE A 1 331 ? 13.905 19.178 -10.534 1.00 66.06 331 PHE A O 1
ATOM 2629 N N . VAL A 1 332 ? 12.250 19.376 -9.027 1.00 61.06 332 VAL A N 1
ATOM 2630 C CA . VAL A 1 332 ? 11.184 19.006 -9.976 1.00 61.06 332 VAL A CA 1
ATOM 2631 C C . VAL A 1 332 ? 11.141 19.972 -11.152 1.00 61.06 332 VAL A C 1
ATOM 2633 O O . VAL A 1 332 ? 11.114 19.535 -12.299 1.00 61.06 332 VAL A O 1
ATOM 2636 N N . LEU A 1 333 ? 11.159 21.276 -10.867 1.00 61.28 333 LEU A N 1
ATOM 2637 C CA . LEU A 1 333 ? 11.141 22.312 -11.896 1.00 61.28 333 LEU A CA 1
ATOM 2638 C C . LEU A 1 333 ? 12.405 22.261 -12.764 1.00 61.28 333 LEU A C 1
ATOM 2640 O O . LEU A 1 333 ? 12.308 22.430 -13.973 1.00 61.28 333 LEU A O 1
ATOM 2644 N N . GLY A 1 334 ? 13.566 21.970 -12.171 1.00 62.94 334 GLY A N 1
ATOM 2645 C CA . GLY A 1 334 ? 14.852 21.807 -12.856 1.00 62.94 334 GLY A CA 1
ATOM 2646 C C . GLY A 1 334 ? 14.939 20.592 -13.764 1.00 62.94 334 GLY A C 1
ATOM 2647 O O . GLY A 1 334 ? 15.751 20.579 -14.686 1.00 62.94 334 GLY A O 1
ATOM 2648 N N . LEU A 1 335 ? 14.090 19.590 -13.545 1.00 62.28 335 LEU A N 1
ATOM 2649 C CA . LEU A 1 335 ? 14.081 18.361 -14.328 1.00 62.28 335 LEU A CA 1
ATOM 2650 C C . LEU A 1 335 ? 13.264 18.475 -15.615 1.00 62.28 335 LEU A C 1
ATOM 2652 O O . LEU A 1 335 ? 13.567 17.791 -16.588 1.00 62.28 335 LEU A O 1
ATOM 2656 N N . ILE A 1 336 ? 12.243 19.338 -15.635 1.00 63.50 336 ILE A N 1
ATOM 2657 C CA . ILE A 1 336 ? 11.349 19.513 -16.790 1.00 63.50 336 ILE A CA 1
ATOM 2658 C C . ILE A 1 336 ? 12.130 19.909 -18.059 1.00 63.50 336 ILE A C 1
ATOM 2660 O O . ILE A 1 336 ? 11.946 19.246 -19.080 1.00 63.50 336 ILE A O 1
ATOM 2664 N N . PRO A 1 337 ? 13.045 20.901 -18.031 1.00 61.72 337 PRO A N 1
ATOM 2665 C CA . PRO A 1 337 ? 13.794 21.284 -19.223 1.00 61.72 337 PRO A CA 1
ATOM 2666 C C . PRO A 1 337 ? 14.827 20.227 -19.637 1.00 61.72 337 PRO A C 1
ATOM 2668 O O . PRO A 1 337 ? 15.025 19.998 -20.826 1.00 61.72 337 PRO A O 1
ATOM 2671 N N . VAL A 1 338 ? 15.438 19.525 -18.672 1.00 63.62 338 VAL A N 1
ATOM 2672 C CA . VAL A 1 338 ? 16.386 18.427 -18.945 1.00 63.62 338 VAL A CA 1
ATOM 2673 C C . VAL A 1 338 ? 15.687 17.265 -19.651 1.00 63.62 338 VAL A C 1
ATOM 2675 O O . VAL A 1 338 ? 16.213 16.721 -20.618 1.00 63.62 338 VAL A O 1
ATOM 2678 N N . LEU A 1 339 ? 14.473 16.911 -19.218 1.00 59.16 339 LEU A N 1
ATOM 2679 C CA . LEU A 1 339 ? 13.655 15.911 -19.907 1.00 59.16 339 LEU A CA 1
ATOM 2680 C C . LEU A 1 339 ? 13.229 16.376 -21.300 1.00 59.16 339 LEU A C 1
ATOM 2682 O O . LEU A 1 339 ? 13.172 15.555 -22.211 1.00 59.16 339 LEU A O 1
ATOM 2686 N N . GLY A 1 340 ? 12.961 17.671 -21.477 1.00 63.16 340 GLY A N 1
ATOM 2687 C CA . GLY A 1 340 ? 12.658 18.225 -22.791 1.00 63.16 340 GLY A CA 1
ATOM 2688 C C . GLY A 1 340 ? 13.811 18.086 -23.781 1.00 63.16 340 GLY A C 1
ATOM 2689 O O . GLY A 1 340 ? 13.581 17.680 -24.916 1.00 63.16 340 GLY A O 1
ATOM 2690 N N . LEU A 1 341 ? 15.047 18.320 -23.332 1.00 60.44 341 LEU A N 1
ATOM 2691 C CA . LEU A 1 341 ? 16.243 18.121 -24.157 1.00 60.44 341 LEU A CA 1
ATOM 2692 C C . LEU A 1 341 ? 16.553 16.649 -24.430 1.00 60.44 341 LEU A C 1
ATOM 2694 O O . LEU A 1 341 ? 17.019 16.321 -25.513 1.00 60.44 341 LEU A O 1
ATOM 2698 N N . ALA A 1 342 ? 16.297 15.757 -23.473 1.00 56.03 342 ALA A N 1
ATOM 2699 C CA . ALA A 1 342 ? 16.525 14.327 -23.669 1.00 56.03 342 ALA A CA 1
ATOM 2700 C C . ALA A 1 342 ? 15.524 13.696 -24.658 1.00 56.03 342 ALA A C 1
ATOM 2702 O O . ALA A 1 342 ? 15.810 12.651 -25.240 1.00 56.03 342 ALA A O 1
ATOM 2703 N N . PHE A 1 343 ? 14.349 14.311 -24.846 1.00 58.94 343 PHE A N 1
ATOM 2704 C CA . PHE A 1 343 ? 13.268 13.780 -25.682 1.00 58.94 343 PHE A CA 1
ATOM 2705 C C . PHE A 1 343 ? 12.583 14.870 -26.529 1.00 58.94 343 PHE A C 1
ATOM 2707 O O . PHE A 1 343 ? 11.369 15.073 -26.404 1.00 58.94 343 PHE A O 1
ATOM 2714 N N . PRO A 1 344 ? 13.308 15.544 -27.439 1.00 58.03 344 PRO A N 1
ATOM 2715 C CA . PRO A 1 344 ? 12.793 16.704 -28.172 1.00 58.03 344 PRO A CA 1
ATOM 2716 C C . PRO A 1 344 ? 11.538 16.376 -28.997 1.00 58.03 344 PRO A C 1
ATOM 2718 O O . PRO A 1 344 ? 10.590 17.160 -29.040 1.00 58.03 344 PRO A O 1
ATOM 2721 N N . ASN A 1 345 ? 11.468 15.158 -29.551 1.00 57.00 345 ASN A N 1
ATOM 2722 C CA . ASN A 1 345 ? 10.327 14.674 -30.336 1.00 57.00 345 ASN A CA 1
ATOM 2723 C C . ASN A 1 345 ? 9.011 14.594 -29.537 1.00 57.00 345 ASN A C 1
ATOM 2725 O O . ASN A 1 345 ? 7.941 14.699 -30.126 1.00 57.00 345 ASN A O 1
ATOM 2729 N N . ILE A 1 346 ? 9.065 14.389 -28.216 1.00 54.16 346 ILE A N 1
ATOM 2730 C CA . ILE A 1 346 ? 7.858 14.248 -27.383 1.00 54.16 346 ILE A CA 1
ATOM 2731 C C . ILE A 1 346 ? 7.218 15.615 -27.113 1.00 54.16 346 ILE A C 1
ATOM 2733 O O . ILE A 1 346 ? 5.998 15.711 -26.997 1.00 54.16 346 ILE A O 1
ATOM 2737 N N . LEU A 1 347 ? 8.028 16.673 -27.027 1.00 53.56 347 LEU A N 1
ATOM 2738 C CA . LEU A 1 347 ? 7.564 18.033 -26.738 1.00 53.56 347 LEU A CA 1
ATOM 2739 C C . LEU A 1 347 ? 7.374 18.896 -27.991 1.00 53.56 347 LEU A C 1
ATOM 2741 O O . LEU A 1 347 ? 7.049 20.074 -27.866 1.00 53.56 347 LEU A O 1
ATOM 2745 N N . GLY A 1 348 ? 7.576 18.332 -29.186 1.00 56.50 348 GLY A N 1
ATOM 2746 C CA . GLY A 1 348 ? 7.537 19.096 -30.434 1.00 56.50 348 GLY A CA 1
ATOM 2747 C C . GLY A 1 348 ? 8.641 20.153 -30.519 1.00 56.50 348 GLY A C 1
ATOM 2748 O O . GLY A 1 348 ? 8.469 21.157 -31.205 1.00 56.50 348 GLY A O 1
ATOM 2749 N N . LEU A 1 349 ? 9.755 19.952 -29.805 1.00 60.91 349 LEU A N 1
ATOM 2750 C CA . LEU A 1 349 ? 10.912 20.832 -29.911 1.00 60.91 349 LEU A CA 1
ATOM 2751 C C . LEU A 1 349 ? 11.604 20.575 -31.260 1.00 60.91 349 LEU A C 1
ATOM 2753 O O . LEU A 1 349 ? 11.707 19.412 -31.671 1.00 60.91 349 LEU A O 1
ATOM 2757 N N . PRO A 1 350 ? 12.053 21.627 -31.968 1.00 57.75 350 PRO A N 1
ATOM 2758 C CA . PRO A 1 350 ? 12.728 21.475 -33.250 1.00 57.75 350 PRO A CA 1
ATOM 2759 C C . PRO A 1 350 ? 13.931 20.537 -33.105 1.00 57.75 350 PRO A C 1
ATOM 2761 O O . PRO A 1 350 ? 14.727 20.669 -32.173 1.00 57.75 350 PRO A O 1
ATOM 2764 N N . ARG A 1 351 ? 14.043 19.557 -34.013 1.00 56.97 351 ARG A N 1
ATOM 2765 C CA . ARG A 1 351 ? 15.206 18.666 -34.068 1.00 56.97 351 ARG A CA 1
ATOM 2766 C C . ARG A 1 351 ? 16.434 19.512 -34.370 1.00 56.97 351 ARG A C 1
ATOM 2768 O O . ARG A 1 351 ? 16.467 20.216 -35.374 1.00 56.97 351 ARG A O 1
ATOM 2775 N N . TRP A 1 352 ? 17.422 19.450 -33.491 1.00 53.38 352 TRP A N 1
ATOM 2776 C CA . TRP A 1 352 ? 18.707 20.077 -33.740 1.00 53.38 352 TRP A CA 1
ATOM 2777 C C . TRP A 1 352 ? 19.521 19.135 -34.627 1.00 53.38 352 TRP A C 1
ATOM 2779 O O . TRP A 1 352 ? 19.938 18.087 -34.155 1.00 53.38 352 TRP A O 1
ATOM 2789 N N . ASN A 1 353 ? 19.682 19.484 -35.905 1.00 57.81 353 ASN A N 1
ATOM 2790 C CA . ASN A 1 353 ? 20.593 18.800 -36.818 1.00 57.81 353 ASN A CA 1
ATOM 2791 C C . ASN A 1 353 ? 21.860 19.669 -36.978 1.00 57.81 353 ASN A C 1
ATOM 2793 O O . ASN A 1 353 ? 21.827 20.653 -37.726 1.00 57.81 353 ASN A O 1
ATOM 2797 N N . PRO A 1 354 ? 22.971 19.372 -36.278 1.00 50.53 354 PRO A N 1
ATOM 2798 C CA . PRO A 1 354 ? 24.250 20.072 -36.416 1.00 50.53 354 PRO A CA 1
ATOM 2799 C C . PRO A 1 354 ? 24.763 20.175 -37.858 1.00 50.53 354 PRO A C 1
ATOM 2801 O O . PRO A 1 354 ? 25.548 21.077 -38.149 1.00 50.53 354 PRO A O 1
ATOM 2804 N N . TRP A 1 355 ? 24.307 19.305 -38.762 1.00 52.62 355 TRP A N 1
ATOM 2805 C CA . TRP A 1 355 ? 24.735 19.264 -40.161 1.00 52.62 355 TRP A CA 1
ATOM 2806 C C . TRP A 1 355 ? 23.891 20.137 -41.101 1.00 52.62 355 TRP A C 1
ATOM 2808 O O . TRP A 1 355 ? 24.332 20.436 -42.208 1.00 52.62 355 TRP A O 1
ATOM 2818 N N . GLU A 1 356 ? 22.705 20.590 -40.680 1.00 53.97 356 GLU A N 1
ATOM 2819 C CA . GLU A 1 356 ? 21.827 21.454 -41.493 1.00 53.97 356 GLU A CA 1
ATOM 2820 C C . GLU A 1 356 ? 22.151 22.949 -41.360 1.00 53.97 356 GLU A C 1
ATOM 2822 O O . GLU A 1 356 ? 21.716 23.762 -42.178 1.00 53.97 356 GLU A O 1
ATOM 2827 N N . HIS A 1 357 ? 22.965 23.339 -40.377 1.00 53.12 357 HIS A N 1
ATOM 2828 C CA . HIS A 1 357 ? 23.438 24.713 -40.265 1.00 53.12 357 HIS A CA 1
ATOM 2829 C C . HIS A 1 357 ? 24.760 24.892 -41.014 1.00 53.12 357 HIS A C 1
ATOM 2831 O O . HIS A 1 357 ? 25.843 24.646 -40.490 1.00 53.12 357 HIS A O 1
ATOM 2837 N N . SER A 1 358 ? 24.662 25.420 -42.237 1.00 46.97 358 SER A N 1
ATOM 2838 C CA . SER A 1 358 ? 25.762 25.755 -43.158 1.00 46.97 358 SER A CA 1
ATOM 2839 C C . SER A 1 358 ? 26.774 26.799 -42.642 1.00 46.97 358 SER A C 1
ATOM 2841 O O . SER A 1 358 ? 27.583 27.314 -43.409 1.00 46.97 358 SER A O 1
ATOM 2843 N N . ALA A 1 359 ? 26.742 27.141 -41.355 1.00 46.41 359 ALA A N 1
ATOM 2844 C CA . ALA A 1 359 ? 27.630 28.101 -40.714 1.00 46.41 359 ALA A CA 1
ATOM 2845 C C . ALA A 1 359 ? 28.714 27.375 -39.903 1.00 46.41 359 ALA A C 1
ATOM 2847 O O . ALA A 1 359 ? 28.866 27.601 -38.701 1.00 46.41 359 ALA A O 1
ATOM 2848 N N . TYR A 1 360 ? 29.477 26.492 -40.552 1.00 46.28 360 TYR A N 1
ATOM 2849 C CA . TYR A 1 360 ? 30.626 25.866 -39.908 1.00 46.28 360 TYR A CA 1
ATOM 2850 C C . TYR A 1 360 ? 31.853 26.807 -39.947 1.00 46.28 360 TYR A C 1
ATOM 2852 O O . TYR A 1 360 ? 32.693 26.735 -40.835 1.00 46.28 360 TYR A O 1
ATOM 2860 N N . TRP A 1 361 ? 31.902 27.674 -38.922 1.00 52.19 361 TRP A N 1
ATOM 2861 C CA . TRP A 1 361 ? 33.074 28.236 -38.219 1.00 52.19 361 TRP A CA 1
ATOM 2862 C C . TRP A 1 361 ? 33.967 29.293 -38.915 1.00 52.19 361 TRP A C 1
ATOM 2864 O O . TRP A 1 361 ? 34.705 28.992 -39.846 1.00 52.19 361 TRP A O 1
ATOM 2874 N N . PRO A 1 362 ? 34.017 30.528 -38.358 1.00 43.69 362 PRO A N 1
ATOM 2875 C CA . PRO A 1 362 ? 34.920 30.755 -37.227 1.00 43.69 362 PRO A CA 1
ATOM 2876 C C . PRO A 1 362 ? 34.282 31.572 -36.091 1.00 43.69 362 PRO A C 1
ATOM 2878 O O . PRO A 1 362 ? 33.829 32.700 -36.268 1.00 43.69 362 PRO A O 1
ATOM 2881 N N . GLY A 1 363 ? 34.305 31.008 -34.884 1.00 45.84 363 GLY A N 1
ATOM 2882 C CA . GLY A 1 363 ? 33.985 31.730 -33.656 1.00 45.84 363 GLY A CA 1
ATOM 2883 C C . GLY A 1 363 ? 33.232 30.861 -32.661 1.00 45.84 363 GLY A C 1
ATOM 2884 O O . GLY A 1 363 ? 32.005 30.806 -32.686 1.00 45.84 363 GLY A O 1
ATOM 2885 N N . ILE A 1 364 ? 33.977 30.264 -31.726 1.00 44.84 364 ILE A N 1
ATOM 2886 C CA . ILE A 1 364 ? 33.491 29.481 -30.569 1.00 44.84 364 ILE A CA 1
ATOM 2887 C C . ILE A 1 364 ? 32.344 30.196 -29.814 1.00 44.84 364 ILE A C 1
ATOM 2889 O O . ILE A 1 364 ? 31.526 29.560 -29.158 1.00 44.84 364 ILE A O 1
ATOM 2893 N N . ALA A 1 365 ? 32.226 31.519 -29.951 1.00 38.91 365 ALA A N 1
ATOM 2894 C CA . ALA A 1 365 ? 31.259 32.356 -29.252 1.00 38.91 365 ALA A CA 1
ATOM 2895 C C . ALA A 1 365 ? 29.803 32.320 -29.775 1.00 38.91 365 ALA A C 1
ATOM 2897 O O . ALA A 1 365 ? 28.935 32.860 -29.096 1.00 38.91 365 ALA A O 1
ATOM 2898 N N . ARG A 1 366 ? 29.489 31.711 -30.935 1.00 43.22 366 ARG A N 1
ATOM 2899 C CA . ARG A 1 366 ? 28.091 31.619 -31.444 1.00 43.22 366 ARG A CA 1
ATOM 2900 C C . ARG A 1 366 ? 27.496 30.209 -31.489 1.00 43.22 366 ARG A C 1
ATOM 2902 O O . ARG A 1 366 ? 26.353 30.051 -31.897 1.00 43.22 366 ARG A O 1
ATOM 2909 N N . VAL A 1 367 ? 28.244 29.198 -31.051 1.00 48.66 367 VAL A N 1
ATOM 2910 C CA . VAL A 1 367 ? 27.838 27.778 -31.146 1.00 48.66 367 VAL A CA 1
ATOM 2911 C C . VAL A 1 367 ? 27.110 27.294 -29.890 1.00 48.66 367 VAL A C 1
ATOM 2913 O O . VAL A 1 367 ? 26.544 26.205 -29.851 1.00 48.66 367 VAL A O 1
ATOM 2916 N N . VAL A 1 368 ? 27.062 28.125 -28.854 1.00 49.19 368 VAL A N 1
ATOM 2917 C CA . VAL A 1 368 ? 26.329 27.790 -27.644 1.00 49.19 368 VAL A CA 1
ATOM 2918 C C . VAL A 1 368 ? 24.872 28.199 -27.826 1.00 49.19 368 VAL A C 1
ATOM 2920 O O . VAL A 1 368 ? 24.532 29.374 -27.695 1.00 49.19 368 VAL A O 1
ATOM 2923 N N . ASN A 1 369 ? 24.016 27.223 -28.136 1.00 56.72 369 ASN A N 1
ATOM 2924 C CA . ASN A 1 369 ? 22.570 27.413 -28.128 1.00 56.72 369 ASN A CA 1
ATOM 2925 C C . ASN A 1 369 ? 22.171 27.990 -26.760 1.00 56.72 369 ASN A C 1
ATOM 2927 O O . ASN A 1 369 ? 22.353 27.351 -25.721 1.00 56.72 369 ASN A O 1
ATOM 2931 N N . THR A 1 370 ? 21.663 29.219 -26.764 1.00 58.59 370 THR A N 1
ATOM 2932 C CA . THR A 1 370 ? 21.251 29.943 -25.561 1.00 58.59 370 THR A CA 1
ATOM 2933 C C . THR A 1 370 ? 20.188 29.178 -24.777 1.00 58.59 370 THR A C 1
ATOM 2935 O O . THR A 1 370 ? 20.186 29.251 -23.550 1.00 58.59 370 THR A O 1
ATOM 2938 N N . GLU A 1 371 ? 19.345 28.381 -25.439 1.00 57.47 371 GLU A N 1
ATOM 2939 C CA . GLU A 1 371 ? 18.357 27.499 -24.803 1.00 57.47 371 GLU A CA 1
ATOM 2940 C C . GLU A 1 371 ? 19.029 26.322 -24.086 1.00 57.47 371 GLU A C 1
ATOM 2942 O O . GLU A 1 371 ? 18.757 26.055 -22.918 1.00 57.47 371 GLU A O 1
ATOM 2947 N N . ALA A 1 372 ? 19.991 25.656 -24.727 1.00 59.19 372 ALA A N 1
ATOM 2948 C CA . ALA A 1 372 ? 20.746 24.583 -24.082 1.00 59.19 372 ALA A CA 1
ATOM 2949 C C . ALA A 1 372 ? 21.591 25.100 -22.906 1.00 59.19 372 ALA A C 1
ATOM 2951 O O . ALA A 1 372 ? 21.637 24.477 -21.845 1.00 59.19 372 ALA A O 1
ATOM 2952 N N . LEU A 1 373 ? 22.218 26.272 -23.061 1.00 61.53 373 LEU A N 1
ATOM 2953 C CA . LEU A 1 373 ? 22.998 26.911 -22.004 1.00 61.53 373 LEU A CA 1
ATOM 2954 C C . LEU A 1 373 ? 22.110 27.341 -20.831 1.00 61.53 373 LEU A C 1
ATOM 2956 O O . LEU A 1 373 ? 22.492 27.137 -19.682 1.00 61.53 373 LEU A O 1
ATOM 2960 N N . THR A 1 374 ? 20.925 27.901 -21.092 1.00 63.31 374 THR A N 1
ATOM 2961 C CA . THR A 1 374 ? 19.974 28.268 -20.029 1.00 63.31 374 THR A CA 1
ATOM 2962 C C . THR A 1 374 ? 19.455 27.038 -19.298 1.00 63.31 374 THR A C 1
ATOM 2964 O O . THR A 1 374 ? 19.376 27.060 -18.071 1.00 63.31 374 THR A O 1
ATOM 2967 N N . ILE A 1 375 ? 19.197 25.935 -20.002 1.00 61.34 375 ILE A N 1
ATOM 2968 C CA . ILE A 1 375 ? 18.795 24.667 -19.386 1.00 61.34 375 ILE A CA 1
ATOM 2969 C C . ILE A 1 375 ? 19.929 24.063 -18.548 1.00 61.34 375 ILE A C 1
ATOM 2971 O O . ILE A 1 375 ? 19.688 23.664 -17.407 1.00 61.34 375 ILE A O 1
ATOM 2975 N N . MET A 1 376 ? 21.169 24.051 -19.047 1.00 58.97 376 MET A N 1
ATOM 2976 C CA . MET A 1 376 ? 22.329 23.610 -18.264 1.00 58.97 376 MET A CA 1
ATOM 2977 C C . MET A 1 376 ? 22.570 24.507 -17.047 1.00 58.97 376 MET A C 1
ATOM 2979 O O . MET A 1 376 ? 22.790 23.997 -15.952 1.00 58.97 376 MET A O 1
ATOM 2983 N N . ALA A 1 377 ? 22.474 25.830 -17.201 1.00 64.62 377 ALA A N 1
ATOM 2984 C CA . ALA A 1 377 ? 22.618 26.784 -16.106 1.00 64.62 377 ALA A CA 1
ATOM 2985 C C . ALA A 1 377 ? 21.523 26.596 -15.048 1.00 64.62 377 ALA A C 1
ATOM 2987 O O . ALA A 1 377 ? 21.810 26.629 -13.850 1.00 64.62 377 ALA A O 1
ATOM 2988 N N . PHE A 1 378 ? 20.284 26.326 -15.465 1.00 63.06 378 PHE A N 1
ATOM 2989 C CA . PHE A 1 378 ? 19.176 26.030 -14.561 1.00 63.06 378 PHE A CA 1
ATOM 2990 C C . PHE A 1 378 ? 19.369 24.685 -13.847 1.00 63.06 378 PHE A C 1
ATOM 2992 O O . PHE A 1 378 ? 19.215 24.600 -12.626 1.00 63.06 378 PHE A O 1
ATOM 2999 N N . GLY A 1 379 ? 19.791 23.648 -14.574 1.00 66.81 379 GLY A N 1
ATOM 3000 C CA . GLY A 1 379 ? 20.126 22.338 -14.022 1.00 66.81 379 GLY A CA 1
ATOM 3001 C C . GLY A 1 379 ? 21.269 22.403 -13.005 1.00 66.81 379 GLY A C 1
ATOM 3002 O O . GLY A 1 379 ? 21.147 21.821 -11.925 1.00 66.81 379 GLY A O 1
ATOM 3003 N N . LEU A 1 380 ? 22.330 23.159 -13.306 1.00 60.47 380 LEU A N 1
ATOM 3004 C CA . LEU A 1 380 ? 23.485 23.395 -12.435 1.00 60.47 380 LEU A CA 1
ATOM 3005 C C . LEU A 1 380 ? 23.094 24.208 -11.193 1.00 60.47 380 LEU A C 1
ATOM 3007 O O . LEU A 1 380 ? 23.465 23.848 -10.080 1.00 60.47 380 LEU A O 1
ATOM 3011 N N . SER A 1 381 ? 22.286 25.257 -11.359 1.00 61.31 381 SER A N 1
ATOM 3012 C CA . SER A 1 381 ? 21.771 26.058 -10.239 1.00 61.31 381 SER A CA 1
ATOM 3013 C C . SER A 1 381 ? 20.925 25.200 -9.293 1.00 61.31 381 SER A C 1
ATOM 3015 O O . SER A 1 381 ? 21.104 25.231 -8.075 1.00 61.31 381 SER A O 1
ATOM 3017 N N . THR A 1 382 ? 20.064 24.354 -9.859 1.00 62.22 382 THR A N 1
ATOM 3018 C CA . THR A 1 382 ? 19.255 23.377 -9.120 1.00 62.22 382 THR A CA 1
ATOM 3019 C C . THR A 1 382 ? 20.135 22.358 -8.392 1.00 62.22 382 THR A C 1
ATOM 3021 O O . THR A 1 382 ? 19.889 22.033 -7.231 1.00 62.22 382 THR A O 1
ATOM 3024 N N . TRP A 1 383 ? 21.203 21.891 -9.041 1.00 65.31 383 TRP A N 1
ATOM 3025 C CA . TRP A 1 383 ? 22.178 20.979 -8.451 1.00 65.31 383 TRP A CA 1
ATOM 3026 C C . TRP A 1 383 ? 22.919 21.600 -7.264 1.00 65.31 383 TRP A C 1
ATOM 3028 O O . TRP A 1 383 ? 23.026 20.965 -6.218 1.00 65.31 383 TRP A O 1
ATOM 3038 N N . VAL A 1 384 ? 23.364 22.856 -7.375 1.00 61.41 384 VAL A N 1
ATOM 3039 C CA . VAL A 1 384 ? 24.029 23.584 -6.281 1.00 61.41 384 VAL A CA 1
ATOM 3040 C C . VAL A 1 384 ? 23.087 23.765 -5.088 1.00 61.41 384 VAL A C 1
ATOM 3042 O O . VAL A 1 384 ? 23.487 23.523 -3.948 1.00 61.41 384 VAL A O 1
ATOM 3045 N N . LEU A 1 385 ? 21.819 24.113 -5.330 1.00 60.47 385 LEU A N 1
ATOM 3046 C CA . LEU A 1 385 ? 20.810 24.220 -4.270 1.00 60.47 385 LEU A CA 1
ATOM 3047 C C . LEU A 1 385 ? 20.578 22.874 -3.565 1.00 60.47 385 LEU A C 1
ATOM 3049 O O . LEU A 1 385 ? 20.544 22.818 -2.333 1.00 60.47 385 LEU A O 1
ATOM 3053 N N . LEU A 1 386 ? 20.496 21.778 -4.324 1.00 61.03 386 LEU A N 1
ATOM 3054 C CA . LEU A 1 386 ? 20.400 20.427 -3.767 1.00 61.03 386 LEU A CA 1
ATOM 3055 C C . LEU A 1 386 ? 21.660 20.015 -3.012 1.00 61.03 386 LEU A C 1
ATOM 3057 O O . LEU A 1 386 ? 21.550 19.358 -1.982 1.00 61.03 386 LEU A O 1
ATOM 3061 N N . PHE A 1 387 ? 22.845 20.409 -3.475 1.00 59.97 387 PHE A N 1
ATOM 3062 C CA . PHE A 1 387 ? 24.117 20.099 -2.824 1.00 59.97 387 PHE A CA 1
ATOM 3063 C C . PHE A 1 387 ? 24.217 20.772 -1.455 1.00 59.97 387 PHE A C 1
ATOM 3065 O O . PHE A 1 387 ? 24.589 20.141 -0.461 1.00 59.97 387 PHE A O 1
ATOM 3072 N N . LEU A 1 388 ? 23.822 22.045 -1.386 1.00 60.25 388 LEU A N 1
ATOM 3073 C CA . LEU A 1 388 ? 23.765 22.804 -0.141 1.00 60.25 388 LEU A CA 1
ATOM 3074 C C . LEU A 1 388 ? 22.730 22.208 0.830 1.00 60.25 388 LEU A C 1
ATOM 3076 O O . LEU A 1 388 ? 23.025 22.068 2.019 1.00 60.25 388 LEU A O 1
ATOM 3080 N N . ALA A 1 389 ? 21.574 21.760 0.329 1.00 58.28 389 ALA A N 1
ATOM 3081 C CA . ALA A 1 389 ? 20.558 21.067 1.127 1.00 58.28 389 ALA A CA 1
ATOM 3082 C C . ALA A 1 389 ? 20.992 19.642 1.562 1.00 58.28 389 ALA A C 1
ATOM 3084 O O . ALA A 1 389 ? 20.699 19.196 2.675 1.00 58.28 389 ALA A O 1
ATOM 3085 N N . ALA A 1 390 ? 21.773 18.933 0.737 1.00 59.81 390 ALA A N 1
ATOM 3086 C CA . ALA A 1 390 ? 22.264 17.565 0.969 1.00 59.81 390 ALA A CA 1
ATOM 3087 C C . ALA A 1 390 ? 23.208 17.414 2.162 1.00 59.81 390 ALA A C 1
ATOM 3089 O O . ALA A 1 390 ? 23.372 16.309 2.698 1.00 59.81 390 ALA A O 1
ATOM 3090 N N . ARG A 1 391 ? 23.790 18.519 2.635 1.00 59.56 391 ARG A N 1
ATOM 3091 C CA . ARG A 1 391 ? 24.590 18.523 3.863 1.00 59.56 391 ARG A CA 1
ATOM 3092 C C . ARG A 1 391 ? 23.763 18.243 5.120 1.00 59.56 391 ARG A C 1
ATOM 3094 O O . ARG A 1 391 ? 24.341 17.775 6.096 1.00 59.56 391 ARG A O 1
ATOM 3101 N N . ARG A 1 392 ? 22.442 18.466 5.097 1.00 57.78 392 ARG A N 1
ATOM 3102 C CA . ARG A 1 392 ? 21.575 18.368 6.285 1.00 57.78 392 ARG A CA 1
ATOM 3103 C C . ARG A 1 392 ? 20.685 17.124 6.329 1.00 57.78 392 ARG A C 1
ATOM 3105 O O . ARG A 1 392 ? 20.406 16.636 7.418 1.00 57.78 392 ARG A O 1
ATOM 3112 N N . ALA A 1 393 ? 20.309 16.553 5.182 1.00 56.44 393 ALA A N 1
ATOM 3113 C CA . ALA A 1 393 ? 19.387 15.414 5.131 1.00 56.44 393 ALA A CA 1
ATOM 3114 C C . ALA A 1 393 ? 19.855 14.289 4.191 1.00 56.44 393 ALA A C 1
ATOM 3116 O O . ALA A 1 393 ? 20.282 14.526 3.059 1.00 56.44 393 ALA A O 1
ATOM 3117 N N . HIS A 1 394 ? 19.694 13.030 4.621 1.00 52.75 394 HIS A N 1
ATOM 3118 C CA . HIS A 1 394 ? 19.978 11.848 3.791 1.00 52.75 394 HIS A CA 1
ATOM 3119 C C . HIS A 1 394 ? 19.153 11.816 2.492 1.00 52.75 394 HIS A C 1
ATOM 3121 O O . HIS A 1 394 ? 19.654 11.377 1.459 1.00 52.75 394 HIS A O 1
ATOM 3127 N N . THR A 1 395 ? 17.921 12.327 2.520 1.00 53.31 395 THR A N 1
ATOM 3128 C CA . THR A 1 395 ? 17.025 12.409 1.355 1.00 53.31 395 THR A CA 1
ATOM 3129 C C . THR A 1 395 ? 17.553 13.367 0.285 1.00 53.31 395 THR A C 1
ATOM 3131 O O . THR A 1 395 ? 17.424 13.102 -0.907 1.00 53.31 395 THR A O 1
ATOM 3134 N N . MET A 1 396 ? 18.222 14.444 0.698 1.00 59.28 396 MET A N 1
ATOM 3135 C CA . MET A 1 396 ? 18.797 15.424 -0.222 1.00 59.28 396 MET A CA 1
ATOM 3136 C C . MET A 1 396 ? 20.066 14.912 -0.903 1.00 59.28 396 MET A C 1
ATOM 3138 O O . MET A 1 396 ? 20.295 15.213 -2.070 1.00 59.28 396 MET A O 1
ATOM 3142 N N . ARG A 1 397 ? 20.840 14.043 -0.239 1.00 60.94 397 ARG A N 1
ATOM 3143 C CA . ARG A 1 397 ? 21.963 13.334 -0.883 1.00 60.94 397 ARG A CA 1
ATOM 3144 C C . ARG A 1 397 ? 21.489 12.447 -2.032 1.00 60.94 397 ARG A C 1
ATOM 3146 O O . ARG A 1 397 ? 22.159 12.361 -3.051 1.00 60.94 397 ARG A O 1
ATOM 3153 N N . PHE A 1 398 ? 20.325 11.817 -1.882 1.00 57.06 398 PHE A N 1
ATOM 3154 C CA . PHE A 1 398 ? 19.728 10.998 -2.935 1.00 57.06 398 PHE A CA 1
ATOM 3155 C C . PHE A 1 398 ? 19.261 11.839 -4.133 1.00 57.06 398 PHE A C 1
ATOM 3157 O O . PHE A 1 398 ? 19.589 11.507 -5.269 1.00 57.06 398 PHE A O 1
ATOM 3164 N N . LEU A 1 399 ? 18.563 12.955 -3.889 1.00 59.03 399 LEU A N 1
ATOM 3165 C CA . LEU A 1 399 ? 18.138 13.877 -4.952 1.00 59.03 399 LEU A CA 1
ATOM 3166 C C . LEU A 1 399 ? 19.328 14.508 -5.684 1.00 59.03 399 LEU A C 1
ATOM 3168 O O . LEU A 1 399 ? 19.318 14.603 -6.908 1.00 59.03 399 LEU A O 1
ATOM 3172 N N . LEU A 1 400 ? 20.379 14.864 -4.942 1.00 63.97 400 LEU A N 1
ATOM 3173 C CA . LEU A 1 400 ? 21.635 15.347 -5.500 1.00 63.97 400 LEU A CA 1
ATOM 3174 C C . LEU A 1 400 ? 22.255 14.325 -6.458 1.00 63.97 400 LEU A C 1
ATOM 3176 O O . LEU A 1 400 ? 22.570 14.688 -7.583 1.00 63.97 400 LEU A O 1
ATOM 3180 N N . ILE A 1 401 ? 22.395 13.056 -6.045 1.00 61.09 401 ILE A N 1
ATOM 3181 C CA . ILE A 1 401 ? 22.959 11.992 -6.898 1.00 61.09 401 ILE A CA 1
ATOM 3182 C C . ILE A 1 401 ? 22.188 11.893 -8.218 1.00 61.09 401 ILE A C 1
ATOM 3184 O O . ILE A 1 401 ? 22.795 11.776 -9.278 1.00 61.09 401 ILE A O 1
ATOM 3188 N N . ILE A 1 402 ? 20.860 11.985 -8.170 1.00 56.59 402 ILE A N 1
ATOM 3189 C CA . ILE A 1 402 ? 20.018 11.864 -9.364 1.00 56.59 402 ILE A CA 1
ATOM 3190 C C . ILE A 1 402 ? 20.158 13.081 -10.271 1.00 56.59 402 ILE A C 1
ATOM 3192 O O . ILE A 1 402 ? 20.314 12.909 -11.477 1.00 56.59 402 ILE A O 1
ATOM 3196 N N . GLN A 1 403 ? 20.179 14.293 -9.710 1.00 65.25 403 GLN A N 1
ATOM 3197 C CA . GLN A 1 403 ? 20.443 15.500 -10.494 1.00 65.25 403 GLN A CA 1
ATOM 3198 C C . GLN A 1 403 ? 21.839 15.455 -11.132 1.00 65.25 403 GLN A C 1
ATOM 3200 O O . GLN A 1 403 ? 21.987 15.861 -12.280 1.00 65.25 403 GLN A O 1
ATOM 3205 N N . THR A 1 404 ? 22.852 14.927 -10.430 1.00 61.59 404 THR A N 1
ATOM 3206 C CA . THR A 1 404 ? 24.196 14.722 -10.995 1.00 61.59 404 THR A CA 1
ATOM 3207 C C . THR A 1 404 ? 24.146 13.786 -12.197 1.00 61.59 404 THR A C 1
ATOM 3209 O O . THR A 1 404 ? 24.692 14.109 -13.244 1.00 61.59 404 THR A O 1
ATOM 3212 N N . LEU A 1 405 ? 23.478 12.635 -12.070 1.00 55.69 405 LEU A N 1
ATOM 3213 C CA . LEU A 1 405 ? 23.370 11.656 -13.157 1.00 55.69 405 LEU A CA 1
ATOM 3214 C C . LEU A 1 405 ? 22.624 12.229 -14.373 1.00 55.69 405 LEU A C 1
ATOM 3216 O O . LEU A 1 405 ? 22.983 11.938 -15.513 1.00 55.69 405 LEU A O 1
ATOM 3220 N N . LEU A 1 406 ? 21.623 13.077 -14.143 1.00 59.19 406 LEU A N 1
ATOM 3221 C CA . LEU A 1 406 ? 20.889 13.768 -15.203 1.00 59.19 406 LEU A CA 1
ATOM 3222 C C . LEU A 1 406 ? 21.725 14.842 -15.903 1.00 59.19 406 LEU A C 1
ATOM 3224 O O . LEU A 1 406 ? 21.758 14.888 -17.128 1.00 59.19 406 LEU A O 1
ATOM 3228 N N . LEU A 1 407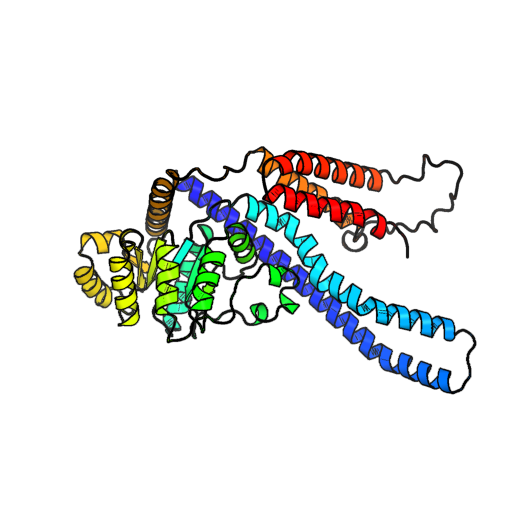 ? 22.461 15.657 -15.147 1.00 64.81 407 LEU A N 1
ATOM 3229 C CA . LEU A 1 407 ? 23.389 16.635 -15.720 1.00 64.81 407 LEU A CA 1
ATOM 3230 C C . LEU A 1 407 ? 24.514 15.969 -16.518 1.00 64.81 407 LEU A C 1
ATOM 3232 O O . LEU A 1 407 ? 24.895 16.481 -17.562 1.00 64.81 407 LEU A O 1
ATOM 3236 N N . LEU A 1 408 ? 25.018 14.822 -16.059 1.00 59.06 408 LEU A N 1
ATOM 3237 C CA . LEU A 1 408 ? 26.051 14.064 -16.771 1.00 59.06 408 LEU A CA 1
ATOM 3238 C C . LEU A 1 408 ? 25.529 13.379 -18.043 1.00 59.06 408 LEU A C 1
ATOM 3240 O O . LEU A 1 408 ? 26.317 13.105 -18.941 1.00 59.06 408 LEU A O 1
ATOM 3244 N N . SER A 1 409 ? 24.224 13.102 -18.133 1.00 51.94 409 SER A N 1
ATOM 3245 C CA . SER A 1 409 ? 23.608 12.469 -19.310 1.00 51.94 409 SER A CA 1
ATOM 3246 C C . SER A 1 409 ? 23.046 13.466 -20.324 1.00 51.94 409 SER A C 1
ATOM 3248 O O . SER A 1 409 ? 22.916 13.112 -21.493 1.00 51.94 409 SER A O 1
ATOM 3250 N N . ALA A 1 410 ? 22.782 14.716 -19.929 1.00 58.16 410 ALA A N 1
ATOM 3251 C CA . ALA A 1 410 ? 22.318 15.766 -20.838 1.00 58.16 410 ALA A CA 1
ATOM 3252 C C . ALA A 1 410 ? 23.230 15.982 -22.071 1.00 58.16 410 ALA A C 1
ATOM 3254 O O . ALA A 1 410 ? 22.689 16.073 -23.171 1.00 58.16 410 ALA A O 1
ATOM 3255 N N . PRO A 1 411 ? 24.578 15.968 -21.964 1.00 56.78 411 PRO A N 1
ATOM 3256 C CA . PRO A 1 411 ? 25.457 16.077 -23.130 1.00 56.78 411 PRO A CA 1
ATOM 3257 C C . PRO A 1 411 ? 25.312 14.910 -24.112 1.00 56.78 411 PRO A C 1
ATOM 3259 O O . PRO A 1 411 ? 25.499 15.101 -25.304 1.00 56.78 411 PRO A O 1
ATOM 3262 N N . ILE A 1 412 ? 24.948 13.713 -23.635 1.00 53.91 412 ILE A N 1
ATOM 3263 C CA . ILE A 1 412 ? 24.812 12.512 -24.475 1.00 53.91 412 ILE A CA 1
ATOM 3264 C C . ILE A 1 412 ? 23.603 12.638 -25.410 1.00 53.91 412 ILE A C 1
ATOM 3266 O O . ILE A 1 412 ? 23.679 12.208 -26.552 1.00 53.91 412 ILE A O 1
ATOM 3270 N N . GLY A 1 413 ? 22.512 13.263 -24.953 1.00 51.03 413 GLY A N 1
ATOM 3271 C CA . GLY A 1 413 ? 21.336 13.539 -25.789 1.00 51.03 413 GLY A CA 1
ATOM 3272 C C . GLY A 1 413 ? 21.522 14.697 -26.776 1.00 51.03 413 GLY A C 1
ATOM 3273 O O . GLY A 1 413 ? 20.714 14.846 -27.684 1.00 51.03 413 GLY A O 1
ATOM 3274 N N . MET A 1 414 ? 22.570 15.510 -26.600 1.00 48.69 414 MET A N 1
ATOM 3275 C CA . MET A 1 414 ? 22.941 16.589 -27.524 1.00 48.69 414 MET A CA 1
ATOM 3276 C C . MET A 1 414 ? 23.987 16.159 -28.560 1.00 48.69 414 MET A C 1
ATOM 3278 O O . MET A 1 414 ? 24.348 16.955 -29.420 1.00 48.69 414 MET A O 1
ATOM 3282 N N . LEU A 1 415 ? 24.504 14.933 -28.468 1.00 41.91 415 LEU A N 1
ATOM 3283 C CA . LEU A 1 415 ? 25.396 14.365 -29.469 1.00 41.91 415 LEU A CA 1
ATOM 3284 C C . LEU A 1 415 ? 24.544 13.600 -30.484 1.00 41.91 415 LEU A C 1
ATOM 3286 O O . LEU A 1 415 ? 23.912 12.605 -30.132 1.00 41.91 415 LEU A O 1
ATOM 3290 N N . ASP A 1 416 ? 24.522 14.090 -31.723 1.00 40.47 416 ASP A N 1
ATOM 3291 C CA . ASP A 1 416 ? 23.975 13.366 -32.872 1.00 40.47 416 ASP A CA 1
ATOM 3292 C C . ASP A 1 416 ? 24.755 12.053 -33.053 1.00 40.47 416 ASP A C 1
ATOM 3294 O O . ASP A 1 416 ? 25.979 12.080 -33.217 1.00 40.47 416 ASP A O 1
ATOM 3298 N N . TRP A 1 417 ? 24.044 10.924 -33.003 1.00 42.25 417 TRP A N 1
ATOM 3299 C CA . TRP A 1 417 ? 24.533 9.597 -33.394 1.00 42.25 417 TRP A CA 1
ATOM 3300 C C . TRP A 1 417 ? 23.818 9.130 -34.653 1.00 42.25 417 TRP A C 1
ATOM 3302 O O . TRP A 1 417 ? 22.568 9.238 -34.680 1.00 42.25 417 TRP A O 1
#

Secondary structure (DSSP, 8-state):
-HHHHHHHHHHHHHHHHHHHHHHHHHHHHHHHHHHHHHHHHHHHHHHHHHHHHHHHTT--SSHHHHHHHHHHHHHHHHHHHHIIIIIHHHHHHHHHHHHHHHH-SSPPEEEEE--TT-HHHHHHHHHHIIIIIGGGSEEEEE--SSSPPPGGGG-HHHHGGGGTT----S-B-SGGGHHHHHHHHH-HHHHHHHHHH-SSSEEEE-B-TTTHHHHHHHHHTT-SEEEEE-SS--HHHHHHHHHHHHTT-GGGEEEEEEGGGHHHHHHHHHHHH-HHHHHHHEEEEETTEES-HHHHHHHHHHHHHHHHHHHTTS-------HHHHHHHHHHHHHHHHHHHHH-HHHHTPPP--TTT-----S-GGG-S-HHHHHHHHHHHHHHHHHHHHHTT-HHHHHHHHHHHHHHHHHHHHTS--